Protein AF-A0A914E138-F1 (afdb_monomer_lite)

pLDDT: mean 71.34, std 23.49, range [27.56, 98.25]

InterPro domains:
  IPR001005 SANT/Myb domain [PS50090] (240-305)
  IPR001005 SANT/Myb domain [SM00717] (152-235)
  IPR001005 SANT/Myb domain [SM00717] (244-291)
  IPR009057 Homedomain-like superfamily [SSF46689] (217-294)
  IPR017930 Myb domain [PS51294] (247-293)
  IPR051651 DMTF1 DNA-binding transcriptional regulators [PTHR46380] (4-514)

Foldseek 3Di:
DDDDDDDPDDDPPPVVVVVVVVVVVVVVVVVVVVVVVVVVVVVVVVVVVVVVVVVVVVVVVVVVVVVVVVVDDDADWDADPPPRDTDHDDVVVVVVVVVLVVVLPPPPPPPPDQDQDPDAQDDVLFGSLQQDLDDDDPVSCVRCVVVVQAADDDDDDPVLLVLLLVLLVVVCVVVVNDLLCLQVLLPLVPPPDSVSSSVSVVVCNVVSVSRSSCVPVSNHGSNRSSVSSCCPRVFLCLLVPCNQVDDDDPVNLVLLVVCCVVVPLPLVVNCVVSSYTSVSSVVSPCVVPVPPCPVVPPPPDDLVRLVVLLVVLCVQFPDRVLVLLQDPDPVSVVRVVSDPLVVSCVVVVHDSVVSVVSVVVSSVVLNVVCVVVVDDDSVVSSCVVSVVVCVVVVCCVVVVVLVLLLVLVVVLLVLQVPDPPDWALVPRDLVVSVVVSVVVPSPPVPPPVVVVVSSVVSVVLSVLCVVVCLVVQFDPPQTNVNVSVLSSQLSVPQPDDDPVCSVVSSVSSVVSCVVVVHDTPPPPPCPDDDDDPDDDDDDDDDDDDDDDDDDDDYDDDDDDDDDDDDDDDDDDDDDDDDDDDDDDDDDDDDDDDDPPSDDDDDDDDDDDDDDDDDDDDDDDDDDDDDDDDDDDDDDDDDDDDDPDPPDD

Radius of gyration: 41.03 Å; chains: 1; bounding box: 138×106×126 Å

Sequence (648 aa):
NKMSSEQPKKRPSRSARRKNKFEKKKERVANKKHEVQEKKIQEKKALLDDHLGNLINVYEHLEKRIEVESTYSGQKRIRNGETGRYLPLNEDDEEWFNEDLKELDDTDPEYTGIALPPAGILVDGIPFHHRTNTQLDSIHINRLRKHGILLKKGFFAQEEDEKIRQNWREIADTYDLPDDSAQDYFILDKVNKREERIETLRFMKQIGFYPKMCKGLLNRSANQVMARARKLLVYNYACSGKKGEAPWTEEEEDQLLELYKELGASWSQISRIMNRERASVFKQHEKLTKPKKKAAVEEKWSCLHQYRLYATIKDILLKHPMKVILSQKKSYEKYEADIDWAEVAIRFSLQPEECQRRWTELKTALREFSEKNELTDPREMEEKFFGTNKVGQIDSENRSLYFLVNEKLAQCVELMKEQEGITRMKDVDVEELTRRIDESKISFKTSWAKGKRVKWRARNILYHFNRWKIIESMPTDSTFQDELDLLAYILRNTPGTTELEKLKSRQLADKYFEERGWEKRKHVRLLGSEEIENPPPLIVKNEIFYTGGLKVIKSIAPSQPPDAAGPSKKKRKRKRRASSVQDVGCEPKPKLENLDIEYESPPQSSYQPTENLEHEPNEYYDLDDNFYNEEEDYKEPLSGWNPEWDNQ

Organism: NCBI:txid290746

Secondary structure (DSSP, 8-state):
---------PPPPHHHHHHHHHHHHHHHHHHHHHHHHHHHHHHHHHHHHHHHHHHHHHHHHHHHHHHHHHTS-----EEPTTT-PEEPPPHHHHHHHHHHHHHT-TT-TTTTS-PPPSSSSEETTEEHHHH-SSPPPHHHHHHHHHTT--PPPSPPPHHHHHHHHHHHHHHHHHTT--GGGHHHHH-GGG--SHHHHHHHHHHHHHTTHHHHHTTT-TTS-HHHHHHHHIIIIIS-GGGGTTTSSSPPPHHHHHHHHHHHHHH-S-HHHHHHHTTS-HHHHHHHHHHHHS------SS-PPPHHHHHHHHHHHHHH-SS-HHHHHH---GGGHHHHHT--HHHHHHHHTS-HHHHHHHHHHHHHHHHHHHHHHT---HHHHHHHHTTHHHHHHHHHHHHHHHHHHHHHHHHHHHHHHTSTT--SGGG--HHHHHHHHHHTT----S-THHHHHHHHHHHHHHHHHHHTTTGGGS-TT--HHHHHHHHHHHHHH--SSSHHHHHHHHHHHHHHHHHTTPPP---------PPPP-PPPPPP-----------------------------------------------PPPPPP------PPPP----PPPP-------------------------------------

Structure (mmCIF, N/CA/C/O backbone):
data_AF-A0A914E138-F1
#
_entry.id   AF-A0A914E138-F1
#
loop_
_atom_site.group_PDB
_atom_site.id
_atom_site.type_symbol
_atom_site.label_atom_id
_atom_site.label_alt_id
_atom_site.label_comp_id
_atom_site.label_asym_id
_atom_site.label_entity_id
_atom_site.label_seq_id
_atom_site.pdbx_PDB_ins_code
_atom_site.Cartn_x
_atom_site.Cartn_y
_atom_site.Cartn_z
_atom_site.occupancy
_atom_site.B_iso_or_equiv
_atom_site.auth_seq_id
_atom_site.auth_comp_id
_atom_site.auth_asym_id
_atom_site.auth_atom_id
_atom_site.pdbx_PDB_model_num
ATOM 1 N N . ASN A 1 1 ? -76.558 -3.736 -75.956 1.00 49.50 1 ASN A N 1
ATOM 2 C CA . ASN A 1 1 ? -76.791 -5.193 -75.828 1.00 49.50 1 ASN A CA 1
ATOM 3 C C . ASN A 1 1 ? -75.696 -5.889 -75.029 1.00 49.50 1 ASN A C 1
ATOM 5 O O . ASN A 1 1 ? -74.767 -6.431 -75.606 1.00 49.50 1 ASN A O 1
ATOM 9 N N . LYS A 1 2 ? -75.821 -5.857 -73.698 1.00 43.31 2 LYS A N 1
ATOM 10 C CA . LYS A 1 2 ? -75.585 -6.969 -72.757 1.00 43.31 2 LYS A CA 1
ATOM 11 C C . LYS A 1 2 ? -75.983 -6.447 -71.377 1.00 43.31 2 LYS A C 1
ATOM 13 O O . LYS A 1 2 ? -75.195 -5.856 -70.651 1.00 43.31 2 LYS A O 1
ATOM 18 N N . MET A 1 3 ? -77.279 -6.576 -71.103 1.00 38.72 3 MET A N 1
ATOM 19 C CA . MET A 1 3 ? -77.830 -6.500 -69.757 1.00 38.72 3 MET A CA 1
ATOM 20 C C . MET A 1 3 ? -77.236 -7.655 -68.946 1.00 38.72 3 MET A C 1
ATOM 22 O O . MET A 1 3 ? -77.320 -8.799 -69.381 1.00 38.72 3 MET A O 1
ATOM 26 N N . SER A 1 4 ? -76.643 -7.365 -67.789 1.00 42.94 4 SER A N 1
ATOM 27 C CA . SER A 1 4 ? -76.322 -8.378 -66.780 1.00 42.94 4 SER A CA 1
ATOM 28 C C . SER A 1 4 ? -76.452 -7.766 -65.388 1.00 42.94 4 SER A C 1
ATOM 30 O O . SER A 1 4 ? -75.529 -7.158 -64.864 1.00 42.94 4 SER A O 1
ATOM 32 N N . SER A 1 5 ? -77.666 -7.889 -64.853 1.00 46.19 5 SER A N 1
ATOM 33 C CA . SER A 1 5 ? -78.013 -8.062 -63.438 1.00 46.19 5 SER A CA 1
ATOM 34 C C . SER A 1 5 ? -76.968 -7.662 -62.378 1.00 46.19 5 SER A C 1
ATOM 36 O O . SER A 1 5 ? -76.269 -8.521 -61.838 1.00 46.19 5 SER A O 1
ATOM 38 N N . GLU A 1 6 ? -76.958 -6.397 -61.954 1.00 42.69 6 GLU A N 1
ATOM 39 C CA . GLU A 1 6 ? -76.533 -6.060 -60.590 1.00 42.69 6 GLU A CA 1
ATOM 40 C C . GLU A 1 6 ? -77.764 -6.064 -59.677 1.00 42.69 6 GLU A C 1
ATOM 42 O O . GLU A 1 6 ? -78.661 -5.227 -59.780 1.00 42.69 6 GLU A O 1
ATOM 47 N N . GLN A 1 7 ? -77.828 -7.065 -58.799 1.00 47.28 7 GLN A N 1
ATOM 48 C CA . GLN A 1 7 ? -78.895 -7.216 -57.815 1.00 47.28 7 GLN A CA 1
ATOM 49 C C . GLN A 1 7 ? -78.961 -6.009 -56.855 1.00 47.28 7 GLN A C 1
ATOM 51 O O . GLN A 1 7 ? -77.923 -5.465 -56.463 1.00 47.28 7 GLN A O 1
ATOM 56 N N . PRO A 1 8 ? -80.165 -5.604 -56.407 1.00 49.44 8 PRO A N 1
ATOM 57 C CA . PRO A 1 8 ? -80.337 -4.444 -55.543 1.00 49.44 8 PRO A CA 1
ATOM 58 C C . PRO A 1 8 ? -79.656 -4.685 -54.191 1.00 49.44 8 PRO A C 1
ATOM 60 O O . PRO A 1 8 ? -80.082 -5.529 -53.397 1.00 49.44 8 PRO A O 1
ATOM 63 N N . LYS A 1 9 ? -78.592 -3.920 -53.912 1.00 57.00 9 LYS A N 1
ATOM 64 C CA . LYS A 1 9 ? -77.876 -3.920 -52.628 1.00 57.00 9 LYS A CA 1
ATOM 65 C C . LYS A 1 9 ? -78.875 -3.645 -51.499 1.00 57.00 9 LYS A C 1
ATOM 67 O O . LYS A 1 9 ? -79.294 -2.505 -51.286 1.00 57.00 9 LYS A O 1
ATOM 72 N N . LYS A 1 10 ? -79.269 -4.704 -50.778 1.00 64.00 10 LYS A N 1
ATOM 73 C CA . LYS A 1 10 ? -80.141 -4.636 -49.597 1.00 64.00 10 LYS A CA 1
ATOM 74 C C . LYS A 1 10 ? -79.599 -3.563 -48.653 1.00 64.00 10 LYS A C 1
ATOM 76 O O . LYS A 1 10 ? -78.461 -3.646 -48.191 1.00 64.00 10 LYS A O 1
ATOM 81 N N . ARG A 1 11 ? -80.409 -2.531 -48.388 1.00 65.00 11 ARG A N 1
ATOM 82 C CA . ARG A 1 11 ? -80.042 -1.438 -47.480 1.00 65.00 11 ARG A CA 1
ATOM 83 C C . ARG A 1 11 ? -79.642 -2.048 -46.128 1.00 65.00 11 ARG A C 1
ATOM 85 O O . ARG A 1 11 ? -80.443 -2.788 -45.557 1.00 65.00 11 ARG A O 1
ATOM 92 N N . PRO A 1 12 ? -78.437 -1.758 -45.602 1.00 63.41 12 PRO A N 1
ATOM 93 C CA . PRO A 1 12 ? -78.003 -2.319 -44.332 1.00 63.41 12 PRO A CA 1
ATOM 94 C C . PRO A 1 12 ? -78.999 -1.919 -43.248 1.00 63.41 12 PRO A C 1
ATOM 96 O O . PRO A 1 12 ? -79.379 -0.746 -43.145 1.00 63.41 12 PRO A O 1
ATOM 99 N N . SER A 1 13 ? -79.437 -2.905 -42.464 1.00 73.38 13 SER A N 1
ATOM 100 C CA . SER A 1 13 ? -80.421 -2.711 -41.402 1.00 73.38 13 SER A CA 1
ATOM 101 C C . SER A 1 13 ? -79.980 -1.590 -40.450 1.00 73.38 13 SER A C 1
ATOM 103 O O . SER A 1 13 ? -78.786 -1.317 -40.281 1.00 73.38 13 SER A O 1
ATOM 105 N N . ARG A 1 14 ? -80.936 -0.918 -39.790 1.00 72.62 14 ARG A N 1
ATOM 106 C CA . ARG A 1 14 ? -80.638 0.138 -38.796 1.00 72.62 14 ARG A CA 1
ATOM 107 C C . ARG A 1 14 ? -79.604 -0.318 -37.751 1.00 72.62 14 ARG A C 1
ATOM 109 O O . ARG A 1 14 ? -78.792 0.496 -37.314 1.00 72.62 14 ARG A O 1
ATOM 116 N N . SER A 1 15 ? -79.588 -1.611 -37.415 1.00 73.38 15 SER A N 1
ATOM 117 C CA . SER A 1 15 ? -78.591 -2.237 -36.535 1.00 73.38 15 SER A CA 1
ATOM 118 C C . SER A 1 15 ? -77.175 -2.222 -37.135 1.00 73.38 15 SER A C 1
ATOM 120 O O . SER A 1 15 ? -76.236 -1.763 -36.482 1.00 73.38 15 SER A O 1
ATOM 122 N N . ALA A 1 16 ? -77.015 -2.596 -38.409 1.00 74.56 16 ALA A N 1
ATOM 123 C CA . ALA A 1 16 ? -75.727 -2.553 -39.105 1.00 74.56 16 ALA A CA 1
ATOM 124 C C . ALA A 1 16 ? -75.179 -1.119 -39.242 1.00 74.56 16 ALA A C 1
ATOM 126 O O . ALA A 1 16 ? -73.986 -0.886 -39.046 1.00 74.56 16 ALA A O 1
ATOM 127 N N . ARG A 1 17 ? -76.049 -0.125 -39.485 1.00 75.12 17 ARG A N 1
ATOM 128 C CA . ARG A 1 17 ? -75.645 1.296 -39.498 1.00 75.12 17 ARG A CA 1
ATOM 129 C C . ARG A 1 17 ? -75.183 1.788 -38.123 1.00 75.12 17 ARG A C 1
ATOM 131 O O . ARG A 1 17 ? -74.215 2.544 -38.049 1.00 75.12 17 ARG A O 1
ATOM 138 N N . ARG A 1 18 ? -75.835 1.354 -37.037 1.00 79.12 18 ARG A N 1
ATOM 139 C CA . ARG A 1 18 ? -75.421 1.685 -35.661 1.00 79.12 18 ARG A CA 1
ATOM 140 C C . ARG A 1 18 ? -74.082 1.040 -35.295 1.00 79.12 18 ARG A C 1
ATOM 142 O O . ARG A 1 18 ? -73.226 1.747 -34.770 1.00 79.12 18 ARG A O 1
ATOM 149 N N . LYS A 1 19 ? -73.863 -0.237 -35.641 1.00 81.06 19 LYS A N 1
ATOM 150 C CA . LYS A 1 19 ? -72.562 -0.909 -35.455 1.00 81.06 19 LYS A CA 1
ATOM 151 C C . LYS A 1 19 ? -71.442 -0.203 -36.221 1.00 81.06 19 LYS A C 1
ATOM 153 O O . LYS A 1 19 ? -70.426 0.125 -35.626 1.00 81.06 19 LYS A O 1
ATOM 158 N N . ASN A 1 20 ? -71.662 0.138 -37.491 1.00 81.19 20 ASN A N 1
ATOM 159 C CA . ASN A 1 20 ? -70.655 0.833 -38.300 1.00 81.19 20 ASN A CA 1
ATOM 160 C C . ASN A 1 20 ? -70.339 2.242 -37.746 1.00 81.19 20 ASN A C 1
ATOM 162 O O . ASN A 1 20 ? -69.183 2.647 -37.668 1.00 81.19 20 ASN A O 1
ATOM 166 N N . LYS A 1 21 ? -71.348 2.975 -37.247 1.00 85.50 21 LYS A N 1
ATOM 167 C CA . LYS A 1 21 ? -71.127 4.270 -36.574 1.00 85.50 21 LYS A CA 1
ATOM 168 C C . LYS A 1 21 ? -70.327 4.125 -35.271 1.00 85.50 21 LYS A C 1
ATOM 170 O O . LYS A 1 21 ? -69.544 5.015 -34.945 1.00 85.50 21 LYS A O 1
ATOM 175 N N . PHE A 1 22 ? -70.521 3.032 -34.534 1.00 85.94 22 PHE A N 1
ATOM 176 C CA . PHE A 1 22 ? -69.790 2.758 -33.298 1.00 85.94 22 PHE A CA 1
ATOM 177 C C . PHE A 1 22 ? -68.337 2.353 -33.564 1.00 85.94 22 PHE A C 1
ATOM 179 O O . PHE A 1 22 ? -67.442 2.897 -32.921 1.00 85.94 22 PHE A O 1
ATOM 186 N N . GLU A 1 23 ? -68.091 1.497 -34.558 1.00 87.94 23 GLU A N 1
ATOM 187 C CA . GLU A 1 23 ? -66.732 1.118 -34.964 1.00 87.94 23 GLU A CA 1
ATOM 188 C C . GLU A 1 23 ? -65.945 2.321 -35.495 1.00 87.94 23 GLU A C 1
ATOM 190 O O . GLU A 1 23 ? -64.854 2.595 -35.005 1.00 87.94 23 GLU A O 1
ATOM 195 N N . LYS A 1 24 ? -66.552 3.168 -36.339 1.00 89.38 24 LYS A N 1
ATOM 196 C CA . LYS A 1 24 ? -65.919 4.434 -36.758 1.00 89.38 24 LYS A CA 1
ATOM 197 C C . LYS A 1 24 ? -65.616 5.374 -35.588 1.00 89.38 24 LYS A C 1
ATOM 199 O O . LYS A 1 24 ? -64.660 6.143 -35.640 1.00 89.38 24 LYS A O 1
ATOM 204 N N . LYS A 1 25 ? -66.429 5.357 -34.523 1.00 91.62 25 LYS A N 1
ATOM 205 C CA . LYS A 1 25 ? -66.161 6.153 -33.314 1.00 91.62 25 LYS A CA 1
ATOM 206 C C . LYS A 1 25 ? -64.999 5.562 -32.510 1.00 91.62 25 LYS A C 1
ATOM 208 O O . LYS A 1 25 ? -64.163 6.331 -32.046 1.00 91.62 25 LYS A O 1
ATOM 213 N N . LYS A 1 26 ? -64.924 4.235 -32.370 1.00 90.94 26 LYS A N 1
ATOM 214 C CA . LYS A 1 26 ? -63.786 3.544 -31.741 1.00 90.94 26 LYS A CA 1
ATOM 215 C C . LYS A 1 26 ? -62.483 3.811 -32.487 1.00 90.94 26 LYS A C 1
ATOM 217 O O . LYS A 1 26 ? -61.505 4.179 -31.849 1.00 90.94 26 LYS A O 1
ATOM 222 N N . GLU A 1 27 ? -62.501 3.708 -33.810 1.00 91.56 27 GLU A N 1
ATOM 223 C CA . GLU A 1 27 ? -61.347 3.967 -34.672 1.00 91.56 27 GLU A CA 1
ATOM 224 C C . GLU A 1 27 ? -60.850 5.413 -34.526 1.00 91.56 27 GLU A C 1
ATOM 226 O O . GLU A 1 27 ? -59.671 5.645 -34.277 1.00 91.56 27 GLU A O 1
ATOM 231 N N . ARG A 1 28 ? -61.758 6.400 -34.525 1.00 91.50 28 ARG A N 1
ATOM 232 C CA . ARG A 1 28 ? -61.396 7.806 -34.258 1.00 91.50 28 ARG A CA 1
ATOM 233 C C . ARG A 1 28 ? -60.766 8.013 -32.880 1.00 91.50 28 ARG A C 1
ATOM 235 O O . ARG A 1 28 ? -59.852 8.819 -32.745 1.00 91.50 28 ARG A O 1
ATOM 242 N N . VAL A 1 29 ? -61.251 7.313 -31.853 1.00 92.00 29 VAL A N 1
ATOM 243 C CA . VAL A 1 29 ? -60.680 7.395 -30.499 1.00 92.00 29 VAL A CA 1
ATOM 244 C C . VAL A 1 29 ? -59.311 6.714 -30.435 1.00 92.00 29 VAL A C 1
ATOM 246 O O . VAL A 1 29 ? -58.416 7.242 -29.779 1.00 92.00 29 VAL A O 1
ATOM 249 N N . ALA A 1 30 ? -59.127 5.583 -31.119 1.00 89.81 30 ALA A N 1
ATOM 250 C CA . ALA A 1 30 ? -57.842 4.894 -31.210 1.00 89.81 30 ALA A CA 1
ATOM 251 C C . ALA A 1 30 ? -56.795 5.758 -31.930 1.00 89.81 30 ALA A C 1
ATOM 253 O O . ALA A 1 30 ? -55.716 5.973 -31.384 1.00 89.81 30 ALA A O 1
ATOM 254 N N . ASN A 1 31 ? -57.156 6.359 -33.067 1.00 90.75 31 ASN A N 1
ATOM 255 C CA . ASN A 1 31 ? -56.269 7.253 -33.814 1.00 90.75 31 ASN A CA 1
ATOM 256 C C . ASN A 1 31 ? -55.903 8.496 -32.994 1.00 90.75 31 ASN A C 1
ATOM 258 O O . ASN A 1 31 ? -54.737 8.869 -32.933 1.00 90.75 31 ASN A O 1
ATOM 262 N N . LYS A 1 32 ? -56.863 9.085 -32.266 1.00 92.81 32 LYS A N 1
ATOM 263 C CA . LYS A 1 32 ? -56.584 10.228 -31.382 1.00 92.81 32 LYS A CA 1
ATOM 264 C C . LYS A 1 32 ? -55.667 9.856 -30.210 1.00 92.81 32 LYS A C 1
ATOM 266 O O . LYS A 1 32 ? -54.865 10.675 -29.778 1.00 92.81 32 LYS A O 1
ATOM 271 N N . LYS A 1 33 ? -55.760 8.626 -29.688 1.00 90.38 33 LYS A N 1
ATOM 272 C CA . LYS A 1 33 ? -54.824 8.120 -28.669 1.00 90.38 33 LYS A CA 1
ATOM 273 C C . LYS A 1 33 ? -53.421 7.907 -29.239 1.00 90.38 33 LYS A C 1
ATOM 275 O O . LYS A 1 33 ? -52.462 8.265 -28.564 1.00 90.38 33 LYS A O 1
ATOM 280 N N . HIS A 1 34 ? -53.316 7.369 -30.455 1.00 90.75 34 HIS A N 1
ATOM 281 C CA . HIS A 1 34 ? -52.039 7.200 -31.148 1.00 90.75 34 HIS A CA 1
ATOM 282 C C . HIS A 1 34 ? -51.357 8.549 -31.396 1.00 90.75 34 HIS A C 1
ATOM 284 O O . HIS A 1 34 ? -50.210 8.726 -31.009 1.00 90.75 34 HIS A O 1
ATOM 290 N N . GLU A 1 35 ? -52.096 9.538 -31.907 1.00 92.56 35 GLU A N 1
ATOM 291 C CA . GLU A 1 35 ? -51.576 10.886 -32.172 1.00 92.56 35 GLU A CA 1
ATOM 292 C C . GLU A 1 35 ? -51.052 11.567 -30.892 1.00 92.56 35 GLU A C 1
ATOM 294 O O . GLU A 1 35 ? -49.987 12.183 -30.883 1.00 92.56 35 GLU A O 1
ATOM 299 N N . VAL A 1 36 ? -51.767 11.419 -29.769 1.00 93.31 36 VAL A N 1
ATOM 300 C CA . VAL A 1 36 ? -51.310 11.934 -28.466 1.00 93.31 36 VAL A CA 1
ATOM 301 C C . VAL A 1 36 ? -50.055 11.200 -27.982 1.00 93.31 36 VAL A C 1
ATOM 303 O O . VAL A 1 36 ? -49.189 11.810 -27.356 1.00 93.31 36 VAL A O 1
ATOM 306 N N . GLN A 1 37 ? -49.938 9.897 -28.245 1.00 90.12 37 GLN A N 1
ATOM 307 C CA . GLN A 1 37 ? -48.763 9.115 -27.867 1.00 90.12 37 GLN A CA 1
ATOM 308 C C . GLN A 1 37 ? -47.541 9.475 -28.723 1.00 90.12 37 GLN A C 1
ATOM 310 O O . GLN A 1 37 ? -46.449 9.608 -28.175 1.00 90.12 37 GLN A O 1
ATOM 315 N N . GLU A 1 38 ? -47.722 9.708 -30.022 1.00 92.12 38 GLU A N 1
ATOM 316 C CA . GLU A 1 38 ? -46.664 10.185 -30.917 1.00 92.12 38 GLU A CA 1
ATOM 317 C C . GLU A 1 38 ? -46.178 11.582 -30.533 1.00 92.12 38 GLU A C 1
ATOM 319 O O . GLU A 1 38 ? -44.969 11.777 -30.424 1.00 92.12 38 GLU A O 1
ATOM 324 N N . LYS A 1 39 ? -47.087 12.515 -30.208 1.00 92.56 39 LYS A N 1
ATOM 325 C CA . LYS A 1 39 ? -46.713 13.843 -29.686 1.00 92.56 39 LYS A CA 1
ATOM 326 C C . LYS A 1 39 ? -45.866 13.740 -28.416 1.00 92.56 39 LYS A C 1
ATOM 328 O O . LYS A 1 39 ? -44.815 14.362 -28.333 1.00 92.56 39 LYS A O 1
ATOM 333 N N . LYS A 1 40 ? -46.236 12.861 -27.477 1.00 91.19 40 LYS A N 1
ATOM 334 C CA . LYS A 1 40 ? -45.435 12.610 -26.262 1.00 91.19 40 LYS A CA 1
ATOM 335 C C . LYS A 1 40 ? -44.069 11.982 -26.549 1.00 91.19 40 LYS A C 1
ATOM 337 O O . LYS A 1 40 ? -43.122 12.230 -25.808 1.00 91.19 40 LYS A O 1
ATOM 342 N N . ILE A 1 41 ? -43.956 11.133 -27.573 1.00 89.62 41 ILE A N 1
ATOM 343 C CA . ILE A 1 41 ? -42.666 10.562 -27.991 1.00 89.62 41 ILE A CA 1
ATOM 344 C C . ILE A 1 41 ? -41.793 11.648 -28.629 1.00 89.62 41 ILE A C 1
ATOM 346 O O . ILE A 1 41 ? -40.604 11.703 -28.331 1.00 89.62 41 ILE A O 1
ATOM 350 N N . GLN A 1 42 ? -42.370 12.521 -29.457 1.00 90.38 42 GLN A N 1
ATOM 351 C CA . GLN A 1 42 ? -41.658 13.643 -30.072 1.00 90.38 42 GLN A CA 1
ATOM 352 C C . GLN A 1 42 ? -41.176 14.660 -29.031 1.00 90.38 42 GLN A C 1
ATOM 354 O O . GLN A 1 42 ? -40.006 15.022 -29.056 1.00 90.38 42 GLN A O 1
ATOM 359 N N . GLU A 1 43 ? -42.015 15.035 -28.061 1.00 91.19 43 GLU A N 1
ATOM 360 C CA . GLU A 1 43 ? -41.620 15.907 -26.943 1.00 91.19 43 GLU A CA 1
ATOM 361 C C . GLU A 1 43 ? -40.471 15.301 -26.124 1.00 91.19 43 GLU A C 1
ATOM 363 O O . GLU A 1 43 ? -39.509 15.989 -25.793 1.00 91.19 43 GLU A O 1
ATOM 368 N N . LYS A 1 44 ? -40.521 13.991 -25.839 1.00 89.56 44 LYS A N 1
ATOM 369 C CA . LYS A 1 44 ? -39.437 13.301 -25.124 1.00 89.56 44 LYS A CA 1
ATOM 370 C C . LYS A 1 44 ? -38.145 13.212 -25.929 1.00 89.56 44 LYS A C 1
ATOM 372 O O . LYS A 1 44 ? -37.081 13.273 -25.326 1.00 89.56 44 LYS A O 1
ATOM 377 N N . LYS A 1 45 ? -38.225 13.047 -27.253 1.00 89.69 45 LYS A N 1
ATOM 378 C CA . LYS A 1 45 ? -37.047 13.081 -28.129 1.00 89.69 45 LYS A CA 1
ATOM 379 C C . LYS A 1 45 ? -36.422 14.473 -28.151 1.00 89.69 45 LYS A C 1
ATOM 381 O O . LYS A 1 45 ? -35.235 14.572 -27.901 1.00 89.69 45 LYS A O 1
ATOM 386 N N . ALA A 1 46 ? -37.227 15.524 -28.312 1.00 89.81 46 ALA A N 1
ATOM 387 C CA . ALA A 1 46 ? -36.740 16.903 -28.270 1.00 89.81 46 ALA A CA 1
ATOM 388 C C . ALA A 1 46 ? -36.057 17.239 -26.932 1.00 89.81 46 ALA A C 1
ATOM 390 O O . ALA A 1 46 ? -34.998 17.856 -26.917 1.00 89.81 46 ALA A O 1
ATOM 391 N N . LEU A 1 47 ? -36.620 16.770 -25.811 1.00 89.06 47 LEU A N 1
ATOM 392 C CA . LEU A 1 47 ? -35.998 16.926 -24.494 1.00 89.06 47 LEU A CA 1
ATOM 393 C C . LEU A 1 47 ? -34.679 16.140 -24.377 1.00 89.06 47 LEU A C 1
ATOM 395 O O . LEU A 1 47 ? -33.728 16.608 -23.759 1.00 89.06 47 LEU A O 1
ATOM 399 N N . LEU A 1 48 ? -34.617 14.933 -24.953 1.00 84.00 48 LEU A N 1
ATOM 400 C CA . LEU A 1 48 ? -33.402 14.118 -24.964 1.00 84.00 48 LEU A CA 1
ATOM 401 C C . LEU A 1 48 ? -32.301 14.778 -25.800 1.00 84.00 48 LEU A C 1
ATOM 403 O O . LEU A 1 48 ? -31.157 14.791 -25.363 1.00 84.00 48 LEU A O 1
ATOM 407 N N . ASP A 1 49 ? -32.650 15.347 -26.952 1.00 87.62 49 ASP A N 1
ATOM 408 C CA . ASP A 1 49 ? -31.715 16.037 -27.842 1.00 87.62 49 ASP A CA 1
ATOM 409 C C . ASP A 1 49 ? -31.185 17.334 -27.202 1.00 87.62 49 ASP A C 1
ATOM 411 O O . ASP A 1 49 ? -29.988 17.602 -27.278 1.00 87.62 49 ASP A O 1
ATOM 415 N N . ASP A 1 50 ? -32.025 18.085 -26.476 1.00 88.88 50 ASP A N 1
ATOM 416 C CA . ASP A 1 50 ? -31.599 19.251 -25.682 1.00 88.88 50 ASP A CA 1
ATOM 417 C C . ASP A 1 50 ? -30.648 18.851 -24.537 1.00 88.88 50 ASP A C 1
ATOM 419 O O . ASP A 1 50 ? -29.605 19.471 -24.311 1.00 88.88 50 ASP A O 1
ATOM 423 N N . HIS A 1 51 ? -30.939 17.746 -23.842 1.00 85.25 51 HIS A N 1
ATOM 424 C CA . HIS A 1 51 ? -30.022 17.192 -22.843 1.00 85.25 51 HIS A CA 1
ATOM 425 C C . HIS A 1 51 ? -28.708 16.698 -23.457 1.00 85.25 51 HIS A C 1
ATOM 427 O O . HIS A 1 51 ? -27.653 16.886 -22.848 1.00 85.25 51 HIS A O 1
ATOM 433 N N . LEU A 1 52 ? -28.750 16.093 -24.648 1.00 84.00 52 LEU A N 1
ATOM 434 C CA . LEU A 1 52 ? -27.561 15.630 -25.358 1.00 84.00 52 LEU A CA 1
ATOM 435 C C . LEU A 1 52 ? -26.695 16.814 -25.811 1.00 84.00 52 LEU A C 1
ATOM 437 O O . LEU A 1 52 ? -25.484 16.776 -25.621 1.00 84.00 52 LEU A O 1
ATOM 441 N N . GLY A 1 53 ? -27.306 17.886 -26.324 1.00 88.31 53 GLY A N 1
ATOM 442 C CA . GLY A 1 53 ? -26.613 19.124 -26.689 1.00 88.31 53 GLY A CA 1
ATOM 443 C C . GLY A 1 53 ? -25.944 19.795 -25.488 1.00 88.31 53 GLY A C 1
ATOM 444 O O . GLY A 1 53 ? -24.778 20.179 -25.556 1.00 88.31 53 GLY A O 1
ATOM 445 N N . ASN A 1 54 ? -26.630 19.846 -24.344 1.00 82.12 54 ASN A N 1
ATOM 446 C CA . ASN A 1 54 ? -26.044 20.341 -23.097 1.00 82.12 54 ASN A CA 1
ATOM 447 C C . ASN A 1 54 ? -24.878 19.463 -22.608 1.00 82.12 54 ASN A C 1
ATOM 449 O O . ASN A 1 54 ? -23.874 19.989 -22.132 1.00 82.12 54 ASN A O 1
ATOM 453 N N . LEU A 1 55 ? -24.974 18.138 -22.757 1.00 73.50 55 LEU A N 1
ATOM 454 C CA . LEU A 1 55 ? -23.885 17.208 -22.444 1.00 73.50 55 LEU A CA 1
ATOM 455 C C . LEU A 1 55 ? -22.677 17.410 -23.363 1.00 73.50 55 LEU A C 1
ATOM 457 O O . LEU A 1 55 ? -21.558 17.460 -22.863 1.00 73.50 55 LEU A O 1
ATOM 461 N N . ILE A 1 56 ? -22.893 17.574 -24.669 1.00 84.44 56 ILE A N 1
ATOM 462 C CA . ILE A 1 56 ? -21.825 17.847 -25.640 1.00 84.44 56 ILE A CA 1
ATOM 463 C C . ILE A 1 56 ? -21.123 19.168 -25.299 1.00 84.44 56 ILE A C 1
ATOM 465 O O . ILE A 1 56 ? -19.902 19.181 -25.188 1.00 84.44 56 ILE A O 1
ATOM 469 N N . ASN A 1 57 ? -21.867 20.235 -24.989 1.00 73.69 57 ASN A N 1
ATOM 470 C CA . ASN A 1 57 ? -21.286 21.517 -24.568 1.00 73.69 57 ASN A CA 1
ATOM 471 C C . ASN A 1 57 ? -20.457 21.397 -23.275 1.00 73.69 57 ASN A C 1
ATOM 473 O O . ASN A 1 57 ? -19.413 22.033 -23.143 1.00 73.69 57 ASN A O 1
ATOM 477 N N . VAL A 1 58 ? -20.889 20.566 -22.319 1.00 78.44 58 VAL A N 1
ATOM 478 C CA . VAL A 1 58 ? -20.106 20.270 -21.106 1.00 78.44 58 VAL A CA 1
ATOM 479 C C . VAL A 1 58 ? -18.836 19.485 -21.446 1.00 78.44 58 VAL A C 1
ATOM 481 O O . VAL A 1 58 ? -17.784 19.788 -20.886 1.00 78.44 58 VAL A O 1
ATOM 484 N N . TYR A 1 59 ? -18.905 18.521 -22.366 1.00 68.88 59 TYR A N 1
ATOM 485 C CA . TYR A 1 59 ? -17.739 17.760 -22.822 1.00 68.88 59 TYR A CA 1
ATOM 486 C C . TYR A 1 59 ? -16.725 18.640 -23.562 1.00 68.88 59 TYR A C 1
ATOM 488 O O . TYR A 1 59 ? -15.544 18.586 -23.233 1.00 68.88 59 TYR A O 1
ATOM 496 N N . GLU A 1 60 ? -17.166 19.518 -24.462 1.00 75.44 60 GLU A N 1
ATOM 497 C CA . GLU A 1 60 ? -16.288 20.466 -25.163 1.00 75.44 60 GLU A CA 1
ATOM 498 C C . GLU A 1 60 ? -15.653 21.487 -24.205 1.00 75.44 60 GLU A C 1
ATOM 500 O O . GLU A 1 60 ? -14.492 21.874 -24.361 1.00 75.44 60 GLU A O 1
ATOM 505 N N . HIS A 1 61 ? -16.387 21.919 -23.174 1.00 68.31 61 HIS A N 1
ATOM 506 C CA . HIS A 1 61 ? -15.843 22.808 -22.147 1.00 68.31 61 HIS A CA 1
ATOM 507 C C . HIS A 1 61 ? -14.842 22.085 -21.229 1.00 68.31 61 HIS A C 1
ATOM 509 O O . HIS A 1 61 ? -13.871 22.696 -20.782 1.00 68.31 61 HIS A O 1
ATOM 515 N N . LEU A 1 62 ? -15.037 20.785 -20.976 1.00 64.94 62 LEU A N 1
ATOM 516 C CA . LEU A 1 62 ? -14.084 19.940 -20.252 1.00 64.94 62 LEU A CA 1
ATOM 517 C C . LEU A 1 62 ? -12.827 19.649 -21.080 1.00 64.94 62 LEU A C 1
ATOM 519 O O . LEU A 1 62 ? -11.738 19.735 -20.523 1.00 64.94 62 LEU A O 1
ATOM 523 N N . GLU A 1 63 ? -12.939 19.377 -22.382 1.00 67.94 63 GLU A N 1
ATOM 524 C CA . GLU A 1 63 ? -11.775 19.195 -23.264 1.00 67.94 63 GLU A CA 1
ATOM 525 C C . GLU A 1 63 ? -10.919 20.464 -23.343 1.00 67.94 63 GLU A C 1
ATOM 527 O O . GLU A 1 63 ? -9.713 20.392 -23.118 1.00 67.94 63 GLU A O 1
ATOM 532 N N . LYS A 1 64 ? -11.531 21.644 -23.516 1.00 66.19 64 LYS A N 1
ATOM 533 C CA . LYS A 1 64 ? -10.802 22.929 -23.499 1.00 66.19 64 LYS A CA 1
ATOM 534 C C . LYS A 1 64 ? -10.132 23.214 -22.156 1.00 66.19 64 LYS A C 1
ATOM 536 O O . LYS A 1 64 ? -9.064 23.817 -22.102 1.00 66.19 64 LYS A O 1
ATOM 541 N N . ARG A 1 65 ? -10.741 22.778 -21.052 1.00 54.59 65 ARG A N 1
ATOM 542 C CA . ARG A 1 65 ? -10.169 22.940 -19.711 1.00 54.59 65 ARG A CA 1
ATOM 543 C C . ARG A 1 65 ? -9.026 21.955 -19.449 1.00 54.59 65 ARG A C 1
ATOM 545 O O . ARG A 1 65 ? -8.052 22.337 -18.811 1.00 54.59 65 ARG A O 1
ATOM 552 N N . ILE A 1 66 ? -9.109 20.742 -19.999 1.00 55.06 66 ILE A N 1
ATOM 553 C CA . ILE A 1 66 ? -8.021 19.756 -19.998 1.00 55.06 66 ILE A CA 1
ATOM 554 C C . ILE A 1 66 ? -6.845 20.249 -20.853 1.00 55.06 66 ILE A C 1
ATOM 556 O O . ILE A 1 66 ? -5.703 20.099 -20.430 1.00 55.06 66 ILE A O 1
ATOM 560 N N . GLU A 1 67 ? -7.087 20.890 -22.000 1.00 48.44 67 GLU A N 1
ATOM 561 C CA . GLU A 1 67 ? -6.016 21.485 -22.813 1.00 48.44 67 GLU A CA 1
ATOM 562 C C . GLU A 1 67 ? -5.315 22.649 -22.095 1.00 48.44 67 GLU A C 1
ATOM 564 O O . GLU A 1 67 ? -4.085 22.690 -22.076 1.00 48.44 67 GLU A O 1
ATOM 569 N N . VAL A 1 68 ? -6.054 23.533 -21.415 1.00 47.47 68 VAL A N 1
ATOM 570 C CA . VAL A 1 68 ? -5.466 24.657 -20.656 1.00 47.47 68 VAL A CA 1
ATOM 571 C C . VAL A 1 68 ? -4.726 24.186 -19.391 1.00 47.47 68 VAL A C 1
ATOM 573 O O . VAL A 1 68 ? -3.641 24.689 -19.094 1.00 47.47 68 VAL A O 1
ATOM 576 N N . GLU A 1 69 ? -5.235 23.172 -18.681 1.00 42.72 69 GLU A N 1
ATOM 577 C CA . GLU A 1 69 ? -4.523 22.544 -17.553 1.00 42.72 69 GLU A CA 1
ATOM 578 C C . GLU A 1 69 ? -3.310 21.705 -18.020 1.00 42.72 69 GLU A C 1
ATOM 580 O O . GLU A 1 69 ? -2.347 21.551 -17.270 1.00 42.72 69 GLU A O 1
ATOM 585 N N . SER A 1 70 ? -3.279 21.239 -19.279 1.00 41.72 70 SER A N 1
ATOM 586 C CA . SER A 1 70 ? -2.129 20.513 -19.852 1.00 41.72 70 SER A CA 1
ATOM 587 C C . SER A 1 70 ? -0.919 21.398 -20.178 1.00 41.72 70 SER A C 1
ATOM 589 O O . SER A 1 70 ? 0.194 20.889 -20.302 1.00 41.72 70 SER A O 1
ATOM 591 N N . THR A 1 71 ? -1.108 22.719 -20.254 1.00 44.44 71 THR A N 1
ATOM 592 C CA . THR A 1 71 ? -0.022 23.696 -20.447 1.00 44.44 71 THR A CA 1
ATOM 593 C C . THR A 1 71 ? 0.495 24.323 -19.147 1.00 44.44 71 THR A C 1
ATOM 595 O O . THR A 1 71 ? 1.494 25.035 -19.185 1.00 44.44 71 THR A O 1
ATOM 598 N N . TYR A 1 72 ? -0.132 24.056 -17.992 1.00 43.16 72 TYR A N 1
ATOM 599 C CA . TYR A 1 72 ? 0.188 24.739 -16.730 1.00 43.16 72 TYR A CA 1
ATOM 600 C C . TYR A 1 72 ? 0.012 23.837 -15.487 1.00 43.16 72 TYR A C 1
ATOM 602 O O . TYR A 1 72 ? -0.812 24.118 -14.628 1.00 43.16 72 TYR A O 1
ATOM 610 N N . SER A 1 73 ? 0.793 22.754 -15.366 1.00 36.81 73 SER A N 1
ATOM 611 C CA . SER A 1 73 ? 1.368 22.298 -14.077 1.00 36.81 73 SER A CA 1
ATOM 612 C C . SER A 1 73 ? 2.172 21.005 -14.253 1.00 36.81 73 SER A C 1
ATOM 614 O O . SER A 1 73 ? 1.631 19.898 -14.198 1.00 36.81 73 SER A O 1
ATOM 616 N N . GLY A 1 74 ? 3.488 21.124 -14.398 1.00 46.75 74 GLY A N 1
ATOM 617 C CA . GLY A 1 74 ? 4.388 20.049 -13.999 1.00 46.75 74 GLY A CA 1
ATOM 618 C C . GLY A 1 74 ? 4.440 19.998 -12.473 1.00 46.75 74 GLY A C 1
ATOM 619 O O . GLY A 1 74 ? 5.174 20.771 -11.879 1.00 46.75 74 GLY A O 1
ATOM 620 N N . GLN A 1 75 ? 3.640 19.137 -11.835 1.00 42.09 75 GLN A N 1
ATOM 621 C CA . GLN A 1 75 ? 3.872 18.681 -10.457 1.00 42.09 75 GLN A CA 1
ATOM 622 C C . GLN A 1 75 ? 3.126 17.361 -10.169 1.00 42.09 75 GLN A C 1
ATOM 624 O O . GLN A 1 75 ? 1.931 17.209 -10.430 1.00 42.09 75 GLN A O 1
ATOM 629 N N . LYS A 1 76 ? 3.887 16.389 -9.650 1.00 49.38 76 LYS A N 1
ATOM 630 C CA . LYS A 1 76 ? 3.570 14.963 -9.442 1.00 49.38 76 LYS A CA 1
ATOM 631 C C . LYS A 1 76 ? 2.409 14.724 -8.470 1.00 49.38 76 LYS A C 1
ATOM 633 O O . LYS A 1 76 ? 2.404 15.295 -7.383 1.00 49.38 76 LYS A O 1
ATOM 638 N N . ARG A 1 77 ? 1.495 13.789 -8.786 1.00 36.91 77 ARG A N 1
ATOM 639 C CA . ARG A 1 77 ? 0.472 13.264 -7.853 1.00 36.91 77 ARG A CA 1
ATOM 640 C C . ARG A 1 77 ? 0.029 11.829 -8.202 1.00 36.91 77 ARG A C 1
ATOM 642 O O . ARG A 1 77 ? -0.561 11.611 -9.256 1.00 36.91 77 ARG A O 1
ATOM 649 N N . ILE A 1 78 ? 0.227 10.861 -7.293 1.00 42.34 78 ILE A N 1
ATOM 650 C CA . ILE A 1 78 ? -0.328 9.489 -7.398 1.00 42.34 78 ILE A CA 1
ATOM 651 C C . ILE A 1 78 ? -1.592 9.373 -6.534 1.00 42.34 78 ILE A C 1
ATOM 653 O O . ILE A 1 78 ? -1.638 9.850 -5.400 1.00 42.34 78 ILE A O 1
ATOM 657 N N . ARG A 1 79 ? -2.634 8.740 -7.086 1.00 35.25 79 ARG A N 1
ATOM 658 C CA . ARG A 1 79 ? -3.937 8.519 -6.442 1.00 35.25 79 ARG A CA 1
ATOM 659 C C . ARG A 1 79 ? -3.888 7.284 -5.536 1.00 35.25 79 ARG A C 1
ATOM 661 O O . ARG A 1 79 ? -3.642 6.183 -6.016 1.00 35.25 79 ARG A O 1
ATOM 668 N N . ASN A 1 80 ? -4.167 7.460 -4.246 1.00 39.22 80 ASN A N 1
ATOM 669 C CA . ASN A 1 80 ? -4.281 6.363 -3.284 1.00 39.22 80 ASN A CA 1
ATOM 670 C C . ASN A 1 80 ? -5.653 5.659 -3.418 1.00 39.22 80 ASN A C 1
ATOM 672 O O . ASN A 1 80 ? -6.694 6.323 -3.462 1.00 39.22 80 ASN A O 1
ATOM 676 N N . GLY A 1 81 ? -5.647 4.323 -3.500 1.00 35.34 81 GLY A N 1
ATOM 677 C CA . GLY A 1 81 ? -6.814 3.479 -3.791 1.00 35.34 81 GLY A CA 1
ATOM 678 C C . GLY A 1 81 ? -7.867 3.390 -2.682 1.00 35.34 81 GLY A C 1
ATOM 679 O O . GLY A 1 81 ? -9.026 3.141 -2.993 1.00 35.34 81 GLY A O 1
ATOM 680 N N . GLU A 1 82 ? -7.519 3.657 -1.421 1.00 34.78 82 GLU A N 1
ATOM 681 C CA . GLU A 1 82 ? -8.471 3.542 -0.298 1.00 34.78 82 GLU A CA 1
ATOM 682 C C . GLU A 1 82 ? -9.160 4.866 0.065 1.00 34.78 82 GLU A C 1
ATOM 684 O O . GLU A 1 82 ? -10.241 4.874 0.646 1.00 34.78 82 GLU A O 1
ATOM 689 N N . THR A 1 83 ? -8.567 6.008 -0.298 1.00 42.84 83 THR A N 1
ATOM 690 C CA . THR A 1 83 ? -9.054 7.340 0.121 1.00 42.84 83 THR A CA 1
ATOM 691 C C . THR A 1 83 ? -9.400 8.268 -1.040 1.00 42.84 83 THR A C 1
ATOM 693 O O . THR A 1 83 ? -9.923 9.363 -0.828 1.00 42.84 83 THR A O 1
ATOM 696 N N . GLY A 1 84 ? -9.090 7.870 -2.278 1.00 35.88 84 GLY A N 1
ATOM 697 C CA . GLY A 1 84 ? -9.353 8.658 -3.480 1.00 35.88 84 GLY A CA 1
ATOM 698 C C . GLY A 1 84 ? -8.569 9.974 -3.576 1.00 35.88 84 GLY A C 1
ATOM 699 O O . GLY A 1 84 ? -8.845 10.757 -4.484 1.00 35.88 84 GLY A O 1
ATOM 700 N N . ARG A 1 85 ? -7.604 10.232 -2.681 1.00 40.94 85 ARG A N 1
ATOM 701 C CA . ARG A 1 85 ? -6.789 11.457 -2.668 1.00 40.94 85 ARG A CA 1
ATOM 702 C C . ARG A 1 85 ? -5.420 11.252 -3.302 1.00 40.94 85 ARG A C 1
ATOM 704 O O . ARG A 1 85 ? -4.866 10.155 -3.307 1.00 40.94 85 ARG A O 1
ATOM 711 N N . TYR A 1 86 ? -4.889 12.357 -3.808 1.00 36.72 86 TYR A N 1
ATOM 712 C CA . TYR A 1 86 ? -3.532 12.474 -4.311 1.00 36.72 86 TYR A CA 1
ATOM 713 C C . TYR A 1 86 ? -2.589 12.918 -3.185 1.00 36.72 86 TYR A C 1
ATOM 715 O O . TYR A 1 86 ? -2.870 13.928 -2.536 1.00 36.72 86 TYR A O 1
ATOM 723 N N . LEU A 1 87 ? -1.493 12.191 -2.965 1.00 42.97 87 LEU A N 1
ATOM 724 C CA . LEU A 1 87 ? -0.403 12.607 -2.073 1.00 42.97 87 LEU A CA 1
ATOM 725 C C . LEU A 1 87 ? 0.766 13.159 -2.916 1.00 42.97 87 LEU A C 1
ATOM 727 O O . LEU A 1 87 ? 1.014 12.616 -3.998 1.00 42.97 87 LEU A O 1
ATOM 731 N N . PRO A 1 88 ? 1.462 14.223 -2.470 1.00 38.78 88 PRO A N 1
ATOM 732 C CA . PRO A 1 88 ? 2.782 14.561 -3.000 1.00 38.78 88 PRO A CA 1
ATOM 733 C C . PRO A 1 88 ? 3.789 13.463 -2.611 1.00 38.78 88 PRO A C 1
ATOM 735 O O . PRO A 1 88 ? 3.684 12.894 -1.524 1.00 38.78 88 PRO A O 1
ATOM 738 N N . LEU A 1 89 ? 4.715 13.137 -3.517 1.00 41.03 89 LEU A N 1
ATOM 739 C CA . LEU A 1 89 ? 5.900 12.327 -3.202 1.00 41.03 89 LEU A CA 1
ATOM 740 C C . LEU A 1 89 ? 6.809 13.153 -2.275 1.00 41.03 89 LEU A C 1
ATOM 742 O O . LEU A 1 89 ? 6.900 14.364 -2.465 1.00 41.03 89 LEU A O 1
ATOM 746 N N . ASN A 1 90 ? 7.412 12.529 -1.258 1.00 47.31 90 ASN A N 1
ATOM 747 C CA . ASN A 1 90 ? 8.409 13.198 -0.419 1.00 47.31 90 ASN A CA 1
ATOM 748 C C . ASN A 1 90 ? 9.645 13.496 -1.278 1.00 47.31 90 ASN A C 1
ATOM 750 O O . ASN A 1 90 ? 10.144 12.590 -1.943 1.00 47.31 90 ASN A O 1
ATOM 754 N N . GLU A 1 91 ? 10.132 14.733 -1.251 1.00 49.47 91 GLU A N 1
ATOM 755 C CA . GLU A 1 91 ? 11.364 15.135 -1.944 1.00 49.47 91 GLU A CA 1
ATOM 756 C C . GLU A 1 91 ? 12.608 14.493 -1.292 1.00 49.47 91 GLU A C 1
ATOM 758 O O . GLU A 1 91 ? 13.503 14.060 -2.012 1.00 49.47 91 GLU A O 1
ATOM 763 N N . ASP A 1 92 ? 12.590 14.267 0.029 1.00 46.81 92 ASP A N 1
ATOM 764 C CA . ASP A 1 92 ? 13.688 13.633 0.786 1.00 46.81 92 ASP A CA 1
ATOM 765 C C . ASP A 1 92 ? 14.010 12.187 0.339 1.00 46.81 92 ASP A C 1
ATOM 767 O O . ASP A 1 92 ? 15.159 11.755 0.397 1.00 46.81 92 ASP A O 1
ATOM 771 N N . ASP A 1 93 ? 13.005 11.424 -0.118 1.00 48.50 93 ASP A N 1
ATOM 772 C CA . ASP A 1 93 ? 13.206 10.044 -0.593 1.00 48.50 93 ASP A CA 1
ATOM 773 C C . ASP A 1 93 ? 13.779 10.023 -2.034 1.00 48.50 93 ASP A C 1
ATOM 775 O O . ASP A 1 93 ? 14.427 9.055 -2.433 1.00 48.50 93 ASP A O 1
ATOM 779 N N . GLU A 1 94 ? 13.561 11.087 -2.824 1.00 52.75 94 GLU A N 1
ATOM 780 C CA . GLU A 1 94 ? 14.145 11.245 -4.167 1.00 52.75 94 GLU A CA 1
ATOM 781 C C . GLU A 1 94 ? 15.568 11.825 -4.114 1.00 52.75 94 GLU A C 1
ATOM 783 O O . GLU A 1 94 ? 16.401 11.454 -4.940 1.00 52.75 94 GLU A O 1
ATOM 788 N N . GLU A 1 95 ? 15.876 12.702 -3.152 1.00 57.28 95 GLU A N 1
ATOM 789 C CA . GLU A 1 95 ? 17.189 13.350 -3.031 1.00 57.28 95 GLU A CA 1
ATOM 790 C C . GLU A 1 95 ? 18.313 12.348 -2.725 1.00 57.28 95 GLU A C 1
ATOM 792 O O . GLU A 1 95 ? 19.341 12.359 -3.400 1.00 57.28 95 GLU A O 1
ATOM 797 N N . TRP A 1 96 ? 18.086 11.399 -1.812 1.00 59.94 96 TRP A N 1
ATOM 798 C CA . TRP A 1 96 ? 19.084 10.381 -1.462 1.00 59.94 96 TRP A CA 1
ATOM 799 C C . TRP A 1 96 ? 19.364 9.373 -2.587 1.00 59.94 96 TRP A C 1
ATOM 801 O O . TRP A 1 96 ? 20.515 9.027 -2.841 1.00 59.94 96 TRP A O 1
ATOM 811 N N . PHE A 1 97 ? 18.334 8.941 -3.324 1.00 55.53 97 PHE A N 1
ATOM 812 C CA . PHE A 1 97 ? 18.535 8.082 -4.498 1.00 55.53 97 PHE A CA 1
ATOM 813 C C . PHE A 1 97 ? 19.335 8.809 -5.592 1.00 55.53 97 PHE A C 1
ATOM 815 O O . PHE A 1 97 ? 20.147 8.201 -6.288 1.00 55.53 97 PHE A O 1
ATOM 822 N N . ASN A 1 98 ? 19.136 10.124 -5.724 1.00 67.88 98 ASN A N 1
ATOM 823 C CA . ASN A 1 98 ? 19.903 10.949 -6.648 1.00 67.88 98 ASN A CA 1
ATOM 824 C C . ASN A 1 98 ? 21.358 11.155 -6.189 1.00 67.88 98 ASN A C 1
ATOM 826 O O . ASN A 1 98 ? 22.217 11.315 -7.049 1.00 67.88 98 ASN A O 1
ATOM 830 N N . GLU A 1 99 ? 21.667 11.145 -4.888 1.00 72.56 99 GLU A N 1
ATOM 831 C CA . GLU A 1 99 ? 23.055 11.193 -4.392 1.00 72.56 99 GLU A CA 1
ATOM 832 C C . GLU A 1 99 ? 23.844 9.922 -4.724 1.00 72.56 99 GLU A C 1
ATOM 834 O O . GLU A 1 99 ? 24.956 10.023 -5.239 1.00 72.56 99 GLU A O 1
ATOM 839 N N . ASP A 1 100 ? 23.257 8.739 -4.514 1.00 76.12 100 ASP A N 1
ATOM 840 C CA . ASP A 1 100 ? 23.893 7.463 -4.881 1.00 76.12 100 ASP A CA 1
ATOM 841 C C . ASP A 1 100 ? 24.146 7.376 -6.395 1.00 76.12 100 ASP A C 1
ATOM 843 O O . ASP A 1 100 ? 25.168 6.854 -6.842 1.00 76.12 100 ASP A O 1
ATOM 847 N N . LEU A 1 101 ? 23.222 7.918 -7.198 1.00 69.31 101 LEU A N 1
ATOM 848 C CA . LEU A 1 101 ? 23.395 8.030 -8.645 1.00 69.31 101 LEU A CA 1
ATOM 849 C C . LEU A 1 101 ? 24.462 9.053 -9.038 1.00 69.31 101 LEU A C 1
ATOM 851 O O . LEU A 1 101 ? 25.216 8.772 -9.959 1.00 69.31 101 LEU A O 1
ATOM 855 N N . LYS A 1 102 ? 24.560 10.196 -8.347 1.00 74.75 102 LYS A N 1
ATOM 856 C CA . LYS A 1 102 ? 25.611 11.200 -8.587 1.00 74.75 102 LYS A CA 1
ATOM 857 C C . LYS A 1 102 ? 27.008 10.642 -8.314 1.00 74.75 102 LYS A C 1
ATOM 859 O O . LYS A 1 102 ? 27.927 10.938 -9.063 1.00 74.75 102 LYS A O 1
ATOM 864 N N . GLU A 1 103 ? 27.171 9.813 -7.283 1.00 77.56 103 GLU A N 1
ATOM 865 C CA . GLU A 1 103 ? 28.462 9.184 -6.959 1.00 77.56 103 GLU A CA 1
ATOM 866 C C . GLU A 1 103 ? 28.883 8.122 -7.990 1.00 77.56 103 GLU A C 1
ATOM 868 O O . GLU A 1 103 ? 30.068 7.883 -8.216 1.00 77.56 103 GLU A O 1
ATOM 873 N N . LEU A 1 104 ? 27.920 7.514 -8.687 1.00 70.06 104 LEU A N 1
ATOM 874 C CA . LEU A 1 104 ? 28.197 6.681 -9.861 1.00 70.06 104 LEU A CA 1
ATOM 875 C C . LEU A 1 104 ? 28.631 7.501 -11.094 1.00 70.06 104 LEU A C 1
ATOM 877 O O . LEU A 1 104 ? 29.084 6.900 -12.072 1.00 70.06 104 LEU A O 1
ATOM 881 N N . ASP A 1 105 ? 28.500 8.831 -11.047 1.00 62.22 105 ASP A N 1
ATOM 882 C CA . ASP A 1 105 ? 28.463 9.738 -12.202 1.00 62.22 105 ASP A CA 1
ATOM 883 C C . ASP A 1 105 ? 29.612 10.754 -12.276 1.00 62.22 105 ASP A C 1
ATOM 885 O O . ASP A 1 105 ? 29.621 11.572 -13.196 1.00 62.22 105 ASP A O 1
ATOM 889 N N . ASP A 1 106 ? 30.653 10.657 -11.437 1.00 54.66 106 ASP A N 1
ATOM 890 C CA . ASP A 1 106 ? 31.879 11.478 -11.576 1.00 54.66 106 ASP A CA 1
ATOM 891 C C . ASP A 1 106 ? 32.595 11.295 -12.943 1.00 54.66 106 ASP A C 1
ATOM 893 O O . ASP A 1 106 ? 33.603 11.943 -13.225 1.00 54.66 106 ASP A O 1
ATOM 897 N N . THR A 1 107 ? 32.071 10.440 -13.832 1.00 50.97 107 THR A N 1
ATOM 898 C CA . THR A 1 107 ? 32.573 10.220 -15.197 1.00 50.97 107 THR A CA 1
ATOM 899 C C . THR A 1 107 ? 31.556 10.426 -16.330 1.00 50.97 107 THR A C 1
ATOM 901 O O . THR A 1 107 ? 31.992 10.398 -17.479 1.00 50.97 107 THR A O 1
ATOM 904 N N . ASP A 1 108 ? 30.257 10.674 -16.084 1.00 51.50 108 ASP A N 1
ATOM 905 C CA . ASP A 1 108 ? 29.283 10.832 -17.187 1.00 51.50 108 ASP A CA 1
ATOM 906 C C . ASP A 1 108 ? 28.032 11.673 -16.809 1.00 51.50 108 ASP A C 1
ATOM 908 O O . ASP A 1 108 ? 27.074 11.142 -16.256 1.00 51.50 108 ASP A O 1
ATOM 912 N N . PRO A 1 109 ? 27.982 12.990 -17.100 1.00 50.91 109 PRO A N 1
ATOM 913 C CA . PRO A 1 109 ? 26.915 13.904 -16.655 1.00 50.91 109 PRO A CA 1
ATOM 914 C C . PRO A 1 109 ? 25.516 13.686 -17.289 1.00 50.91 109 PRO A C 1
ATOM 916 O O . PRO A 1 109 ? 24.627 14.527 -17.130 1.00 50.91 109 PRO A O 1
ATOM 919 N N . GLU A 1 110 ? 25.281 12.587 -18.012 1.00 53.91 110 GLU A N 1
ATOM 920 C CA . GLU A 1 110 ? 24.041 12.327 -18.764 1.00 53.91 110 GLU A CA 1
ATOM 921 C C . GLU A 1 110 ? 22.869 11.754 -17.935 1.00 53.91 110 GLU A C 1
ATOM 923 O O . GLU A 1 110 ? 21.762 11.622 -18.463 1.00 53.91 110 GLU A O 1
ATOM 928 N N . TYR A 1 111 ? 23.034 11.420 -16.650 1.00 54.41 111 TYR A N 1
ATOM 929 C CA . TYR A 1 111 ? 22.070 10.537 -15.971 1.00 54.41 111 TYR A CA 1
ATOM 930 C C . TYR A 1 111 ? 20.838 11.212 -15.330 1.00 54.41 111 TYR A C 1
ATOM 932 O O . TYR A 1 111 ? 19.905 10.525 -14.906 1.00 54.41 111 TYR A O 1
ATOM 940 N N . THR A 1 112 ? 20.747 12.547 -15.299 1.00 57.47 112 THR A N 1
ATOM 941 C CA . THR A 1 112 ? 19.591 13.248 -14.680 1.00 57.47 112 THR A CA 1
ATOM 942 C C . THR A 1 112 ? 18.336 13.329 -15.563 1.00 57.47 112 THR A C 1
ATOM 944 O O . THR A 1 112 ? 17.321 13.907 -15.174 1.00 57.47 112 THR A O 1
ATOM 947 N N . GLY A 1 113 ? 18.334 12.672 -16.722 1.00 76.19 113 GLY A N 1
ATOM 948 C CA . GLY A 1 113 ? 17.168 12.551 -17.590 1.00 76.19 113 GLY A CA 1
ATOM 949 C C . GLY A 1 113 ? 17.380 11.499 -18.672 1.00 76.19 113 GLY A C 1
ATOM 950 O O . GLY A 1 113 ? 18.491 11.053 -18.925 1.00 76.19 113 GLY A O 1
ATOM 951 N N . ILE A 1 114 ? 16.303 11.073 -19.332 1.00 87.44 114 ILE A N 1
ATOM 952 C CA . ILE A 1 114 ? 16.432 10.217 -20.517 1.00 87.44 114 ILE A CA 1
ATOM 953 C C . ILE A 1 114 ? 16.874 11.111 -21.675 1.00 87.44 114 ILE A C 1
ATOM 955 O O . ILE A 1 114 ? 16.042 11.774 -22.292 1.00 87.44 114 ILE A O 1
ATOM 959 N N . ALA A 1 115 ? 18.172 11.144 -21.969 1.00 90.75 115 ALA A N 1
ATOM 960 C CA . ALA A 1 115 ? 18.670 11.835 -23.149 1.00 90.75 115 ALA A CA 1
ATOM 961 C C . ALA A 1 115 ? 18.091 11.180 -24.415 1.00 90.75 115 ALA A C 1
ATOM 963 O O . ALA A 1 115 ? 18.199 9.970 -24.635 1.00 90.75 115 ALA A O 1
ATOM 964 N N . LEU A 1 116 ? 17.431 11.982 -25.251 1.00 93.06 116 LEU A N 1
ATOM 965 C CA . LEU A 1 116 ? 16.963 11.514 -26.549 1.00 93.06 116 LEU A CA 1
ATOM 966 C C . LEU A 1 116 ? 18.144 11.437 -27.518 1.00 93.06 116 LEU A C 1
ATOM 968 O O . LEU A 1 116 ? 18.866 12.428 -27.644 1.00 93.06 116 LEU A O 1
ATOM 972 N N . PRO A 1 117 ? 18.300 10.338 -28.279 1.00 94.88 117 PRO A N 1
ATOM 973 C CA . PRO A 1 117 ? 19.272 10.322 -29.360 1.00 94.88 117 PRO A CA 1
ATOM 974 C C . PRO A 1 117 ? 18.968 11.440 -30.374 1.00 94.88 117 PRO A C 1
ATOM 976 O O . PRO A 1 117 ? 17.788 11.750 -30.609 1.00 94.88 117 PRO A O 1
ATOM 979 N N . PRO A 1 118 ? 19.998 12.009 -31.036 1.00 94.38 118 PRO A N 1
ATOM 980 C CA . PRO A 1 118 ? 19.813 13.039 -32.061 1.00 94.38 118 PRO A CA 1
ATOM 981 C C . PRO A 1 118 ? 18.809 12.616 -33.147 1.00 94.38 118 PRO A C 1
ATOM 983 O O . PRO A 1 118 ? 17.962 13.403 -33.580 1.00 94.38 118 PRO A O 1
ATOM 986 N N . ALA A 1 119 ? 18.847 11.337 -33.533 1.00 94.12 119 ALA A N 1
ATOM 987 C CA . ALA A 1 119 ? 17.919 10.722 -34.471 1.00 94.12 119 ALA A CA 1
ATOM 988 C C . ALA A 1 119 ? 17.527 9.305 -34.025 1.00 94.12 119 ALA A C 1
ATOM 990 O O . ALA A 1 119 ? 18.288 8.613 -33.360 1.00 94.12 119 ALA A O 1
ATOM 991 N N . GLY A 1 120 ? 16.335 8.857 -34.428 1.00 95.62 120 GLY A N 1
ATOM 992 C CA . GLY A 1 120 ? 15.872 7.500 -34.140 1.00 95.62 120 GLY A CA 1
ATOM 993 C C . GLY A 1 120 ? 15.380 7.283 -32.707 1.00 95.62 120 GLY A C 1
ATOM 994 O O . GLY A 1 120 ? 14.911 8.203 -32.032 1.00 95.62 120 GLY A O 1
ATOM 995 N N . ILE A 1 121 ? 15.449 6.020 -32.282 1.00 97.06 121 ILE A N 1
ATOM 996 C CA . ILE A 1 121 ? 15.087 5.555 -30.933 1.00 97.06 121 ILE A CA 1
ATOM 997 C C . ILE A 1 121 ? 16.191 4.722 -30.272 1.00 97.06 121 ILE A C 1
ATOM 999 O O . ILE A 1 121 ? 16.034 4.341 -29.116 1.00 97.06 121 ILE A O 1
ATOM 1003 N N . LEU A 1 122 ? 17.261 4.404 -31.003 1.00 97.12 122 LEU A N 1
ATOM 1004 C CA . LEU A 1 122 ? 18.330 3.523 -30.550 1.00 97.12 122 LEU A CA 1
ATOM 1005 C C . LEU A 1 122 ? 19.525 4.358 -30.094 1.00 97.12 122 LEU A C 1
ATOM 1007 O O . LEU A 1 122 ? 19.910 5.307 -30.773 1.00 97.12 122 LEU A O 1
ATOM 1011 N N . VAL A 1 123 ? 20.107 3.971 -28.967 1.00 94.94 123 VAL A N 1
ATOM 1012 C CA . VAL A 1 123 ? 21.427 4.403 -28.506 1.00 94.94 123 VAL A CA 1
ATOM 1013 C C . VAL A 1 123 ? 22.215 3.123 -28.278 1.00 94.94 123 VAL A C 1
ATOM 1015 O O . VAL A 1 123 ? 21.755 2.264 -27.529 1.00 94.94 123 VAL A O 1
ATOM 1018 N N . ASP A 1 124 ? 23.324 2.945 -28.994 1.00 94.75 124 ASP A N 1
ATOM 1019 C CA . ASP A 1 124 ? 24.141 1.720 -28.955 1.00 94.75 124 ASP A CA 1
ATOM 1020 C C . ASP A 1 124 ? 23.337 0.439 -29.257 1.00 94.75 124 ASP A C 1
ATOM 1022 O O . ASP A 1 124 ? 23.470 -0.586 -28.595 1.00 94.75 124 ASP A O 1
ATOM 1026 N N . GLY A 1 125 ? 22.412 0.518 -30.222 1.00 95.69 125 GLY A N 1
ATOM 1027 C CA . GLY A 1 125 ? 21.517 -0.593 -30.581 1.00 95.69 125 GLY A CA 1
ATOM 1028 C C . GLY A 1 125 ? 20.391 -0.864 -29.573 1.00 95.69 125 GLY A C 1
ATOM 1029 O O . GLY A 1 125 ? 19.538 -1.715 -29.813 1.00 95.69 125 GLY A O 1
ATOM 1030 N N . ILE A 1 126 ? 20.325 -0.116 -28.469 1.00 96.69 126 ILE A N 1
ATOM 1031 C CA . ILE A 1 126 ? 19.336 -0.303 -27.406 1.00 96.69 126 ILE A CA 1
ATOM 1032 C C . ILE A 1 126 ? 18.281 0.807 -27.479 1.00 96.69 126 ILE A C 1
ATOM 1034 O O . ILE A 1 126 ? 18.632 1.990 -27.515 1.00 96.69 126 ILE A O 1
ATOM 1038 N N . PRO A 1 127 ? 16.975 0.484 -27.449 1.00 97.31 127 PRO A N 1
ATOM 1039 C CA . PRO A 1 127 ? 15.940 1.504 -27.366 1.00 97.31 127 PRO A CA 1
ATOM 1040 C C . PRO A 1 127 ? 16.108 2.377 -26.118 1.00 97.31 127 PRO A C 1
ATOM 1042 O O . PRO A 1 127 ? 16.218 1.861 -25.005 1.00 97.31 127 PRO A O 1
ATOM 1045 N N . PHE A 1 128 ? 16.085 3.704 -26.273 1.00 96.69 128 PHE A N 1
ATOM 1046 C CA . PHE A 1 128 ? 16.363 4.617 -25.156 1.00 96.69 128 PHE A CA 1
ATOM 1047 C C . PHE A 1 128 ? 15.413 4.398 -23.960 1.00 96.69 128 PHE A C 1
ATOM 1049 O O . PHE A 1 128 ? 15.815 4.550 -22.810 1.00 96.69 128 PHE A O 1
ATOM 1056 N N . HIS A 1 129 ? 14.164 3.972 -24.201 1.00 96.69 129 HIS A N 1
ATOM 1057 C CA . HIS A 1 129 ? 13.171 3.699 -23.150 1.00 96.69 129 HIS A CA 1
ATOM 1058 C C . HIS A 1 129 ? 13.392 2.382 -22.395 1.00 96.69 129 HIS A C 1
ATOM 1060 O O . HIS A 1 129 ? 12.623 2.065 -21.481 1.00 96.69 129 HIS A O 1
ATOM 1066 N N . HIS A 1 130 ? 14.407 1.610 -22.788 1.00 97.44 130 HIS A N 1
ATOM 1067 C CA . HIS A 1 130 ? 14.878 0.398 -22.119 1.00 97.44 130 HIS A CA 1
ATOM 1068 C C . HIS A 1 130 ? 16.195 0.609 -21.357 1.00 97.44 130 HIS A C 1
ATOM 1070 O O . HIS A 1 130 ? 16.588 -0.282 -20.610 1.00 97.44 130 HIS A O 1
ATOM 1076 N N . ARG A 1 131 ? 16.868 1.763 -21.504 1.00 95.12 131 ARG A N 1
ATOM 1077 C CA . ARG A 1 131 ? 18.153 2.046 -20.831 1.00 95.12 131 ARG A CA 1
ATOM 1078 C C . ARG A 1 131 ? 17.996 2.431 -19.361 1.00 95.12 131 ARG A C 1
ATOM 1080 O O . ARG A 1 131 ? 18.871 2.109 -18.568 1.00 95.12 131 ARG A O 1
ATOM 1087 N N . THR A 1 132 ? 16.897 3.086 -18.989 1.00 91.75 132 THR A N 1
ATOM 1088 C CA . THR A 1 132 ? 16.697 3.614 -17.631 1.00 91.75 132 THR A CA 1
ATOM 1089 C C . THR A 1 132 ? 15.334 3.228 -17.054 1.00 91.75 132 THR A C 1
ATOM 1091 O O . THR A 1 132 ? 14.332 3.101 -17.759 1.00 91.75 132 THR A O 1
ATOM 1094 N N . ASN A 1 133 ? 15.264 3.092 -15.729 1.00 93.69 133 ASN A N 1
ATOM 1095 C CA . ASN A 1 133 ? 14.026 2.837 -14.980 1.00 93.69 133 ASN A CA 1
ATOM 1096 C C . ASN A 1 133 ? 13.228 4.130 -14.687 1.00 93.69 133 ASN A C 1
ATOM 1098 O O . ASN A 1 133 ? 12.428 4.193 -13.753 1.00 93.69 133 ASN A O 1
ATOM 1102 N N . THR A 1 134 ? 13.435 5.194 -15.459 1.00 92.88 134 THR A N 1
ATOM 1103 C CA . THR A 1 134 ? 12.766 6.483 -15.249 1.00 92.88 134 THR A CA 1
ATOM 1104 C C . THR A 1 134 ? 11.449 6.567 -16.022 1.00 92.88 134 THR A C 1
ATOM 1106 O O . THR A 1 134 ? 11.207 5.855 -17.003 1.00 92.88 134 THR A O 1
ATOM 1109 N N . GLN A 1 135 ? 10.527 7.396 -15.529 1.00 93.88 135 GLN A N 1
ATOM 1110 C CA . GLN A 1 135 ? 9.260 7.634 -16.211 1.00 93.88 135 GLN A CA 1
ATOM 1111 C C . GLN A 1 135 ? 9.508 8.414 -17.510 1.00 93.88 135 GLN A C 1
ATOM 1113 O O . GLN A 1 135 ? 10.311 9.338 -17.550 1.00 93.88 135 GLN A O 1
ATOM 1118 N N . LEU A 1 136 ? 8.810 8.038 -18.583 1.00 95.62 136 LEU A N 1
ATOM 1119 C CA . LEU A 1 136 ? 8.928 8.711 -19.875 1.00 95.62 136 LEU A CA 1
ATOM 1120 C C . LEU A 1 136 ? 8.050 9.965 -19.927 1.00 95.62 136 LEU A C 1
ATOM 1122 O O . LEU A 1 136 ? 6.838 9.878 -19.711 1.00 95.62 136 LEU A O 1
ATOM 1126 N N . ASP A 1 137 ? 8.646 11.085 -20.325 1.00 95.69 137 ASP A N 1
ATOM 1127 C CA . ASP A 1 137 ? 7.934 12.318 -20.649 1.00 95.69 137 ASP A CA 1
ATOM 1128 C C . ASP A 1 137 ? 7.151 12.239 -21.965 1.00 95.69 137 ASP A C 1
ATOM 1130 O O . ASP A 1 137 ? 7.320 11.341 -22.799 1.00 95.69 137 ASP A O 1
ATOM 1134 N N . SER A 1 138 ? 6.290 13.232 -22.185 1.00 96.00 138 SER A N 1
ATOM 1135 C CA . SER A 1 138 ? 5.481 13.355 -23.402 1.00 96.00 138 SER A CA 1
ATOM 1136 C C . SER A 1 138 ? 6.337 13.394 -24.674 1.00 96.00 138 SER A C 1
ATOM 1138 O O . SER A 1 138 ? 5.967 12.781 -25.679 1.00 96.00 138 SER A O 1
ATOM 1140 N N . ILE A 1 139 ? 7.504 14.045 -24.625 1.00 96.12 139 ILE A N 1
ATOM 1141 C CA . ILE A 1 139 ? 8.450 14.136 -25.746 1.00 96.12 139 ILE A CA 1
ATOM 1142 C C . ILE A 1 139 ? 8.991 12.743 -26.103 1.00 96.12 139 ILE A C 1
ATOM 1144 O O . ILE A 1 139 ? 8.968 12.357 -27.275 1.00 96.12 139 ILE A O 1
ATOM 1148 N N . HIS A 1 140 ? 9.384 11.951 -25.100 1.00 96.69 140 HIS A N 1
ATOM 1149 C CA . HIS A 1 140 ? 9.848 10.570 -25.267 1.00 96.69 140 HIS A CA 1
ATOM 1150 C C . HIS A 1 140 ? 8.767 9.682 -25.892 1.00 96.69 140 HIS A C 1
ATOM 1152 O O . HIS A 1 140 ? 9.004 8.997 -26.887 1.00 96.69 140 HIS A O 1
ATOM 1158 N N . ILE A 1 141 ? 7.544 9.745 -25.360 1.00 97.31 141 ILE A N 1
ATOM 1159 C CA . ILE A 1 141 ? 6.406 8.959 -25.859 1.00 97.31 141 ILE A CA 1
ATOM 1160 C C . ILE A 1 141 ? 6.077 9.332 -27.312 1.00 97.31 141 ILE A C 1
ATOM 1162 O O . ILE A 1 141 ? 5.802 8.456 -28.134 1.00 97.31 141 ILE A O 1
ATOM 1166 N N . ASN A 1 142 ? 6.121 10.622 -27.652 1.00 96.94 142 ASN A N 1
ATOM 1167 C CA . ASN A 1 142 ? 5.891 11.087 -29.018 1.00 96.94 142 ASN A CA 1
ATOM 1168 C C . ASN A 1 142 ? 7.000 10.627 -29.973 1.00 96.94 142 ASN A C 1
ATOM 1170 O O . ASN A 1 142 ? 6.691 10.259 -31.107 1.00 96.94 142 ASN A O 1
ATOM 1174 N N . ARG A 1 143 ? 8.267 10.592 -29.529 1.00 97.19 143 ARG A N 1
ATOM 1175 C CA . ARG A 1 143 ? 9.377 10.031 -30.314 1.00 97.19 143 ARG A CA 1
ATOM 1176 C C . ARG A 1 143 ? 9.142 8.548 -30.611 1.00 97.19 143 ARG A C 1
ATOM 1178 O O . ARG A 1 143 ? 9.193 8.168 -31.774 1.00 97.19 143 ARG A O 1
ATOM 1185 N N . LEU A 1 144 ? 8.792 7.740 -29.611 1.00 97.56 144 LEU A N 1
ATOM 1186 C CA . LEU A 1 144 ? 8.483 6.315 -29.809 1.00 97.56 144 LEU A CA 1
ATOM 1187 C C . LEU A 1 144 ? 7.325 6.109 -30.791 1.00 97.56 144 LEU A C 1
ATOM 1189 O O . LEU A 1 144 ? 7.441 5.314 -31.722 1.00 97.56 144 LEU A O 1
ATOM 1193 N N . ARG A 1 145 ? 6.250 6.895 -30.649 1.00 97.88 145 ARG A N 1
ATOM 1194 C CA . ARG A 1 145 ? 5.095 6.841 -31.556 1.00 97.88 145 ARG A CA 1
ATOM 1195 C C . ARG A 1 145 ? 5.479 7.166 -33.001 1.00 97.88 145 ARG A C 1
ATOM 1197 O O . ARG A 1 145 ? 5.007 6.485 -33.906 1.00 97.88 145 ARG A O 1
ATOM 1204 N N . LYS A 1 146 ? 6.334 8.174 -33.225 1.00 97.81 146 LYS A N 1
ATOM 1205 C CA . LYS A 1 146 ? 6.842 8.527 -34.566 1.00 97.81 146 LYS A CA 1
ATOM 1206 C C . LYS A 1 146 ? 7.613 7.379 -35.223 1.00 97.81 146 LYS A C 1
ATOM 1208 O O . LYS A 1 146 ? 7.597 7.274 -36.441 1.00 97.81 146 LYS A O 1
ATOM 1213 N N . HIS A 1 147 ? 8.236 6.517 -34.423 1.00 97.81 147 HIS A N 1
ATOM 1214 C CA . HIS A 1 147 ? 8.954 5.326 -34.877 1.00 97.81 147 HIS A CA 1
ATOM 1215 C C . HIS A 1 147 ? 8.112 4.038 -34.781 1.00 97.81 147 HIS A C 1
ATOM 1217 O O . HIS A 1 147 ? 8.660 2.943 -34.738 1.00 97.81 147 HIS A O 1
ATOM 1223 N N . GLY A 1 148 ? 6.779 4.150 -34.729 1.00 97.81 148 GLY A N 1
ATOM 1224 C CA . GLY A 1 148 ? 5.868 2.999 -34.770 1.00 97.81 148 GLY A CA 1
ATOM 1225 C C . GLY A 1 148 ? 5.740 2.217 -33.458 1.00 97.81 148 GLY A C 1
ATOM 1226 O O . GLY A 1 148 ? 4.990 1.244 -33.399 1.00 97.81 148 GLY A O 1
ATOM 1227 N N . ILE A 1 149 ? 6.403 2.645 -32.380 1.00 97.81 149 ILE A N 1
ATOM 1228 C CA . ILE A 1 149 ? 6.304 1.991 -31.074 1.00 97.81 149 ILE A CA 1
ATOM 1229 C C . ILE A 1 149 ? 5.166 2.620 -30.272 1.00 97.81 149 ILE A C 1
ATOM 1231 O O . ILE A 1 149 ? 5.248 3.746 -29.776 1.00 97.81 149 ILE A O 1
ATOM 1235 N N . LEU A 1 150 ? 4.087 1.855 -30.108 1.00 97.94 150 LEU A N 1
ATOM 1236 C CA . LEU A 1 150 ? 2.957 2.214 -29.258 1.00 97.94 150 LEU A CA 1
ATOM 1237 C C . LEU A 1 150 ? 3.111 1.559 -27.885 1.00 97.94 150 LEU A C 1
ATOM 1239 O O . LEU A 1 150 ? 2.904 0.355 -27.734 1.00 97.94 150 LEU A O 1
ATOM 1243 N N . LEU A 1 151 ? 3.447 2.361 -26.872 1.00 97.94 151 LEU A N 1
ATOM 1244 C CA . LEU A 1 151 ? 3.549 1.867 -25.501 1.00 97.94 151 LEU A CA 1
ATOM 1245 C C . LEU A 1 151 ? 2.185 1.415 -24.971 1.00 97.94 151 LEU A C 1
ATOM 1247 O O . LEU A 1 151 ? 1.240 2.207 -24.872 1.00 97.94 151 LEU A O 1
ATOM 1251 N N . LYS A 1 152 ? 2.096 0.143 -24.578 1.00 97.88 152 LYS A N 1
ATOM 1252 C CA . LYS A 1 152 ? 0.903 -0.430 -23.956 1.00 97.88 152 LYS A CA 1
ATOM 1253 C C . LYS A 1 152 ? 0.755 0.101 -22.532 1.00 97.88 152 LYS A C 1
ATOM 1255 O O . LYS A 1 152 ? 1.662 0.013 -21.699 1.00 97.88 152 LYS A O 1
ATOM 1260 N N . LYS A 1 153 ? -0.430 0.624 -22.229 1.00 95.69 153 LYS A N 1
ATOM 1261 C CA . LYS A 1 153 ? -0.846 0.986 -20.869 1.00 95.69 153 LYS A CA 1
ATOM 1262 C C . LYS A 1 153 ? -1.723 -0.125 -20.291 1.00 95.69 153 LYS A C 1
ATOM 1264 O O . LYS A 1 153 ? -2.448 -0.785 -21.027 1.00 95.69 153 LYS A O 1
ATOM 1269 N N . GLY A 1 154 ? -1.682 -0.299 -18.972 1.00 94.44 154 GLY A N 1
ATOM 1270 C CA . GLY A 1 154 ? -2.525 -1.263 -18.258 1.00 94.44 154 GLY A CA 1
ATOM 1271 C C . GLY A 1 154 ? -1.836 -2.595 -17.960 1.00 94.44 154 GLY A C 1
ATOM 1272 O O . GLY A 1 154 ? -0.608 -2.658 -17.870 1.00 94.44 154 GLY A O 1
ATOM 1273 N N . PHE A 1 155 ? -2.652 -3.633 -17.760 1.00 95.12 155 PHE A N 1
ATOM 1274 C CA . PHE A 1 155 ? -2.223 -4.953 -17.294 1.00 95.12 155 PHE A CA 1
ATOM 1275 C C . PHE A 1 155 ? -1.226 -5.624 -18.240 1.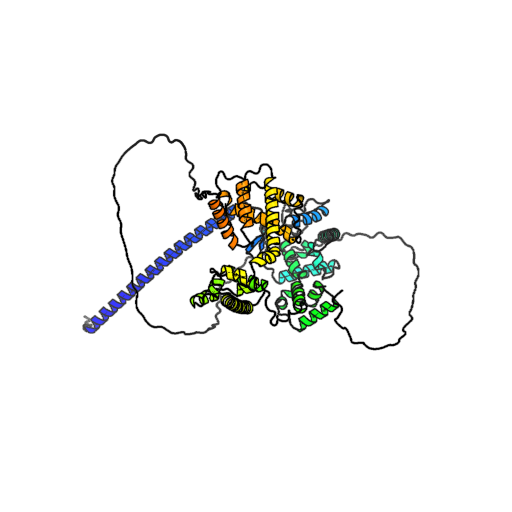00 95.12 155 PHE A C 1
ATOM 1277 O O . PHE A 1 155 ? -1.270 -5.413 -19.453 1.00 95.12 155 PHE A O 1
ATOM 1284 N N . PHE A 1 156 ? -0.330 -6.420 -17.659 1.00 96.50 156 PHE A N 1
ATOM 1285 C CA . PHE A 1 156 ? 0.561 -7.309 -18.394 1.00 96.50 156 PHE A CA 1
ATOM 1286 C C . PHE A 1 156 ? -0.190 -8.591 -18.749 1.00 96.50 156 PHE A C 1
ATOM 1288 O O . PHE A 1 156 ? -0.939 -9.122 -17.925 1.00 96.50 156 PHE A O 1
ATOM 1295 N N . ALA A 1 157 ? -0.023 -9.054 -19.983 1.00 95.94 157 ALA A N 1
ATOM 1296 C CA . ALA A 1 157 ? -0.487 -10.365 -20.404 1.00 95.94 157 ALA A CA 1
ATOM 1297 C C . ALA A 1 157 ? 0.378 -11.464 -19.770 1.00 95.94 157 ALA A C 1
ATOM 1299 O O . ALA A 1 157 ? 1.531 -11.233 -19.407 1.00 95.94 157 ALA A O 1
ATOM 1300 N N . GLN A 1 158 ? -0.158 -12.682 -19.687 1.00 92.69 158 GLN A N 1
ATOM 1301 C CA . GLN A 1 158 ? 0.574 -13.825 -19.135 1.00 92.69 158 GLN A CA 1
ATOM 1302 C C . GLN A 1 158 ? 1.854 -14.142 -19.929 1.00 92.69 158 GLN A C 1
ATOM 1304 O O . GLN A 1 158 ? 2.860 -14.518 -19.338 1.00 92.69 158 GLN A O 1
ATOM 1309 N N . GLU A 1 159 ? 1.831 -13.941 -21.247 1.00 96.62 159 GLU A N 1
ATOM 1310 C CA . GLU A 1 159 ? 3.002 -14.077 -22.125 1.00 96.62 159 GLU A CA 1
ATOM 1311 C C . GLU A 1 159 ? 4.093 -13.054 -21.782 1.00 96.62 159 GLU A C 1
ATOM 1313 O O . GLU A 1 159 ? 5.269 -13.400 -21.718 1.00 96.62 159 GLU A O 1
ATOM 1318 N N . GLU A 1 160 ? 3.707 -11.801 -21.506 1.00 97.56 160 GLU A N 1
ATOM 1319 C CA . GLU A 1 160 ? 4.651 -10.758 -21.086 1.00 97.56 160 GLU A CA 1
ATOM 1320 C C . GLU A 1 160 ? 5.251 -11.099 -19.715 1.00 97.56 160 GLU A C 1
ATOM 1322 O O . GLU A 1 160 ? 6.452 -10.949 -19.515 1.00 97.56 160 GLU A O 1
ATOM 1327 N N . ASP A 1 161 ? 4.434 -11.597 -18.782 1.00 95.81 161 ASP A N 1
ATOM 1328 C CA . ASP A 1 161 ? 4.908 -12.035 -17.468 1.00 95.81 161 ASP A CA 1
ATOM 1329 C C . ASP A 1 161 ? 5.904 -13.194 -17.570 1.00 95.81 161 ASP A C 1
ATOM 1331 O O . ASP A 1 161 ? 6.927 -13.178 -16.887 1.00 95.81 161 ASP A O 1
ATOM 1335 N N . GLU A 1 162 ? 5.627 -14.196 -18.411 1.00 93.69 162 GLU A N 1
ATOM 1336 C CA . GLU A 1 162 ? 6.562 -15.304 -18.613 1.00 93.69 162 GLU A CA 1
ATOM 1337 C C . GLU A 1 162 ? 7.842 -14.832 -19.292 1.00 93.69 162 GLU A C 1
ATOM 1339 O O . GLU A 1 162 ? 8.925 -15.261 -18.901 1.00 93.69 162 GLU A O 1
ATOM 1344 N N . LYS A 1 163 ? 7.748 -13.868 -20.217 1.00 97.88 163 LYS A N 1
ATOM 1345 C CA . LYS A 1 163 ? 8.936 -13.264 -20.817 1.00 97.88 163 LYS A CA 1
ATOM 1346 C C . LYS A 1 163 ? 9.800 -12.542 -19.783 1.00 97.88 163 LYS A C 1
ATOM 1348 O O . LYS A 1 163 ? 11.014 -12.691 -19.814 1.00 97.88 163 LYS A O 1
ATOM 1353 N N . ILE A 1 164 ? 9.198 -11.825 -18.829 1.00 97.19 164 ILE A N 1
ATOM 1354 C CA . ILE A 1 164 ? 9.932 -11.195 -17.717 1.00 97.19 164 ILE A CA 1
ATOM 1355 C C . ILE A 1 164 ? 10.646 -12.249 -16.858 1.00 97.19 164 ILE A C 1
ATOM 1357 O O . ILE A 1 164 ? 11.807 -12.050 -16.509 1.00 97.19 164 ILE A O 1
ATOM 1361 N N . ARG A 1 165 ? 9.981 -13.369 -16.530 1.00 94.88 165 ARG A N 1
ATOM 1362 C CA . ARG A 1 165 ? 10.609 -14.467 -15.769 1.00 94.88 165 ARG A CA 1
ATOM 1363 C C . ARG A 1 165 ? 11.754 -15.106 -16.541 1.00 94.88 165 ARG A C 1
ATOM 1365 O O . ARG A 1 165 ? 12.809 -15.329 -15.967 1.00 94.88 165 ARG A O 1
ATOM 1372 N N . GLN A 1 166 ? 11.548 -15.376 -17.827 1.00 96.44 166 GLN A N 1
ATOM 1373 C CA . GLN A 1 166 ? 12.580 -15.914 -18.702 1.00 96.44 166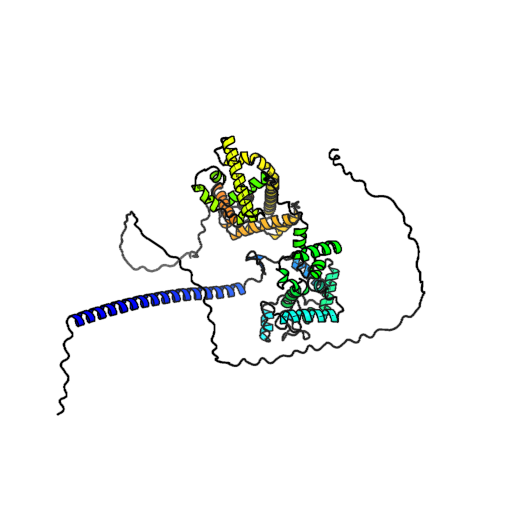 GLN A CA 1
ATOM 1374 C C . GLN A 1 166 ? 13.789 -14.974 -18.765 1.00 96.44 166 GLN A C 1
ATOM 1376 O O . GLN A 1 166 ? 14.908 -15.434 -18.594 1.00 96.44 166 GLN A O 1
ATOM 1381 N N . ASN A 1 167 ? 13.571 -13.670 -18.958 1.00 98.00 167 ASN A N 1
ATOM 1382 C CA . ASN A 1 167 ? 14.658 -12.695 -19.017 1.00 98.00 167 ASN A CA 1
ATOM 1383 C C . ASN A 1 167 ? 15.441 -12.632 -17.693 1.00 98.00 167 ASN A C 1
ATOM 1385 O O . ASN A 1 167 ? 16.658 -12.494 -17.728 1.00 98.00 167 ASN A O 1
ATOM 1389 N N . TRP A 1 168 ? 14.770 -12.762 -16.540 1.00 97.12 168 TRP A N 1
ATOM 1390 C CA . TRP A 1 168 ? 15.457 -12.874 -15.249 1.00 97.12 168 TRP A CA 1
ATOM 1391 C C . TRP A 1 168 ? 16.291 -14.155 -15.148 1.00 97.12 168 TRP A C 1
ATOM 1393 O O . TRP A 1 168 ? 17.467 -14.048 -14.831 1.00 97.12 168 TRP A O 1
ATOM 1403 N N . ARG A 1 169 ? 15.727 -15.328 -15.477 1.00 95.50 169 ARG A N 1
ATOM 1404 C CA . ARG A 1 169 ? 16.470 -16.605 -15.479 1.00 95.50 169 ARG A CA 1
ATOM 1405 C C . ARG A 1 169 ? 17.695 -16.541 -16.391 1.00 95.50 169 ARG A C 1
ATOM 1407 O O . ARG A 1 169 ? 18.781 -16.883 -15.965 1.00 95.50 169 ARG A O 1
ATOM 1414 N N . GLU A 1 170 ? 17.544 -16.000 -17.605 1.00 97.38 170 GLU A N 1
ATOM 1415 C CA . GLU A 1 170 ? 18.666 -15.800 -18.534 1.00 97.38 170 GLU A CA 1
ATOM 1416 C C . GLU A 1 170 ? 19.776 -14.936 -17.906 1.00 97.38 170 GLU A C 1
ATOM 1418 O O . GLU A 1 170 ? 20.954 -15.244 -18.069 1.00 97.38 170 GLU A O 1
ATOM 1423 N N . ILE A 1 171 ? 19.428 -13.861 -17.188 1.00 97.56 171 ILE A N 1
ATOM 1424 C CA . ILE A 1 171 ? 20.407 -13.024 -16.475 1.00 97.56 171 ILE A CA 1
ATOM 1425 C C . ILE A 1 171 ? 21.037 -13.803 -15.317 1.00 97.56 171 ILE A C 1
ATOM 1427 O O . ILE A 1 171 ? 22.258 -13.778 -15.188 1.00 97.56 171 ILE A O 1
ATOM 1431 N N . ALA A 1 172 ? 20.229 -14.480 -14.503 1.00 96.00 172 ALA A N 1
ATOM 1432 C CA . ALA A 1 172 ? 20.694 -15.235 -13.350 1.00 96.00 172 ALA A CA 1
ATOM 1433 C C . ALA A 1 172 ? 21.675 -16.338 -13.767 1.00 96.00 172 ALA A C 1
ATOM 1435 O O . ALA A 1 172 ? 22.800 -16.358 -13.282 1.00 96.00 172 ALA A O 1
ATOM 1436 N N . ASP A 1 173 ? 21.316 -17.138 -14.770 1.00 96.44 173 ASP A N 1
ATOM 1437 C CA . ASP A 1 173 ? 22.163 -18.194 -15.330 1.00 96.44 173 ASP A CA 1
ATOM 1438 C C . ASP A 1 173 ? 23.460 -17.631 -15.937 1.00 96.44 173 ASP A C 1
ATOM 1440 O O . ASP A 1 173 ? 24.535 -18.198 -15.764 1.00 96.44 173 ASP A O 1
ATOM 1444 N N . THR A 1 174 ? 23.387 -16.498 -16.651 1.00 97.69 174 THR A N 1
ATOM 1445 C CA . THR A 1 174 ? 24.563 -15.898 -17.315 1.00 97.69 174 THR A CA 1
ATOM 1446 C C . THR A 1 174 ? 25.605 -15.391 -16.317 1.00 97.69 174 THR A C 1
ATOM 1448 O O . THR A 1 174 ? 26.795 -15.383 -16.628 1.00 97.69 174 THR A O 1
ATOM 1451 N N . TYR A 1 175 ? 25.163 -14.916 -15.154 1.00 97.06 175 TYR A N 1
ATOM 1452 C CA . TYR A 1 175 ? 26.018 -14.269 -14.157 1.00 97.06 175 TYR A CA 1
ATOM 1453 C C . TYR A 1 175 ? 26.148 -15.073 -12.860 1.00 97.06 175 TYR A C 1
ATOM 1455 O O . TYR A 1 175 ? 26.616 -14.519 -11.869 1.00 97.06 175 TYR A O 1
ATOM 1463 N N . ASP A 1 176 ? 25.743 -16.347 -12.879 1.00 96.44 176 ASP A N 1
ATOM 1464 C CA . ASP A 1 176 ? 25.754 -17.261 -11.728 1.00 96.44 176 ASP A CA 1
ATOM 1465 C C . ASP A 1 176 ? 25.088 -16.655 -10.478 1.00 96.44 176 ASP A C 1
ATOM 1467 O O . ASP A 1 176 ? 25.582 -16.732 -9.353 1.00 96.44 176 ASP A O 1
ATOM 1471 N N . LEU A 1 177 ? 23.959 -15.973 -10.688 1.00 94.25 177 LEU A N 1
ATOM 1472 C CA . LEU A 1 177 ? 23.186 -15.379 -9.604 1.00 94.25 177 LEU A CA 1
ATOM 1473 C C . LEU A 1 177 ? 22.182 -16.409 -9.082 1.00 94.25 177 LEU A C 1
ATOM 1475 O O . LEU A 1 177 ? 21.468 -17.022 -9.880 1.00 94.25 177 LEU A O 1
ATOM 1479 N N . PRO A 1 178 ? 22.027 -16.553 -7.756 1.00 90.06 178 PRO A N 1
ATOM 1480 C CA . PRO A 1 178 ? 20.959 -17.364 -7.196 1.00 90.06 178 PRO A CA 1
ATOM 1481 C C . PRO A 1 178 ? 19.595 -16.882 -7.693 1.00 90.06 178 PRO A C 1
ATOM 1483 O O . PRO A 1 178 ? 19.306 -15.683 -7.685 1.00 90.06 178 PRO A O 1
ATOM 1486 N N . ASP A 1 179 ? 18.723 -17.806 -8.084 1.00 81.00 179 ASP A N 1
ATOM 1487 C CA . ASP A 1 179 ? 17.407 -17.486 -8.655 1.00 81.00 179 ASP A CA 1
ATOM 1488 C C . ASP A 1 179 ? 16.546 -16.623 -7.702 1.00 81.00 179 ASP A C 1
ATOM 1490 O O . ASP A 1 179 ? 15.695 -15.832 -8.120 1.00 81.00 179 ASP A O 1
ATOM 1494 N N . ASP A 1 180 ? 16.802 -16.738 -6.396 1.00 82.56 180 ASP A N 1
ATOM 1495 C CA . ASP A 1 180 ? 16.120 -16.036 -5.315 1.00 82.56 180 ASP A CA 1
ATOM 1496 C C . ASP A 1 180 ? 16.740 -14.674 -4.933 1.00 82.56 180 ASP A C 1
ATOM 1498 O O . ASP A 1 180 ? 16.129 -13.934 -4.147 1.00 82.56 180 ASP A O 1
ATOM 1502 N N . SER A 1 181 ? 17.884 -14.317 -5.529 1.00 89.31 181 SER A N 1
ATOM 1503 C CA . SER A 1 181 ? 18.579 -13.025 -5.370 1.00 89.31 181 SER A CA 1
ATOM 1504 C C . SER A 1 181 ? 17.901 -11.870 -6.116 1.00 89.31 181 SER A C 1
ATOM 1506 O O . SER A 1 181 ? 18.269 -10.709 -5.954 1.00 89.31 181 SER A O 1
ATOM 1508 N N . ALA A 1 182 ? 16.839 -12.142 -6.886 1.00 91.56 182 ALA A N 1
ATOM 1509 C CA . ALA A 1 182 ? 16.076 -11.124 -7.615 1.00 91.56 182 ALA A CA 1
ATOM 1510 C C . ALA A 1 182 ? 15.700 -9.916 -6.736 1.00 91.56 182 ALA A C 1
ATOM 1512 O O . ALA A 1 182 ? 15.651 -8.775 -7.197 1.00 91.56 182 ALA A O 1
ATOM 1513 N N . GLN A 1 183 ? 15.431 -10.154 -5.450 1.00 88.44 183 GLN A N 1
ATOM 1514 C CA . GLN A 1 183 ? 15.036 -9.106 -4.509 1.00 88.44 183 GLN A CA 1
ATOM 1515 C C . GLN A 1 183 ? 16.072 -7.989 -4.390 1.00 88.44 183 GLN A C 1
ATOM 1517 O O . GLN A 1 183 ? 15.669 -6.828 -4.293 1.00 88.44 183 GLN A O 1
ATOM 1522 N N . ASP A 1 184 ? 17.352 -8.337 -4.464 1.00 89.12 184 ASP A N 1
ATOM 1523 C CA . ASP A 1 184 ? 18.468 -7.421 -4.247 1.00 89.12 184 ASP A CA 1
ATOM 1524 C C . ASP A 1 184 ? 18.620 -6.455 -5.430 1.00 89.12 184 ASP A C 1
ATOM 1526 O O . ASP A 1 184 ? 18.876 -5.268 -5.248 1.00 89.12 184 ASP A O 1
ATOM 1530 N N . TYR A 1 185 ? 18.303 -6.917 -6.643 1.00 93.19 185 TYR A N 1
ATOM 1531 C CA . TYR A 1 185 ? 18.369 -6.108 -7.866 1.00 93.19 185 TYR A CA 1
ATOM 1532 C C . TYR A 1 185 ? 17.108 -5.275 -8.127 1.00 93.19 185 TYR A C 1
ATOM 1534 O O . TYR A 1 185 ? 17.151 -4.236 -8.787 1.00 93.19 185 TYR A O 1
ATOM 1542 N N . PHE A 1 186 ? 15.950 -5.720 -7.634 1.00 91.81 186 PHE A N 1
ATOM 1543 C CA . PHE A 1 186 ? 14.671 -5.049 -7.881 1.00 91.81 186 PHE A CA 1
ATOM 1544 C C . PHE A 1 186 ? 14.207 -4.156 -6.714 1.00 91.81 186 PHE A C 1
ATOM 1546 O O . PHE A 1 186 ? 13.340 -3.303 -6.931 1.00 91.81 186 PHE A O 1
ATOM 1553 N N . ILE A 1 187 ? 14.733 -4.326 -5.493 1.00 87.94 187 ILE A N 1
ATOM 1554 C CA . ILE A 1 187 ? 14.421 -3.491 -4.315 1.00 87.94 187 ILE A CA 1
ATOM 1555 C C . ILE A 1 187 ? 15.713 -2.981 -3.664 1.00 87.94 187 ILE A C 1
ATOM 1557 O O . ILE A 1 187 ? 16.062 -3.359 -2.546 1.00 87.94 187 ILE A O 1
ATOM 1561 N N . LEU A 1 188 ? 16.375 -2.056 -4.356 1.00 83.75 188 LEU A N 1
ATOM 1562 C CA . LEU A 1 188 ? 17.604 -1.407 -3.888 1.00 83.75 188 LEU A CA 1
ATOM 1563 C C . LEU A 1 188 ? 17.436 -0.689 -2.534 1.00 83.75 188 LEU A C 1
ATOM 1565 O O . LEU A 1 188 ? 18.365 -0.675 -1.731 1.00 83.75 188 LEU A O 1
ATOM 1569 N N . ASP A 1 189 ? 16.235 -0.181 -2.231 1.00 78.31 189 ASP A N 1
ATOM 1570 C CA . ASP A 1 189 ? 15.933 0.523 -0.972 1.00 78.31 189 ASP A CA 1
ATOM 1571 C C . ASP A 1 189 ? 16.074 -0.361 0.280 1.00 78.31 189 ASP A C 1
ATOM 1573 O O . ASP A 1 189 ? 16.110 0.146 1.399 1.00 78.31 189 ASP A O 1
ATOM 1577 N N . LYS A 1 190 ? 16.109 -1.694 0.126 1.00 75.31 190 LYS A N 1
ATOM 1578 C CA . LYS A 1 190 ? 16.310 -2.626 1.248 1.00 75.31 190 LYS A CA 1
ATOM 1579 C C . LYS A 1 190 ? 17.778 -2.872 1.578 1.00 75.31 190 LYS A C 1
ATOM 1581 O O . LYS A 1 190 ? 18.059 -3.433 2.637 1.00 75.31 190 LYS A O 1
ATOM 1586 N N . VAL A 1 191 ? 18.691 -2.486 0.692 1.00 79.75 191 VAL A N 1
ATOM 1587 C CA . VAL A 1 191 ? 20.124 -2.600 0.938 1.00 79.75 191 VAL A CA 1
ATOM 1588 C C . VAL A 1 191 ? 20.497 -1.488 1.914 1.00 79.75 191 VAL A C 1
ATOM 1590 O O . VAL A 1 191 ? 20.535 -0.309 1.554 1.00 79.75 191 VAL A O 1
ATOM 1593 N N . ASN A 1 192 ? 20.675 -1.863 3.183 1.00 79.75 192 ASN A N 1
ATOM 1594 C CA . ASN A 1 192 ? 20.878 -0.915 4.282 1.00 79.75 192 ASN A CA 1
ATOM 1595 C C . ASN A 1 192 ? 22.202 -0.151 4.157 1.00 79.75 192 ASN A C 1
ATOM 1597 O O . ASN A 1 192 ? 22.294 0.975 4.642 1.00 79.75 192 ASN A O 1
ATOM 1601 N N . LYS A 1 193 ? 23.222 -0.760 3.538 1.00 90.19 193 LYS A N 1
ATOM 1602 C CA . LYS A 1 193 ? 24.516 -0.117 3.315 1.00 90.19 193 LYS A CA 1
ATOM 1603 C C . LYS A 1 193 ? 24.528 0.580 1.964 1.00 90.19 193 LYS A C 1
ATOM 1605 O O . LYS A 1 193 ? 24.154 -0.001 0.946 1.00 90.19 193 LYS A O 1
ATOM 1610 N N . ARG A 1 194 ? 24.967 1.834 1.968 1.00 90.00 194 ARG A N 1
ATOM 1611 C CA . ARG A 1 194 ? 25.054 2.663 0.766 1.00 90.00 194 ARG A CA 1
ATOM 1612 C C . ARG A 1 194 ? 26.020 2.054 -0.253 1.00 90.00 194 ARG A C 1
ATOM 1614 O O . ARG A 1 194 ? 25.698 1.976 -1.433 1.00 90.00 194 ARG A O 1
ATOM 1621 N N . GLU A 1 195 ? 27.152 1.542 0.219 1.00 92.00 195 GLU A N 1
ATOM 1622 C CA . GLU A 1 195 ? 28.221 0.974 -0.604 1.00 92.00 195 GLU A CA 1
ATOM 1623 C C . GLU A 1 195 ? 27.743 -0.258 -1.386 1.00 92.00 195 GLU A C 1
ATOM 1625 O O . GLU A 1 195 ? 27.928 -0.327 -2.599 1.00 92.00 195 GLU A O 1
ATOM 1630 N N . GLU A 1 196 ? 27.041 -1.182 -0.720 1.00 91.00 196 GLU A N 1
ATOM 1631 C CA . GLU A 1 196 ? 26.463 -2.385 -1.344 1.00 91.00 196 GLU A CA 1
ATOM 1632 C C . GLU A 1 196 ? 25.435 -2.014 -2.430 1.00 91.00 196 GLU A C 1
ATOM 1634 O O . GLU A 1 196 ? 25.334 -2.669 -3.472 1.00 91.00 196 GLU A O 1
ATOM 1639 N N . ARG A 1 197 ? 24.682 -0.925 -2.229 1.00 90.31 197 ARG A N 1
ATOM 1640 C CA . ARG A 1 197 ? 23.729 -0.433 -3.229 1.00 90.31 197 ARG A CA 1
ATOM 1641 C C . ARG A 1 197 ? 24.423 0.167 -4.442 1.00 90.31 197 ARG A C 1
ATOM 1643 O O . ARG A 1 197 ? 24.019 -0.129 -5.566 1.00 90.31 197 ARG A O 1
ATOM 1650 N N . ILE A 1 198 ? 25.440 0.999 -4.226 1.00 91.88 198 ILE A N 1
ATOM 1651 C CA . ILE A 1 198 ? 26.249 1.588 -5.301 1.00 91.88 198 ILE A CA 1
ATOM 1652 C C . ILE A 1 198 ? 26.916 0.474 -6.113 1.00 91.88 198 ILE A C 1
ATOM 1654 O O . ILE A 1 198 ? 26.890 0.511 -7.343 1.00 91.88 198 ILE A O 1
ATOM 1658 N N . GLU A 1 199 ? 27.451 -0.550 -5.449 1.00 93.88 199 GLU A N 1
ATOM 1659 C CA . GLU A 1 199 ? 28.031 -1.723 -6.102 1.00 93.88 199 GLU A CA 1
ATOM 1660 C C . GLU A 1 199 ? 26.991 -2.489 -6.931 1.00 93.88 199 GLU A C 1
ATOM 1662 O O . GLU A 1 199 ? 27.230 -2.778 -8.105 1.00 93.88 199 GLU A O 1
ATOM 1667 N N . THR A 1 200 ? 25.795 -2.713 -6.379 1.00 93.25 200 THR A N 1
ATOM 1668 C CA . THR A 1 200 ? 24.682 -3.349 -7.101 1.00 93.25 200 THR A CA 1
ATOM 1669 C C . THR A 1 200 ? 24.279 -2.539 -8.335 1.00 93.25 200 THR A C 1
ATOM 1671 O O . THR A 1 200 ? 24.120 -3.093 -9.422 1.00 93.25 200 THR A O 1
ATOM 1674 N N . LEU A 1 201 ? 24.160 -1.215 -8.211 1.00 92.62 201 LEU A N 1
ATOM 1675 C CA . LEU A 1 201 ? 23.846 -0.317 -9.324 1.00 92.62 201 LEU A CA 1
ATOM 1676 C C . LEU A 1 201 ? 24.942 -0.323 -10.399 1.00 92.62 201 LEU A C 1
ATOM 1678 O O . LEU A 1 201 ? 24.630 -0.369 -11.593 1.00 92.62 201 LEU A O 1
ATOM 1682 N N . ARG A 1 202 ? 26.217 -0.318 -9.992 1.00 94.38 202 ARG A N 1
ATOM 1683 C CA . ARG A 1 202 ? 27.367 -0.412 -10.899 1.00 94.38 202 ARG A CA 1
ATOM 1684 C C . ARG A 1 202 ? 27.346 -1.730 -11.664 1.00 94.38 202 ARG A C 1
ATOM 1686 O O . ARG A 1 202 ? 27.464 -1.717 -12.888 1.00 94.38 202 ARG A O 1
ATOM 1693 N N . PHE A 1 203 ? 27.113 -2.838 -10.967 1.00 96.06 203 PHE A N 1
ATOM 1694 C CA . PHE A 1 203 ? 26.955 -4.153 -11.575 1.00 96.06 203 PHE A CA 1
ATOM 1695 C C . PHE A 1 203 ? 25.779 -4.175 -12.562 1.00 96.06 203 PHE A C 1
ATOM 1697 O O . PHE A 1 203 ? 25.956 -4.554 -13.718 1.00 96.06 203 PHE A O 1
ATOM 1704 N N . MET A 1 204 ? 24.600 -3.675 -12.170 1.00 95.81 204 MET A N 1
ATOM 1705 C CA . MET A 1 204 ? 23.423 -3.580 -13.046 1.00 95.81 204 MET A CA 1
ATOM 1706 C C . MET A 1 204 ? 23.701 -2.764 -14.318 1.00 95.81 204 MET A C 1
ATOM 1708 O O . MET A 1 204 ? 23.257 -3.148 -15.406 1.00 95.81 204 MET A O 1
ATOM 1712 N N . LYS A 1 205 ? 24.437 -1.650 -14.199 1.00 93.81 205 LYS A N 1
ATOM 1713 C CA . LYS A 1 205 ? 24.872 -0.824 -15.337 1.00 93.81 205 LYS A CA 1
ATOM 1714 C C . LYS A 1 205 ? 25.821 -1.617 -16.238 1.00 93.81 205 LYS A C 1
ATOM 1716 O O . LYS A 1 205 ? 25.573 -1.700 -17.439 1.00 93.81 205 LYS A O 1
ATOM 1721 N N . GLN A 1 206 ? 26.838 -2.259 -15.660 1.00 95.62 206 GLN A N 1
ATOM 1722 C CA . GLN A 1 206 ? 27.844 -3.049 -16.377 1.00 95.62 206 GLN A CA 1
ATOM 1723 C C . GLN A 1 206 ? 27.229 -4.190 -17.197 1.00 95.62 206 GLN A C 1
ATOM 1725 O O . GLN A 1 206 ? 27.622 -4.409 -18.340 1.00 95.62 206 GLN A O 1
ATOM 1730 N N . ILE A 1 207 ? 26.244 -4.904 -16.648 1.00 96.50 207 ILE A N 1
ATOM 1731 C CA . ILE A 1 207 ? 25.626 -6.044 -17.341 1.00 96.50 207 ILE A CA 1
ATOM 1732 C C . ILE A 1 207 ? 24.531 -5.645 -18.339 1.00 96.50 207 ILE A C 1
ATOM 1734 O O . ILE A 1 207 ? 23.969 -6.519 -19.008 1.00 96.50 207 ILE A O 1
ATOM 1738 N N . GLY A 1 208 ? 24.183 -4.356 -18.428 1.00 96.25 208 GLY A N 1
ATOM 1739 C CA . GLY A 1 208 ? 23.041 -3.892 -19.213 1.00 96.25 208 GLY A CA 1
ATOM 1740 C C . GLY A 1 208 ? 21.721 -4.467 -18.690 1.00 96.25 208 GLY A C 1
ATOM 1741 O O . GLY A 1 208 ? 20.915 -4.990 -19.464 1.00 96.25 208 GLY A O 1
ATOM 1742 N N . PHE A 1 209 ? 21.503 -4.393 -17.373 1.00 97.25 209 PHE A N 1
ATOM 1743 C CA . PHE A 1 209 ? 20.395 -5.065 -16.688 1.00 97.25 209 PHE A CA 1
ATOM 1744 C C . PHE A 1 209 ? 19.017 -4.696 -17.255 1.00 97.25 209 PHE A C 1
ATOM 1746 O O . PHE A 1 209 ? 18.231 -5.578 -17.608 1.00 97.25 209 PHE A O 1
ATOM 1753 N N . TYR A 1 210 ? 18.716 -3.397 -17.387 1.00 96.94 210 TYR A N 1
ATOM 1754 C CA . TYR A 1 210 ? 17.405 -2.947 -17.869 1.00 96.94 210 TYR A CA 1
ATOM 1755 C C . TYR A 1 210 ? 17.114 -3.394 -19.315 1.00 96.94 210 TYR A C 1
ATOM 1757 O O . TYR A 1 210 ? 16.047 -3.980 -19.530 1.00 96.94 210 TYR A O 1
ATOM 1765 N N . PRO A 1 211 ? 18.035 -3.223 -20.287 1.00 97.94 211 PRO A N 1
ATOM 1766 C CA . PRO A 1 211 ? 17.864 -3.757 -21.639 1.00 97.94 211 PRO A CA 1
ATOM 1767 C C . PRO A 1 211 ? 17.610 -5.266 -21.676 1.00 97.94 211 PRO A C 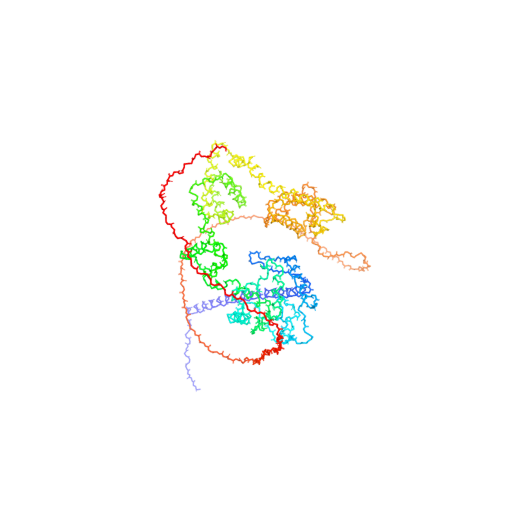1
ATOM 1769 O O . PRO A 1 211 ? 16.668 -5.706 -22.338 1.00 97.94 211 PRO A O 1
ATOM 1772 N N . LYS A 1 212 ? 18.386 -6.060 -20.923 1.00 98.12 212 LYS A N 1
ATOM 1773 C CA . LYS A 1 212 ? 18.219 -7.523 -20.868 1.00 98.12 212 LYS A CA 1
ATOM 1774 C C . LYS A 1 212 ? 16.861 -7.924 -20.301 1.00 98.12 212 LYS A C 1
ATOM 1776 O O . LYS A 1 212 ? 16.171 -8.755 -20.885 1.00 98.12 212 LYS A O 1
ATOM 1781 N N . MET A 1 213 ? 16.415 -7.265 -19.234 1.00 98.12 213 MET A N 1
ATOM 1782 C CA . MET A 1 213 ? 15.081 -7.487 -18.672 1.00 98.12 213 MET A CA 1
ATOM 1783 C C . MET A 1 213 ? 13.945 -7.090 -19.625 1.00 98.12 213 MET A C 1
ATOM 1785 O O . MET A 1 213 ? 12.866 -7.682 -19.569 1.00 98.12 213 MET A O 1
ATOM 1789 N N . CYS A 1 214 ? 14.163 -6.112 -20.507 1.00 98.25 214 CYS A N 1
ATOM 1790 C CA . CYS A 1 214 ? 13.167 -5.640 -21.476 1.00 98.25 214 CYS A CA 1
ATOM 1791 C C . CYS A 1 214 ? 13.204 -6.380 -22.824 1.00 98.25 214 CYS A C 1
ATOM 1793 O O . CYS A 1 214 ? 12.403 -6.072 -23.713 1.00 98.25 214 CYS A O 1
ATOM 1795 N N . LYS A 1 215 ? 14.096 -7.363 -22.991 1.00 97.88 215 LYS A N 1
ATOM 1796 C CA . LYS A 1 215 ? 14.252 -8.150 -24.221 1.00 97.88 215 LYS A CA 1
ATOM 1797 C C . LYS A 1 215 ? 12.921 -8.788 -24.637 1.00 97.88 215 LYS A C 1
ATOM 1799 O O . LYS A 1 215 ? 12.299 -9.528 -23.874 1.00 97.88 215 LYS A O 1
ATOM 1804 N N . GLY A 1 216 ? 12.467 -8.485 -25.855 1.00 97.38 216 GLY A N 1
ATOM 1805 C CA . GLY A 1 216 ? 11.174 -8.939 -26.393 1.00 97.38 216 GLY A CA 1
ATOM 1806 C C . GLY A 1 216 ? 9.944 -8.145 -25.923 1.00 97.38 216 GLY A C 1
ATOM 1807 O O . GLY A 1 216 ? 8.824 -8.498 -26.279 1.00 97.38 216 GLY A O 1
ATOM 1808 N N . LEU A 1 217 ? 10.122 -7.060 -25.158 1.00 97.94 217 LEU A N 1
ATOM 1809 C CA . LEU A 1 217 ? 9.046 -6.221 -24.608 1.00 97.94 217 LEU A CA 1
ATOM 1810 C C . LEU A 1 217 ? 9.140 -4.769 -25.113 1.00 97.94 217 LEU A C 1
ATOM 1812 O O . LEU A 1 217 ? 9.020 -3.811 -24.352 1.00 97.94 217 LEU A O 1
ATOM 1816 N N . LEU A 1 218 ? 9.340 -4.583 -26.424 1.00 97.44 218 LEU A N 1
ATOM 1817 C CA . LEU A 1 218 ? 9.543 -3.264 -27.055 1.00 97.44 218 LEU A CA 1
ATOM 1818 C C . LEU A 1 218 ? 8.395 -2.267 -26.815 1.00 97.44 218 LEU A C 1
ATOM 1820 O O . LEU A 1 218 ? 8.614 -1.058 -26.771 1.00 97.44 218 LEU A O 1
ATOM 1824 N N . ASN A 1 219 ? 7.172 -2.765 -26.625 1.00 98.06 219 ASN A N 1
ATOM 1825 C CA . ASN A 1 219 ? 5.967 -1.969 -26.373 1.00 98.06 219 ASN A CA 1
ATOM 1826 C C . ASN A 1 219 ? 5.719 -1.662 -24.881 1.00 98.06 219 ASN A C 1
ATOM 1828 O O . ASN A 1 219 ? 4.653 -1.142 -24.536 1.00 98.06 219 ASN A O 1
ATOM 1832 N N . ARG A 1 220 ? 6.678 -1.962 -24.001 1.00 98.00 220 ARG A N 1
ATOM 1833 C CA . ARG A 1 220 ? 6.691 -1.577 -22.584 1.00 98.00 220 ARG A CA 1
ATOM 1834 C C . ARG A 1 220 ? 7.959 -0.779 -22.294 1.00 98.00 220 ARG A C 1
ATOM 1836 O O . ARG A 1 220 ? 9.008 -1.053 -22.869 1.00 98.00 220 ARG A O 1
ATOM 1843 N N . SER A 1 221 ? 7.874 0.218 -21.417 1.00 97.88 221 SER A N 1
ATOM 1844 C CA . SER A 1 221 ? 9.073 0.905 -20.921 1.00 97.88 221 SER A CA 1
ATOM 1845 C C . SER A 1 221 ? 9.782 0.080 -19.853 1.00 97.88 221 SER A C 1
ATOM 1847 O O . SER A 1 221 ? 9.135 -0.710 -19.159 1.00 97.88 221 SER A O 1
ATOM 1849 N N . ALA A 1 222 ? 11.084 0.311 -19.663 1.00 97.31 222 ALA A N 1
ATOM 1850 C CA . ALA A 1 222 ? 11.830 -0.316 -18.575 1.00 97.31 222 ALA A CA 1
ATOM 1851 C C . ALA A 1 222 ? 11.162 -0.063 -17.221 1.00 97.31 222 ALA A C 1
ATOM 1853 O O . ALA A 1 222 ? 10.971 -1.007 -16.465 1.00 97.31 222 ALA A O 1
ATOM 1854 N N . ASN A 1 223 ? 10.663 1.149 -16.957 1.00 96.12 223 ASN A N 1
ATOM 1855 C CA . ASN A 1 223 ? 9.914 1.424 -15.727 1.00 96.12 223 ASN A CA 1
ATOM 1856 C C . ASN A 1 223 ? 8.691 0.509 -15.526 1.00 96.12 223 ASN A C 1
ATOM 1858 O O . ASN A 1 223 ? 8.496 -0.051 -14.444 1.00 96.12 223 ASN A O 1
ATOM 1862 N N . GLN A 1 224 ? 7.897 0.284 -16.579 1.00 97.00 224 GLN A N 1
ATOM 1863 C CA . GLN A 1 224 ? 6.755 -0.632 -16.510 1.00 97.00 224 GLN A CA 1
ATOM 1864 C C . GLN A 1 224 ? 7.205 -2.076 -16.262 1.00 97.00 224 GLN A C 1
ATOM 1866 O O . GLN A 1 224 ? 6.605 -2.765 -15.434 1.00 97.00 224 GLN A O 1
ATOM 1871 N N . VAL A 1 225 ? 8.249 -2.521 -16.969 1.00 97.56 225 VAL A N 1
ATOM 1872 C CA . VAL A 1 225 ? 8.814 -3.870 -16.839 1.00 97.56 225 VAL A CA 1
ATOM 1873 C C . VAL A 1 225 ? 9.363 -4.082 -15.431 1.00 97.56 225 VAL A C 1
ATOM 1875 O O . VAL A 1 225 ? 8.982 -5.053 -14.793 1.00 97.56 225 VAL A O 1
ATOM 1878 N N . MET A 1 226 ? 10.151 -3.153 -14.888 1.00 96.50 226 MET A N 1
ATOM 1879 C CA . MET A 1 226 ? 10.713 -3.227 -13.533 1.00 96.50 226 MET A CA 1
ATOM 1880 C C . MET A 1 226 ? 9.628 -3.202 -12.456 1.00 96.50 226 MET A C 1
ATOM 1882 O O . MET A 1 226 ? 9.660 -3.984 -11.506 1.00 96.50 226 MET A O 1
ATOM 1886 N N . ALA A 1 227 ? 8.611 -2.346 -12.604 1.00 94.38 227 ALA A N 1
ATOM 1887 C CA . ALA A 1 227 ? 7.469 -2.332 -11.696 1.00 94.38 227 ALA A CA 1
ATOM 1888 C C . ALA A 1 227 ? 6.705 -3.666 -11.706 1.00 94.38 227 ALA A C 1
ATOM 1890 O O . ALA A 1 227 ? 6.223 -4.108 -10.657 1.00 94.38 227 ALA A O 1
ATOM 1891 N N . ARG A 1 228 ? 6.600 -4.321 -12.870 1.00 94.88 228 ARG A N 1
ATOM 1892 C CA . ARG A 1 228 ? 5.994 -5.650 -12.983 1.00 94.88 228 ARG A CA 1
ATOM 1893 C C . ARG A 1 228 ? 6.915 -6.751 -12.459 1.00 94.88 228 ARG A C 1
ATOM 1895 O O . ARG A 1 228 ? 6.433 -7.587 -11.704 1.00 94.88 228 ARG A O 1
ATOM 1902 N N . ALA A 1 229 ? 8.203 -6.721 -12.778 1.00 94.69 229 ALA A N 1
ATOM 1903 C CA . ALA A 1 229 ? 9.211 -7.672 -12.319 1.00 94.69 229 ALA A CA 1
ATOM 1904 C C . ALA A 1 229 ? 9.318 -7.680 -10.791 1.00 94.69 229 ALA A C 1
ATOM 1906 O O . ALA A 1 229 ? 9.236 -8.747 -10.195 1.00 94.69 229 ALA A O 1
ATOM 1907 N N . ARG A 1 230 ? 9.322 -6.504 -10.140 1.00 92.00 230 ARG A N 1
ATOM 1908 C CA . ARG A 1 230 ? 9.190 -6.383 -8.675 1.00 92.00 230 ARG A CA 1
ATOM 1909 C C . ARG A 1 230 ? 8.023 -7.203 -8.146 1.00 92.00 230 ARG A C 1
ATOM 1911 O O . ARG A 1 230 ? 8.175 -7.969 -7.202 1.00 92.00 230 ARG A O 1
ATOM 1918 N N . LYS A 1 231 ? 6.851 -7.057 -8.768 1.00 89.12 231 LYS A N 1
ATOM 1919 C CA . LYS A 1 231 ? 5.664 -7.825 -8.389 1.00 89.12 231 LYS A CA 1
ATOM 1920 C C . LYS A 1 231 ? 5.868 -9.314 -8.633 1.00 89.12 231 LYS A C 1
ATOM 1922 O O . LYS A 1 231 ? 5.573 -10.067 -7.732 1.00 89.12 231 LYS A O 1
ATOM 1927 N N . LEU A 1 232 ? 6.352 -9.724 -9.802 1.00 88.75 232 LEU A N 1
ATOM 1928 C CA . LEU A 1 232 ? 6.450 -11.135 -10.192 1.00 88.75 232 LEU A CA 1
ATOM 1929 C C . LEU A 1 232 ? 7.522 -11.926 -9.434 1.00 88.75 232 LEU A C 1
ATOM 1931 O O . LEU A 1 232 ? 7.276 -13.086 -9.114 1.00 88.75 232 LEU A O 1
ATOM 1935 N N . LEU A 1 233 ? 8.688 -11.316 -9.218 1.00 88.62 233 LEU A N 1
ATOM 1936 C CA . LEU A 1 233 ? 9.917 -11.985 -8.788 1.00 88.62 233 LEU A CA 1
ATOM 1937 C C . LEU A 1 233 ? 10.270 -11.693 -7.326 1.00 88.62 233 LEU A C 1
ATOM 1939 O O . LEU A 1 233 ? 10.850 -12.538 -6.657 1.00 88.62 233 LEU A O 1
ATOM 1943 N N . VAL A 1 234 ? 9.923 -10.508 -6.809 1.00 82.69 234 VAL A N 1
ATOM 1944 C CA . VAL A 1 234 ? 10.320 -10.116 -5.446 1.00 82.69 234 VAL A CA 1
ATOM 1945 C C . VAL A 1 234 ? 9.214 -10.331 -4.440 1.00 82.69 234 VAL A C 1
ATOM 1947 O O . VAL A 1 234 ? 9.400 -10.954 -3.395 1.00 82.69 234 VAL A O 1
ATOM 1950 N N . TYR A 1 235 ? 8.042 -9.788 -4.740 1.00 71.88 235 TYR A N 1
ATOM 1951 C CA . TYR A 1 235 ? 6.850 -10.215 -4.041 1.00 71.88 235 TYR A CA 1
ATOM 1952 C C . TYR A 1 235 ? 6.564 -11.617 -4.567 1.00 71.88 235 TYR A C 1
ATOM 1954 O O . TYR A 1 235 ? 6.577 -11.810 -5.776 1.00 71.88 235 TYR A O 1
ATOM 1962 N N . ASN A 1 236 ? 6.346 -12.603 -3.697 1.00 63.75 236 ASN A N 1
ATOM 1963 C CA . ASN A 1 236 ? 5.894 -13.932 -4.112 1.00 63.75 236 ASN A CA 1
ATOM 1964 C C . ASN A 1 236 ? 4.515 -13.805 -4.799 1.00 63.75 236 ASN A C 1
ATOM 1966 O O . ASN A 1 236 ? 3.492 -14.171 -4.234 1.00 63.75 236 ASN A O 1
ATOM 1970 N N . TYR A 1 237 ? 4.435 -13.272 -6.022 1.00 51.25 237 TYR A N 1
ATOM 1971 C CA . TYR A 1 237 ? 3.216 -13.213 -6.828 1.00 51.25 237 TYR A CA 1
ATOM 1972 C C . TYR A 1 237 ? 2.822 -14.599 -7.326 1.00 51.25 237 TYR A C 1
ATOM 1974 O O . TYR A 1 237 ? 1.710 -14.749 -7.830 1.00 51.25 237 TYR A O 1
ATOM 1982 N N . ALA A 1 238 ? 3.645 -15.630 -7.111 1.00 49.53 238 ALA A N 1
ATOM 1983 C CA . ALA A 1 238 ? 3.167 -17.010 -7.100 1.00 49.53 238 ALA A CA 1
ATOM 1984 C C . ALA A 1 238 ? 1.960 -17.187 -6.144 1.00 49.53 238 ALA A C 1
ATOM 1986 O O . ALA A 1 238 ? 1.062 -17.977 -6.425 1.00 49.53 238 ALA A O 1
ATOM 1987 N N . CYS A 1 239 ? 1.847 -16.346 -5.106 1.00 47.88 239 CYS A N 1
ATOM 1988 C CA . CYS A 1 239 ? 0.703 -16.279 -4.193 1.00 47.88 239 CYS A CA 1
ATOM 1989 C C . CYS A 1 239 ? -0.474 -15.442 -4.719 1.00 47.88 239 CYS A C 1
ATOM 1991 O O . CYS A 1 239 ? -1.525 -15.444 -4.097 1.00 47.88 239 CYS A O 1
ATOM 1993 N N . SER A 1 240 ? -0.339 -14.708 -5.829 1.00 45.88 240 SER A N 1
ATOM 1994 C CA . SER A 1 240 ? -1.465 -13.977 -6.448 1.00 45.88 240 SER A CA 1
ATOM 1995 C C . SER A 1 240 ? -2.363 -14.878 -7.307 1.00 45.88 240 SER A C 1
ATOM 1997 O O . SER A 1 240 ? -3.456 -14.478 -7.708 1.00 45.88 240 SER A O 1
ATOM 1999 N N . GLY A 1 241 ? -1.939 -16.123 -7.559 1.00 53.81 241 GLY A N 1
ATOM 2000 C CA . GLY A 1 241 ? -2.892 -17.187 -7.857 1.00 53.81 241 GLY A CA 1
ATOM 2001 C C . GLY A 1 241 ? -3.826 -17.368 -6.658 1.00 53.81 241 GLY A C 1
ATOM 2002 O O . GLY A 1 241 ? -3.438 -17.069 -5.536 1.00 53.81 241 GLY A O 1
ATOM 2003 N N . LYS A 1 242 ? -5.046 -17.874 -6.871 1.00 55.78 242 LYS A N 1
ATOM 2004 C CA . LYS A 1 242 ? -6.130 -18.029 -5.867 1.00 55.78 242 LYS A CA 1
ATOM 2005 C C . LYS A 1 242 ? -5.727 -18.512 -4.455 1.00 55.78 242 LYS A C 1
ATOM 2007 O O . LYS A 1 242 ? -6.529 -18.382 -3.541 1.00 55.78 242 LYS A O 1
ATOM 2012 N N . LYS A 1 243 ? -4.533 -19.083 -4.263 1.00 52.59 243 LYS A N 1
ATOM 2013 C CA . LYS A 1 243 ? -3.986 -19.484 -2.964 1.00 52.59 243 LYS A CA 1
ATOM 2014 C C . LYS A 1 243 ? -3.664 -18.322 -2.016 1.00 52.59 243 LYS A C 1
ATOM 2016 O O . LYS A 1 243 ? -3.859 -18.507 -0.829 1.00 52.59 243 LYS A O 1
ATOM 2021 N N . GLY A 1 244 ? -3.244 -17.132 -2.456 1.00 57.47 244 GLY A N 1
ATOM 2022 C CA . GLY A 1 244 ? -3.008 -16.016 -1.515 1.00 57.47 244 GLY A CA 1
ATOM 2023 C C . GLY A 1 244 ? -4.281 -15.530 -0.820 1.00 57.47 244 GLY A C 1
ATOM 2024 O O . GLY A 1 244 ? -4.238 -15.147 0.346 1.00 57.47 244 GLY A O 1
ATOM 2025 N N . GLU A 1 245 ? -5.414 -15.628 -1.518 1.00 64.25 245 GLU A N 1
ATOM 2026 C CA . GLU A 1 245 ? -6.756 -15.347 -0.993 1.00 64.25 245 GLU A CA 1
ATOM 2027 C C . GLU A 1 245 ? -7.442 -16.582 -0.395 1.00 64.25 245 GLU A C 1
ATOM 2029 O O . GLU A 1 245 ? -8.513 -16.457 0.203 1.00 64.25 245 GLU A O 1
ATOM 2034 N N . ALA A 1 246 ? -6.870 -17.780 -0.560 1.00 79.62 246 ALA A N 1
ATOM 2035 C CA . ALA A 1 246 ? -7.463 -18.976 0.012 1.00 79.62 246 ALA A CA 1
ATOM 2036 C C . ALA A 1 246 ? -7.448 -18.857 1.544 1.00 79.62 246 ALA A C 1
ATOM 2038 O O . ALA A 1 246 ? -6.446 -18.406 2.108 1.00 79.62 246 ALA A O 1
ATOM 2039 N N . PRO A 1 247 ? -8.529 -19.250 2.234 1.00 89.69 247 PRO A N 1
ATOM 2040 C CA . PRO A 1 247 ? -8.504 -19.346 3.686 1.00 89.69 247 PRO A CA 1
ATOM 2041 C C . PRO A 1 247 ? -7.344 -20.248 4.132 1.00 89.69 247 PRO A C 1
ATOM 2043 O O . PRO A 1 247 ? -6.931 -21.148 3.399 1.00 89.69 247 PRO A O 1
ATOM 2046 N N . TRP A 1 248 ? -6.785 -19.953 5.303 1.00 93.25 248 TRP A N 1
ATOM 2047 C CA . TRP A 1 248 ? -5.774 -20.800 5.927 1.00 93.25 248 TRP A CA 1
ATOM 2048 C C . TRP A 1 248 ? -6.422 -22.116 6.346 1.00 93.25 248 TRP A C 1
ATOM 2050 O O . TRP A 1 248 ? -7.482 -22.111 6.974 1.00 93.25 248 TRP A O 1
ATOM 2060 N N . THR A 1 249 ? -5.818 -23.217 5.919 1.00 94.69 249 THR A N 1
ATOM 2061 C CA . THR A 1 249 ? -6.193 -24.568 6.352 1.00 94.69 249 THR A CA 1
ATOM 2062 C C . THR A 1 249 ? -5.507 -24.901 7.675 1.00 94.69 249 THR A C 1
ATOM 2064 O O . THR A 1 249 ? -4.487 -24.291 7.995 1.00 94.69 249 THR A O 1
ATOM 2067 N N . GLU A 1 250 ? -6.061 -25.832 8.454 1.00 95.12 250 GLU A N 1
ATOM 2068 C CA . GLU A 1 250 ? -5.459 -26.237 9.736 1.00 95.12 250 GLU A CA 1
ATOM 2069 C C . GLU A 1 250 ? -4.047 -26.803 9.510 1.00 95.12 250 GLU A C 1
ATOM 2071 O O . GLU A 1 250 ? -3.122 -26.454 10.235 1.00 95.12 250 GLU A O 1
ATOM 2076 N N . GLU A 1 251 ? -3.841 -27.542 8.416 1.00 96.06 251 GLU A N 1
ATOM 2077 C CA . GLU A 1 251 ? -2.538 -28.096 8.039 1.00 96.06 251 GLU A CA 1
ATOM 2078 C C . GLU A 1 251 ? -1.506 -27.005 7.710 1.00 96.06 251 GLU A C 1
ATOM 2080 O O . GLU A 1 251 ? -0.339 -27.110 8.084 1.00 96.06 251 GLU A O 1
ATOM 2085 N N . GLU A 1 252 ? -1.919 -25.930 7.029 1.00 95.56 252 GLU A N 1
ATOM 2086 C CA . GLU A 1 252 ? -1.042 -24.777 6.789 1.00 95.56 252 GLU A CA 1
ATOM 2087 C C . GLU A 1 252 ? -0.759 -24.005 8.084 1.00 95.56 252 GLU A C 1
ATOM 2089 O O . GLU A 1 252 ? 0.338 -23.483 8.258 1.00 95.56 252 GLU A O 1
ATOM 2094 N N . GLU A 1 253 ? -1.729 -23.891 8.993 1.00 97.06 253 GLU A N 1
ATOM 2095 C CA . GLU A 1 253 ? -1.519 -23.244 10.292 1.00 97.06 253 GLU A CA 1
ATOM 2096 C C . GLU A 1 253 ? -0.500 -24.020 11.145 1.00 97.06 253 GLU A C 1
ATOM 2098 O O . GLU A 1 253 ? 0.398 -23.401 11.722 1.00 97.06 253 GLU A O 1
ATOM 2103 N N . ASP A 1 254 ? -0.575 -25.351 11.155 1.00 97.06 254 ASP A N 1
ATOM 2104 C CA . ASP A 1 254 ? 0.390 -26.217 11.840 1.00 97.06 254 ASP A CA 1
ATOM 2105 C C . ASP A 1 254 ? 1.781 -26.125 11.203 1.00 97.06 254 ASP A C 1
ATOM 2107 O O . ASP A 1 254 ? 2.770 -25.887 11.904 1.00 97.06 254 ASP A O 1
ATOM 2111 N N . GLN A 1 255 ? 1.856 -26.195 9.869 1.00 97.44 255 GLN A N 1
ATOM 2112 C CA . GLN A 1 255 ? 3.110 -26.029 9.130 1.00 97.44 255 GLN A CA 1
ATOM 2113 C C . GLN A 1 255 ? 3.749 -24.656 9.394 1.00 97.44 255 GLN A C 1
ATOM 2115 O O . GLN A 1 255 ? 4.967 -24.546 9.524 1.00 97.44 255 GLN A O 1
ATOM 2120 N N . LEU A 1 256 ? 2.948 -23.591 9.500 1.00 97.38 256 LEU A N 1
ATOM 2121 C CA . LEU A 1 256 ? 3.437 -22.255 9.842 1.00 97.38 256 LEU A CA 1
ATOM 2122 C C . LEU A 1 256 ? 4.080 -22.222 11.233 1.00 97.38 256 LEU A C 1
ATOM 2124 O O . LEU A 1 256 ? 5.124 -21.595 11.415 1.00 97.38 256 LEU A O 1
ATOM 2128 N N . LEU A 1 257 ? 3.459 -22.869 12.220 1.00 97.62 257 LEU A N 1
ATOM 2129 C CA . LEU A 1 257 ? 3.990 -22.926 13.580 1.00 97.62 257 LEU A CA 1
ATOM 2130 C C . LEU A 1 257 ? 5.267 -23.770 13.658 1.00 97.62 257 LEU A C 1
ATOM 2132 O O . LEU A 1 257 ? 6.178 -23.405 14.398 1.00 97.62 257 LEU A O 1
ATOM 2136 N N . GLU A 1 258 ? 5.355 -24.859 12.895 1.00 97.88 258 GLU A N 1
ATOM 2137 C CA . GLU A 1 258 ? 6.562 -25.687 12.784 1.00 97.88 258 GLU A CA 1
ATOM 2138 C C . GLU A 1 258 ? 7.714 -24.916 12.128 1.00 97.88 258 GLU A C 1
ATOM 2140 O O . GLU A 1 258 ? 8.765 -24.745 12.744 1.00 97.88 258 GLU A O 1
ATOM 2145 N N . LEU A 1 259 ? 7.479 -24.310 10.960 1.00 97.62 259 LEU A N 1
ATOM 2146 C CA . LEU A 1 259 ? 8.477 -23.484 10.273 1.00 97.62 259 LEU A CA 1
ATOM 2147 C C . LEU A 1 259 ? 8.936 -22.291 11.119 1.00 97.62 259 LEU A C 1
ATOM 2149 O O . LEU A 1 259 ? 10.094 -21.891 11.042 1.00 97.62 259 LEU A O 1
ATOM 2153 N N . TYR A 1 260 ? 8.053 -21.712 11.938 1.00 97.69 260 TYR A N 1
ATOM 2154 C CA . TYR A 1 260 ? 8.435 -20.652 12.871 1.00 97.69 260 TYR A CA 1
ATOM 2155 C C . TYR A 1 260 ? 9.307 -21.166 14.026 1.00 97.69 260 TYR A C 1
ATOM 2157 O O . TYR A 1 260 ? 10.217 -20.457 14.454 1.00 97.69 260 TYR A O 1
ATOM 2165 N N . LYS A 1 261 ? 9.067 -22.386 14.531 1.00 97.50 261 LYS A N 1
ATOM 2166 C CA . LYS A 1 261 ? 9.939 -23.009 15.542 1.00 97.50 261 LYS A CA 1
ATOM 2167 C C . LYS A 1 261 ? 11.340 -23.269 14.989 1.00 97.50 261 LYS A C 1
ATOM 2169 O O . LYS A 1 261 ? 12.305 -23.054 15.711 1.00 97.50 261 LYS A O 1
ATOM 2174 N N . GLU A 1 262 ? 11.438 -23.697 13.733 1.00 97.56 262 GLU A N 1
ATOM 2175 C CA . GLU A 1 262 ? 12.714 -24.011 13.078 1.00 97.56 262 GLU A CA 1
ATOM 2176 C C . GLU A 1 262 ? 13.484 -22.760 12.629 1.00 97.56 262 GLU A C 1
ATOM 2178 O O . GLU A 1 262 ? 14.677 -22.634 12.894 1.00 97.56 262 GLU A O 1
ATOM 2183 N N . LEU A 1 263 ? 12.813 -21.822 11.953 1.00 94.94 263 LEU A N 1
ATOM 2184 C CA . LEU A 1 263 ? 13.451 -20.685 11.269 1.00 94.94 263 LEU A CA 1
ATOM 2185 C C . LEU A 1 263 ? 13.328 -19.353 12.027 1.00 94.94 263 LEU A C 1
ATOM 2187 O O . LEU A 1 263 ? 13.881 -18.333 11.596 1.00 94.94 263 LEU A O 1
ATOM 2191 N N . GLY A 1 264 ? 12.562 -19.314 13.119 1.00 95.50 264 GLY A N 1
ATOM 2192 C CA . GLY A 1 264 ? 12.233 -18.090 13.846 1.00 95.50 264 GLY A CA 1
ATOM 2193 C C . GLY A 1 264 ? 11.382 -17.111 13.024 1.00 95.50 264 GLY A C 1
ATOM 2194 O O . GLY A 1 264 ? 10.582 -17.488 12.171 1.00 95.50 264 GLY A O 1
ATOM 2195 N N . ALA A 1 265 ? 11.567 -15.805 13.248 1.00 93.69 265 ALA A N 1
ATOM 2196 C CA . ALA A 1 265 ? 10.812 -14.734 12.578 1.00 93.69 265 ALA A CA 1
ATOM 2197 C C . ALA A 1 265 ? 11.268 -14.439 11.129 1.00 93.69 265 ALA A C 1
ATOM 2199 O O . ALA A 1 265 ? 11.124 -13.318 10.628 1.00 93.69 265 ALA A O 1
ATOM 2200 N N . SER A 1 266 ? 11.798 -15.443 10.432 1.00 89.19 266 SER A N 1
ATOM 2201 C CA . SER A 1 266 ? 12.321 -15.351 9.065 1.00 89.19 266 SER A CA 1
ATOM 2202 C C . SER A 1 266 ? 11.196 -15.414 8.023 1.00 89.19 266 SER A C 1
ATOM 2204 O O . SER A 1 266 ? 11.160 -16.275 7.144 1.00 89.19 266 SER A O 1
ATOM 2206 N N . TRP A 1 267 ? 10.246 -14.473 8.093 1.00 88.75 267 TRP A N 1
ATOM 2207 C CA . TRP A 1 267 ? 8.987 -14.496 7.327 1.00 88.75 267 TRP A CA 1
ATOM 2208 C C . TRP A 1 267 ? 9.158 -14.620 5.815 1.00 88.75 267 TRP A C 1
ATOM 2210 O O . TRP A 1 267 ? 8.277 -15.153 5.148 1.00 88.75 267 TRP A O 1
ATOM 2220 N N . SER A 1 268 ? 10.253 -14.099 5.256 1.00 80.38 268 SER A N 1
ATOM 2221 C CA . SER A 1 268 ? 10.546 -14.220 3.824 1.00 80.38 268 SER A CA 1
ATOM 2222 C C . SER A 1 268 ? 10.840 -15.671 3.431 1.00 80.38 268 SER A C 1
ATOM 2224 O O . SER A 1 268 ? 10.329 -16.126 2.413 1.00 80.38 268 SER A O 1
ATOM 2226 N N . GLN A 1 269 ? 11.599 -16.406 4.251 1.00 83.94 269 GLN A N 1
ATOM 2227 C CA . GLN A 1 269 ? 11.891 -17.824 4.025 1.00 83.94 269 GLN A CA 1
ATOM 2228 C C . GLN A 1 269 ? 10.626 -18.665 4.211 1.00 83.94 269 GLN A C 1
ATOM 2230 O O . GLN A 1 269 ? 10.248 -19.403 3.306 1.00 83.94 269 GLN A O 1
ATOM 2235 N N . ILE A 1 270 ? 9.897 -18.452 5.314 1.00 91.62 270 ILE A N 1
ATOM 2236 C CA . ILE A 1 270 ? 8.624 -19.141 5.582 1.00 91.62 270 ILE A CA 1
ATOM 2237 C C . ILE A 1 270 ? 7.626 -18.893 4.438 1.00 91.62 270 ILE A C 1
ATOM 2239 O O . ILE A 1 270 ? 7.017 -19.820 3.918 1.00 91.62 270 ILE A O 1
ATOM 2243 N N . SER A 1 271 ? 7.502 -17.647 3.972 1.00 86.69 271 SER A N 1
ATOM 2244 C CA . SER A 1 271 ? 6.661 -17.270 2.827 1.00 86.69 271 SER A CA 1
ATOM 2245 C C . SER A 1 271 ? 7.023 -17.996 1.533 1.00 86.69 271 SER A C 1
ATOM 2247 O O . SER A 1 271 ? 6.117 -18.360 0.781 1.00 86.69 271 SER A O 1
ATOM 2249 N N . ARG A 1 272 ? 8.320 -18.197 1.264 1.00 82.62 272 ARG A N 1
ATOM 2250 C CA . ARG A 1 272 ? 8.804 -18.965 0.108 1.00 82.62 272 ARG A CA 1
ATOM 2251 C C . ARG A 1 272 ? 8.441 -20.445 0.240 1.00 82.62 272 ARG A C 1
ATOM 2253 O O . ARG A 1 272 ? 7.841 -20.977 -0.686 1.00 82.62 272 ARG A O 1
ATOM 2260 N N . ILE A 1 273 ? 8.713 -21.067 1.390 1.00 89.12 273 ILE A N 1
ATOM 2261 C CA . ILE A 1 273 ? 8.409 -22.488 1.648 1.00 89.12 273 ILE A CA 1
ATOM 2262 C C . ILE A 1 273 ? 6.902 -22.754 1.552 1.00 89.12 273 ILE A C 1
ATOM 2264 O O . ILE A 1 273 ? 6.467 -23.670 0.860 1.00 89.12 273 ILE A O 1
ATOM 2268 N N . MET A 1 274 ? 6.090 -21.913 2.193 1.00 90.38 274 MET A N 1
ATOM 2269 C CA . MET A 1 274 ? 4.633 -22.064 2.209 1.00 90.38 274 MET A CA 1
ATOM 2270 C C . MET A 1 274 ? 3.956 -21.608 0.914 1.00 90.38 274 MET A C 1
ATOM 2272 O O . MET A 1 274 ? 2.755 -21.814 0.742 1.00 90.38 274 MET A O 1
ATOM 2276 N N . ASN A 1 275 ? 4.690 -20.936 0.020 1.00 85.75 275 ASN A N 1
ATOM 2277 C CA . ASN A 1 275 ? 4.141 -20.262 -1.155 1.00 85.75 275 ASN A CA 1
ATOM 2278 C C . ASN A 1 275 ? 2.898 -19.408 -0.802 1.00 85.75 275 ASN A C 1
ATOM 2280 O O . ASN A 1 275 ? 1.851 -19.471 -1.455 1.00 85.75 275 ASN A O 1
ATOM 2284 N N . ARG A 1 276 ? 3.016 -18.629 0.285 1.00 87.06 276 ARG A N 1
ATOM 2285 C CA . ARG A 1 276 ? 2.012 -17.678 0.804 1.00 87.06 276 ARG A CA 1
ATOM 2286 C C . ARG A 1 276 ? 2.643 -16.294 0.925 1.00 87.06 276 ARG A C 1
ATOM 2288 O O . ARG A 1 276 ? 3.846 -16.185 1.125 1.00 87.06 276 ARG A O 1
ATOM 2295 N N . GLU A 1 277 ? 1.869 -15.212 0.823 1.00 83.69 277 GLU A N 1
ATOM 2296 C CA . GLU A 1 277 ? 2.422 -13.852 0.916 1.00 83.69 277 GLU A CA 1
ATOM 2297 C C . GLU A 1 277 ? 3.027 -13.595 2.309 1.00 83.69 277 GLU A C 1
ATOM 2299 O O . GLU A 1 277 ? 2.373 -13.846 3.319 1.00 83.69 277 GLU A O 1
ATOM 2304 N N . ARG A 1 278 ? 4.233 -13.009 2.376 1.00 86.88 278 ARG A N 1
ATOM 2305 C CA . ARG A 1 278 ? 4.937 -12.676 3.633 1.00 86.88 278 ARG A CA 1
ATOM 2306 C C . ARG A 1 278 ? 4.049 -11.993 4.674 1.00 86.88 278 ARG A C 1
ATOM 2308 O O . ARG A 1 278 ? 4.085 -12.344 5.848 1.00 86.88 278 ARG A O 1
ATOM 2315 N N . ALA A 1 279 ? 3.257 -11.007 4.251 1.00 85.19 279 ALA A N 1
ATOM 2316 C CA . ALA A 1 279 ? 2.360 -10.286 5.149 1.00 85.19 279 ALA A CA 1
ATOM 2317 C C . ALA A 1 279 ? 1.209 -11.168 5.665 1.00 85.19 279 ALA A C 1
ATOM 2319 O O . ALA A 1 279 ? 0.799 -11.009 6.812 1.00 85.19 279 ALA A O 1
ATOM 2320 N N . SER A 1 280 ? 0.706 -12.091 4.839 1.00 90.06 280 SER A N 1
ATOM 2321 C CA . SER A 1 280 ? -0.327 -13.059 5.224 1.00 90.06 280 SER A CA 1
ATOM 2322 C C . SER A 1 280 ? 0.211 -14.045 6.260 1.00 90.06 280 SER A C 1
ATOM 2324 O O . SER A 1 280 ? -0.396 -14.205 7.314 1.00 90.06 280 SER A O 1
ATOM 2326 N N . VAL A 1 281 ? 1.400 -14.605 6.011 1.00 93.44 281 VAL A N 1
ATOM 2327 C CA . VAL A 1 281 ? 2.125 -15.503 6.928 1.00 93.44 281 VAL A CA 1
ATOM 2328 C C . VAL A 1 281 ? 2.328 -14.842 8.294 1.00 93.44 281 VAL A C 1
ATOM 2330 O O . VAL A 1 281 ? 1.924 -15.392 9.315 1.00 93.44 281 VAL A O 1
ATOM 2333 N N . PHE A 1 282 ? 2.869 -13.619 8.314 1.00 94.25 282 PHE A N 1
ATOM 2334 C CA . PHE A 1 282 ? 3.071 -12.856 9.549 1.00 94.25 282 PHE A CA 1
ATOM 2335 C C . PHE A 1 282 ? 1.759 -12.623 10.314 1.00 94.25 282 PHE A C 1
ATOM 2337 O O . PHE A 1 282 ? 1.680 -12.899 11.509 1.00 94.25 282 PHE A O 1
ATOM 2344 N N . LYS A 1 283 ? 0.713 -12.132 9.633 1.00 92.88 283 LYS A N 1
ATOM 2345 C CA . LYS A 1 283 ? -0.592 -11.859 10.258 1.00 92.88 283 LYS A CA 1
ATOM 2346 C C . LYS A 1 283 ? -1.243 -13.126 10.802 1.00 92.88 283 LYS A C 1
ATOM 2348 O O . LYS A 1 283 ? -1.857 -13.082 11.865 1.00 92.88 283 LYS A O 1
ATOM 2353 N N . GLN A 1 284 ? -1.130 -14.238 10.081 1.00 95.50 284 GLN A N 1
ATOM 2354 C CA . GLN A 1 284 ? -1.686 -15.506 10.524 1.00 95.50 284 GLN A CA 1
ATOM 2355 C C . GLN A 1 284 ? -0.933 -16.035 11.743 1.00 95.50 284 GLN A C 1
ATOM 2357 O O . GLN A 1 284 ? -1.568 -16.392 12.730 1.00 95.50 284 GLN A O 1
ATOM 2362 N N . HIS A 1 285 ? 0.399 -16.003 11.730 1.00 96.94 285 HIS A N 1
ATOM 2363 C CA . HIS A 1 285 ? 1.192 -16.365 12.901 1.00 96.94 285 HIS A CA 1
ATOM 2364 C C . HIS A 1 285 ? 0.819 -15.491 14.106 1.00 96.94 285 HIS A C 1
ATOM 2366 O O . HIS A 1 285 ? 0.587 -15.996 15.201 1.00 96.94 285 HIS A O 1
ATOM 2372 N N . GLU A 1 286 ? 0.693 -14.177 13.905 1.00 94.88 286 GLU A N 1
ATOM 2373 C CA . GLU A 1 286 ? 0.268 -13.240 14.945 1.00 94.88 286 GLU A CA 1
ATOM 2374 C C . GLU A 1 286 ? -1.129 -13.589 15.490 1.00 94.88 286 GLU A C 1
ATOM 2376 O O . GLU A 1 286 ? -1.361 -13.522 16.693 1.00 94.88 286 GLU A O 1
ATOM 2381 N N . LYS A 1 287 ? -2.061 -14.009 14.631 1.00 92.88 287 LYS A N 1
ATOM 2382 C CA . LYS A 1 287 ? -3.400 -14.468 15.027 1.00 92.88 287 LYS A CA 1
ATOM 2383 C C . LYS A 1 287 ? -3.364 -15.776 15.831 1.00 92.88 287 LYS A C 1
ATOM 2385 O O . LYS A 1 287 ? -4.170 -15.919 16.748 1.00 92.88 287 LYS A O 1
ATOM 2390 N N . LEU A 1 288 ? -2.473 -16.707 15.488 1.00 94.38 288 LEU A N 1
ATOM 2391 C CA . LEU A 1 288 ? -2.322 -18.002 16.165 1.00 94.38 288 LEU A CA 1
ATOM 2392 C C . LEU A 1 288 ? -1.618 -17.878 17.521 1.00 94.38 288 LEU A C 1
ATOM 2394 O O . LEU A 1 288 ? -2.001 -18.543 18.479 1.00 94.38 288 LEU A O 1
ATOM 2398 N N . THR A 1 289 ? -0.605 -17.015 17.602 1.00 94.06 289 THR A N 1
ATOM 2399 C CA . THR A 1 289 ? 0.246 -16.861 18.793 1.00 94.06 289 THR A CA 1
ATOM 2400 C C . THR A 1 289 ? -0.243 -15.811 19.767 1.00 94.06 289 THR A C 1
ATOM 2402 O O . THR A 1 289 ? 0.017 -15.936 20.966 1.00 94.06 289 THR A O 1
ATOM 2405 N N . LYS A 1 290 ? -0.977 -14.788 19.305 1.00 87.12 290 LYS A N 1
ATOM 2406 C CA . LYS A 1 290 ? -1.690 -13.916 20.235 1.00 87.12 290 LYS A CA 1
ATOM 2407 C C . LYS A 1 290 ? -2.592 -14.823 21.059 1.00 87.12 290 LYS A C 1
ATOM 2409 O O . LYS A 1 290 ? -3.429 -15.505 20.460 1.00 87.12 290 LYS A O 1
ATOM 2414 N N . PRO A 1 291 ? -2.454 -14.839 22.400 1.00 76.50 291 PRO A N 1
ATOM 2415 C CA . PRO A 1 291 ? -3.364 -15.601 23.228 1.00 76.50 291 PRO A CA 1
ATOM 2416 C C . PRO A 1 291 ? -4.748 -15.153 22.799 1.00 76.50 291 PRO A C 1
ATOM 2418 O O . PRO A 1 291 ? -5.039 -13.951 22.849 1.00 76.50 291 PRO A O 1
ATOM 2421 N N . LYS A 1 292 ? -5.556 -16.089 22.274 1.00 69.50 292 LYS A N 1
ATOM 2422 C CA . LYS A 1 292 ? -6.968 -15.827 22.004 1.00 69.50 292 LYS A CA 1
ATOM 2423 C C . LYS A 1 292 ? -7.441 -15.219 23.304 1.00 69.50 292 LYS A C 1
ATOM 2425 O O . LYS A 1 292 ? -7.427 -15.936 24.305 1.00 69.50 292 LYS A O 1
ATOM 2430 N N . LYS A 1 293 ? -7.696 -13.900 23.333 1.00 60.72 293 LYS A N 1
ATOM 2431 C CA . LYS A 1 293 ? -8.189 -13.224 24.535 1.00 60.72 293 LYS A CA 1
ATOM 2432 C C . LYS A 1 293 ? -9.377 -14.076 24.910 1.00 60.72 293 LYS A C 1
ATOM 2434 O O . LYS A 1 293 ? -10.322 -14.072 24.120 1.00 60.72 293 LYS A O 1
ATOM 2439 N N . LYS A 1 294 ? -9.243 -14.921 25.949 1.00 53.59 294 LYS A N 1
ATOM 2440 C CA . LYS A 1 294 ? -10.239 -15.942 26.305 1.00 53.59 294 LYS A CA 1
ATOM 2441 C C . LYS A 1 294 ? -11.537 -15.186 26.250 1.00 53.59 294 LYS A C 1
ATOM 2443 O O . LYS A 1 294 ? -11.604 -14.221 27.001 1.00 53.59 294 LYS A O 1
ATOM 2448 N N . ALA A 1 295 ? -12.392 -15.482 25.263 1.00 52.12 295 ALA A N 1
ATOM 2449 C CA . ALA A 1 295 ? -13.437 -14.570 24.799 1.00 52.12 295 ALA A CA 1
ATOM 2450 C C . ALA A 1 295 ? -14.083 -13.966 26.029 1.00 52.12 295 ALA A C 1
ATOM 2452 O O . ALA A 1 295 ? -14.739 -14.740 26.706 1.00 52.12 295 ALA A O 1
ATOM 2453 N N . ALA A 1 296 ? -13.732 -12.710 26.369 1.00 50.94 296 ALA A N 1
ATOM 2454 C CA . ALA A 1 296 ? -13.719 -12.215 27.749 1.00 50.94 296 ALA A CA 1
ATOM 2455 C C . ALA A 1 296 ? -14.986 -12.678 28.452 1.00 50.94 296 ALA A C 1
ATOM 2457 O O . ALA A 1 296 ? -16.050 -12.088 28.255 1.00 50.94 296 ALA A O 1
ATOM 2458 N N . VAL A 1 297 ? -14.874 -13.808 29.155 1.00 53.19 297 VAL A N 1
ATOM 2459 C CA . VAL A 1 297 ? -16.014 -14.457 29.779 1.00 53.19 297 VAL A CA 1
ATOM 2460 C C . VAL A 1 297 ? -16.290 -13.535 30.940 1.00 53.19 297 VAL A C 1
ATOM 2462 O O . VAL A 1 297 ? -15.533 -13.495 31.902 1.00 53.19 297 VAL A O 1
ATOM 2465 N N . GLU A 1 298 ? -17.280 -12.674 30.733 1.00 58.09 298 GLU A N 1
ATOM 2466 C CA . GLU A 1 298 ? -17.843 -11.782 31.737 1.00 58.09 298 GLU A CA 1
ATOM 2467 C C . GLU A 1 298 ? -16.864 -10.797 32.386 1.00 58.09 298 GLU A C 1
ATOM 2469 O O . GLU A 1 298 ? -17.144 -10.286 33.469 1.00 58.09 298 GLU A O 1
ATOM 2474 N N . GLU A 1 299 ? -15.753 -10.436 31.729 1.00 73.56 299 GLU A N 1
ATOM 2475 C CA . GLU A 1 299 ? -14.953 -9.322 32.235 1.00 73.56 299 GLU A CA 1
ATOM 2476 C C . GLU A 1 299 ? -15.803 -8.048 32.126 1.00 73.56 299 GLU A C 1
ATOM 2478 O O . GLU A 1 299 ? -16.115 -7.533 31.040 1.00 73.56 299 GLU A O 1
ATOM 2483 N N . LYS A 1 300 ? -16.289 -7.611 33.290 1.00 84.31 300 LYS A N 1
ATOM 2484 C CA . LYS A 1 300 ? -17.104 -6.418 33.473 1.00 84.31 300 LYS A CA 1
ATOM 2485 C C . LYS A 1 300 ? -16.353 -5.255 32.841 1.00 84.31 300 LYS A C 1
ATOM 2487 O O . LYS A 1 300 ? -15.252 -4.919 33.272 1.00 84.31 300 LYS A O 1
ATOM 2492 N N . TRP A 1 301 ? -16.936 -4.646 31.809 1.00 88.19 301 TRP A N 1
ATOM 2493 C CA . TRP A 1 301 ? -16.313 -3.507 31.142 1.00 88.19 301 TRP A CA 1
ATOM 2494 C C . TRP A 1 301 ? -15.959 -2.438 32.166 1.00 88.19 301 TRP A C 1
ATOM 2496 O O . TRP A 1 301 ? -16.830 -2.000 32.922 1.00 88.19 301 TRP A O 1
ATOM 2506 N N . SER A 1 302 ? -14.699 -2.002 32.165 1.00 88.12 302 SER A N 1
ATOM 2507 C CA . SER A 1 302 ? -14.279 -0.895 33.018 1.00 88.12 302 SER A CA 1
ATOM 2508 C C . SER A 1 302 ? -15.095 0.361 32.696 1.00 88.12 302 SER A C 1
ATOM 2510 O O . SER A 1 302 ? -15.558 0.542 31.563 1.00 88.12 302 SER A O 1
ATOM 2512 N N . CYS A 1 303 ? -15.251 1.259 33.673 1.00 86.12 303 CYS A N 1
ATOM 2513 C CA . CYS A 1 303 ? -16.015 2.499 33.496 1.00 86.12 303 CYS A CA 1
ATOM 2514 C C . CYS A 1 303 ? -15.547 3.305 32.271 1.00 86.12 303 CYS A C 1
ATOM 2516 O O . CYS A 1 303 ? -16.361 3.916 31.583 1.00 86.12 303 CYS A O 1
ATOM 2518 N N . LEU A 1 304 ? -14.251 3.243 31.941 1.00 86.56 304 LEU A N 1
ATOM 2519 C CA . LEU A 1 304 ? -13.686 3.889 30.757 1.00 86.56 304 LEU A CA 1
ATOM 2520 C C . LEU A 1 304 ? -14.222 3.299 29.443 1.00 86.56 304 LEU A C 1
ATOM 2522 O O . LEU A 1 304 ? -14.542 4.053 28.526 1.00 86.56 304 LEU A O 1
ATOM 2526 N N . HIS A 1 305 ? -14.341 1.974 29.333 1.00 91.00 305 HIS A N 1
ATOM 2527 C CA . HIS A 1 305 ? -14.896 1.334 28.134 1.00 91.00 305 HIS A CA 1
ATOM 2528 C C . HIS A 1 305 ? -16.382 1.658 27.970 1.00 91.00 305 HIS A C 1
ATOM 2530 O O . HIS A 1 305 ? -16.821 1.995 26.870 1.00 91.00 305 HIS A O 1
ATOM 2536 N N . GLN A 1 306 ? -17.133 1.636 29.073 1.00 94.38 306 GLN A N 1
ATOM 2537 C CA . GLN A 1 306 ? -18.543 2.026 29.085 1.00 94.38 306 GLN A CA 1
ATOM 2538 C C . GLN A 1 306 ? -18.724 3.486 28.649 1.00 94.38 306 GLN A C 1
ATOM 2540 O O . GLN A 1 306 ? -19.546 3.772 27.779 1.00 94.38 306 GLN A O 1
ATOM 2545 N N . TYR A 1 307 ? -17.907 4.401 29.184 1.00 94.06 307 TYR A N 1
ATOM 2546 C CA . TYR A 1 307 ? -17.939 5.813 28.804 1.00 94.06 307 TYR A CA 1
ATOM 2547 C C . TYR A 1 307 ? -17.568 6.028 27.336 1.00 94.06 307 TYR A C 1
ATOM 2549 O O . TYR A 1 307 ? -18.235 6.788 26.642 1.00 94.06 307 TYR A O 1
ATOM 2557 N N . ARG A 1 308 ? -16.541 5.339 26.823 1.00 92.62 308 ARG A N 1
ATOM 2558 C CA . ARG A 1 308 ? -16.175 5.432 25.403 1.00 92.62 308 ARG A CA 1
ATOM 2559 C C . ARG A 1 308 ? -17.330 4.998 24.502 1.00 92.62 308 ARG A C 1
ATOM 2561 O O . ARG A 1 308 ? -17.578 5.656 23.490 1.00 92.62 308 ARG A O 1
ATOM 2568 N N . LEU A 1 309 ? -18.015 3.898 24.833 1.00 95.38 309 LEU A N 1
ATOM 2569 C CA . LEU A 1 309 ? -19.159 3.415 24.049 1.00 95.38 309 LEU A CA 1
ATOM 2570 C C . LEU A 1 309 ? -20.296 4.433 24.083 1.00 95.38 309 LEU A C 1
ATOM 2572 O O . LEU A 1 309 ? -20.823 4.801 23.036 1.00 95.38 309 LEU A O 1
ATOM 2576 N N . TYR A 1 310 ? -20.597 4.955 25.271 1.00 95.56 310 TYR A N 1
ATOM 2577 C CA . TYR A 1 310 ? -21.554 6.037 25.449 1.00 95.56 310 TYR A CA 1
ATOM 2578 C C . TYR A 1 310 ? -21.201 7.282 24.618 1.00 95.56 310 TYR A C 1
ATOM 2580 O O . TYR A 1 310 ? -22.058 7.791 23.900 1.00 95.56 310 TYR A O 1
ATOM 2588 N N . ALA A 1 311 ? -19.949 7.746 24.656 1.00 92.88 311 ALA A N 1
ATOM 2589 C CA . ALA A 1 311 ? -19.480 8.911 23.906 1.00 92.88 311 ALA A CA 1
ATOM 2590 C C . ALA A 1 311 ? -19.555 8.687 22.388 1.00 92.88 311 ALA A C 1
ATOM 2592 O O . ALA A 1 311 ? -19.986 9.561 21.646 1.00 92.88 311 ALA A O 1
ATOM 2593 N N . THR A 1 312 ? -19.224 7.481 21.927 1.00 93.88 312 THR A N 1
ATOM 2594 C CA . THR A 1 312 ? -19.334 7.125 20.507 1.00 93.88 312 THR A CA 1
ATOM 2595 C C . THR A 1 312 ? -20.784 7.154 20.036 1.00 93.88 312 THR A C 1
ATOM 2597 O O . THR A 1 312 ? -21.088 7.704 18.981 1.00 93.88 312 THR A O 1
ATOM 2600 N N . ILE A 1 313 ? -21.701 6.615 20.839 1.00 95.06 313 ILE A N 1
ATOM 2601 C CA . ILE A 1 313 ? -23.135 6.662 20.545 1.00 95.06 313 ILE A CA 1
ATOM 2602 C C . ILE A 1 313 ? -23.660 8.103 20.628 1.00 95.06 313 ILE A C 1
ATOM 2604 O O . ILE A 1 313 ? -24.504 8.486 19.825 1.00 95.06 313 ILE A O 1
ATOM 2608 N N . LYS A 1 314 ? -23.131 8.928 21.541 1.00 93.25 314 LYS A N 1
ATOM 2609 C CA . LYS A 1 314 ? -23.426 10.369 21.643 1.00 93.25 314 LYS A CA 1
ATOM 2610 C C . LYS A 1 314 ? -23.023 11.141 20.390 1.00 93.25 314 LYS A C 1
ATOM 2612 O O . LYS A 1 314 ? -23.741 12.061 20.020 1.00 93.25 314 LYS A O 1
ATOM 2617 N N . ASP A 1 315 ? -21.928 10.756 19.740 1.00 89.81 315 ASP A N 1
ATOM 2618 C CA . ASP A 1 315 ? -21.482 11.373 18.488 1.00 89.81 315 ASP A CA 1
ATOM 2619 C C . ASP A 1 315 ? -22.335 10.959 17.281 1.00 89.81 315 ASP A C 1
ATOM 2621 O O . ASP A 1 315 ? -22.523 11.753 16.360 1.00 89.81 315 ASP A O 1
ATOM 2625 N N . ILE A 1 316 ? -22.841 9.721 17.274 1.00 90.50 316 ILE A N 1
ATOM 2626 C CA . ILE A 1 316 ? -23.677 9.184 16.187 1.00 90.50 316 ILE A CA 1
ATOM 2627 C C . ILE A 1 316 ? -25.123 9.680 16.318 1.00 90.50 316 ILE A C 1
ATOM 2629 O O . ILE A 1 316 ? -25.776 10.010 15.326 1.00 90.50 316 ILE A O 1
ATOM 2633 N N . LEU A 1 317 ? -25.643 9.761 17.544 1.00 89.19 317 LEU A N 1
ATOM 2634 C CA . LEU A 1 317 ? -27.009 10.195 17.795 1.00 89.19 317 LEU A CA 1
ATOM 2635 C C . LEU A 1 317 ? -27.137 11.722 17.749 1.00 89.19 317 LEU A C 1
ATOM 2637 O O . LEU A 1 317 ? -26.530 12.455 18.520 1.00 89.19 317 LEU A O 1
ATOM 2641 N N . LEU A 1 318 ? -28.088 12.204 16.945 1.00 82.88 318 LEU A N 1
ATOM 2642 C CA . LEU A 1 318 ? -28.521 13.612 16.938 1.00 82.88 318 LEU A CA 1
ATOM 2643 C C . LEU A 1 318 ? -29.085 14.087 18.291 1.00 82.88 318 LEU A C 1
ATOM 2645 O O . LEU A 1 318 ? -29.204 15.287 18.538 1.00 82.88 318 LEU A O 1
ATOM 2649 N N . LYS A 1 319 ? -29.491 13.155 19.160 1.00 86.62 319 LYS A N 1
ATOM 2650 C CA . LYS A 1 319 ? -30.035 13.433 20.491 1.00 86.62 319 LYS A CA 1
ATOM 2651 C C . LYS A 1 319 ? -29.115 12.886 21.569 1.00 86.62 319 LYS A C 1
ATOM 2653 O O . LYS A 1 319 ? -28.536 11.820 21.425 1.00 86.62 319 LYS A O 1
ATOM 2658 N N . HIS A 1 320 ? -29.081 13.585 22.699 1.00 89.12 320 HIS A N 1
ATOM 2659 C CA . HIS A 1 320 ? -28.305 13.173 23.863 1.00 89.12 320 HIS A CA 1
ATOM 2660 C C . HIS A 1 320 ? -28.703 11.753 24.321 1.00 89.12 320 HIS A C 1
ATOM 2662 O O . HIS A 1 320 ? -29.869 11.571 24.693 1.00 89.12 320 HIS A O 1
ATOM 2668 N N . PRO A 1 321 ? -27.785 10.766 24.356 1.00 92.00 321 PRO A N 1
ATOM 2669 C CA . PRO A 1 321 ? -28.146 9.376 24.630 1.00 92.00 321 PRO A CA 1
ATOM 2670 C C . PRO A 1 321 ? -28.808 9.192 25.995 1.00 92.00 321 PRO A C 1
ATOM 2672 O O . PRO A 1 321 ? -29.792 8.473 26.089 1.00 92.00 321 PRO A O 1
ATOM 2675 N N . MET A 1 322 ? -28.391 9.926 27.037 1.00 92.62 322 MET A N 1
ATOM 2676 C CA . MET A 1 322 ? -29.066 9.863 28.350 1.00 92.62 322 MET A CA 1
ATOM 2677 C C . MET A 1 322 ? -30.559 10.197 28.283 1.00 92.62 322 MET A C 1
ATOM 2679 O O . MET A 1 322 ? -31.353 9.591 28.994 1.00 92.62 322 MET A O 1
ATOM 2683 N N . LYS A 1 323 ? -30.981 11.107 27.393 1.00 90.81 323 LYS A N 1
ATOM 2684 C CA . LYS A 1 323 ? -32.414 11.387 27.227 1.00 90.81 323 LYS A CA 1
ATOM 2685 C C . LYS A 1 323 ? -33.149 10.170 26.679 1.00 90.81 323 LYS A C 1
ATOM 2687 O O . LYS A 1 323 ? -34.255 9.925 27.130 1.00 90.81 323 LYS A O 1
ATOM 2692 N N . VAL A 1 324 ? -32.521 9.425 25.763 1.00 88.12 324 VAL A N 1
ATOM 2693 C CA . VAL A 1 324 ? -33.032 8.162 25.198 1.00 88.12 324 VAL A CA 1
ATOM 2694 C C . VAL A 1 324 ? -33.152 7.096 26.288 1.00 88.12 324 VAL A C 1
ATOM 2696 O O . VAL A 1 324 ? -34.169 6.413 26.374 1.00 88.12 324 VAL A O 1
ATOM 2699 N N . ILE A 1 325 ? -32.140 6.995 27.155 1.00 91.12 325 ILE A N 1
ATOM 2700 C CA . ILE A 1 325 ? -32.086 6.007 28.239 1.00 91.12 325 ILE A CA 1
ATOM 2701 C C . ILE A 1 325 ? -33.192 6.247 29.268 1.00 91.12 325 ILE A C 1
ATOM 2703 O O . ILE A 1 325 ? -33.890 5.298 29.633 1.00 91.12 325 ILE A O 1
ATOM 2707 N N . LEU A 1 326 ? -33.362 7.499 29.704 1.00 89.06 326 LEU A N 1
ATOM 2708 C CA . LEU A 1 326 ? -34.284 7.879 30.780 1.00 89.06 326 LEU A CA 1
ATOM 2709 C C . LEU A 1 326 ? -35.736 7.982 30.338 1.00 89.06 326 LEU A C 1
ATOM 2711 O O . LEU A 1 326 ? -36.660 7.790 31.125 1.00 89.06 326 LEU A O 1
ATOM 2715 N N . SER A 1 327 ? -35.975 8.267 29.065 1.00 85.88 327 SER A N 1
ATOM 2716 C CA . SER A 1 327 ? -37.328 8.291 28.546 1.00 85.88 327 SER A CA 1
ATOM 2717 C C . SER A 1 327 ? -37.852 6.872 28.326 1.00 85.88 327 SER A C 1
ATOM 2719 O O . SER A 1 327 ? -37.502 6.215 27.351 1.00 85.88 327 SER A O 1
ATOM 2721 N N . GLN A 1 328 ? -38.805 6.427 29.141 1.00 78.75 328 GLN A N 1
ATOM 2722 C CA . GLN A 1 328 ? -39.553 5.182 28.888 1.00 78.75 328 GLN A CA 1
ATOM 2723 C C . GLN A 1 328 ? -40.522 5.280 27.685 1.00 78.75 328 GLN A C 1
ATOM 2725 O O . GLN A 1 328 ? -41.365 4.413 27.462 1.00 78.75 328 GLN A O 1
ATOM 2730 N N . LYS A 1 329 ? -40.461 6.361 26.898 1.00 84.94 329 LYS A N 1
ATOM 2731 C CA . LYS A 1 329 ? -41.385 6.588 25.784 1.00 84.94 329 LYS A CA 1
ATOM 2732 C C . LYS A 1 329 ? -40.968 5.740 24.580 1.00 84.94 329 LYS A C 1
ATOM 2734 O O . LYS A 1 329 ? -39.847 5.875 24.097 1.00 84.94 329 LYS A O 1
ATOM 2739 N N . LYS A 1 330 ? -41.921 5.003 23.992 1.00 83.12 330 LYS A N 1
ATOM 2740 C CA . LYS A 1 330 ? -41.755 4.254 22.723 1.00 83.12 330 LYS A CA 1
ATOM 2741 C C . LYS A 1 330 ? -41.153 5.081 21.580 1.00 83.12 330 LYS A C 1
ATOM 2743 O O . LYS A 1 330 ? -40.523 4.542 20.682 1.00 83.12 330 LYS A O 1
ATOM 2748 N N . SER A 1 331 ? -41.296 6.410 21.620 1.00 79.56 331 SER A N 1
ATOM 2749 C CA . SER A 1 331 ? -40.681 7.321 20.647 1.00 79.56 331 SER A CA 1
ATOM 2750 C C . SER A 1 331 ? -39.155 7.209 20.560 1.00 79.56 331 SER A C 1
ATOM 2752 O O . SER A 1 331 ? -38.582 7.690 19.587 1.00 79.56 331 SER A O 1
ATOM 2754 N N . TYR A 1 332 ? -38.500 6.627 21.568 1.00 82.25 332 TYR A N 1
ATOM 2755 C CA . TYR A 1 332 ? -37.047 6.521 21.632 1.00 82.25 332 TYR A CA 1
ATOM 2756 C C . TYR A 1 332 ? -36.469 5.222 21.070 1.00 82.25 332 TYR A C 1
ATOM 2758 O O . TYR A 1 332 ? -35.312 5.224 20.663 1.00 82.25 332 TYR A O 1
ATOM 2766 N N . GLU A 1 333 ? -37.290 4.181 20.903 1.00 85.12 333 GLU A N 1
ATOM 2767 C CA . GLU A 1 333 ? -36.908 2.953 20.185 1.00 85.12 333 GLU A CA 1
ATOM 2768 C C . GLU A 1 333 ? -36.495 3.259 18.738 1.00 85.12 333 GLU A C 1
ATOM 2770 O O . GLU A 1 333 ? -35.584 2.639 18.198 1.00 85.12 333 GLU A O 1
ATOM 2775 N N . LYS A 1 334 ? -37.105 4.288 18.131 1.00 89.12 334 LYS A N 1
ATOM 2776 C CA . LYS A 1 334 ? -36.746 4.748 16.787 1.00 89.12 334 LYS A CA 1
ATOM 2777 C C . LYS A 1 334 ? -35.304 5.263 16.709 1.00 89.12 334 LYS A C 1
ATOM 2779 O O . LYS A 1 334 ? -34.620 4.952 15.748 1.00 89.12 334 LYS A O 1
ATOM 2784 N N . TYR A 1 335 ? -34.836 6.006 17.716 1.00 88.69 335 TYR A N 1
ATOM 2785 C CA . TYR A 1 335 ? -33.468 6.539 17.711 1.00 88.69 335 TYR A CA 1
ATOM 2786 C C . TYR A 1 335 ? -32.421 5.442 17.894 1.00 88.69 335 TYR A C 1
ATOM 2788 O O . TYR A 1 335 ? -31.329 5.563 17.361 1.00 88.69 335 TYR A O 1
ATOM 2796 N N . GLU A 1 336 ? -32.742 4.370 18.622 1.00 89.69 336 GLU A N 1
ATOM 2797 C CA . GLU A 1 336 ? -31.835 3.223 18.739 1.00 89.69 336 GLU A CA 1
ATOM 2798 C C . GLU A 1 336 ? -31.763 2.405 17.452 1.00 89.69 336 GLU A C 1
ATOM 2800 O O . GLU A 1 336 ? -30.692 1.910 17.109 1.00 89.69 336 GLU A O 1
ATOM 2805 N N . ALA A 1 337 ? -32.877 2.294 16.723 1.00 91.94 337 ALA A N 1
ATOM 2806 C CA . ALA A 1 337 ? -32.895 1.671 15.403 1.00 91.94 337 ALA A CA 1
ATOM 2807 C C . ALA A 1 337 ? -32.065 2.452 14.367 1.00 91.94 337 ALA A C 1
ATOM 2809 O O . ALA A 1 337 ? -31.609 1.861 13.392 1.00 91.94 337 ALA A O 1
ATOM 2810 N N . ASP A 1 338 ? -31.853 3.752 14.597 1.00 91.06 338 ASP A N 1
ATOM 2811 C CA . ASP A 1 338 ? -31.018 4.615 13.757 1.00 91.06 338 ASP A CA 1
ATOM 2812 C C . ASP A 1 338 ? -29.510 4.505 14.094 1.00 91.06 338 ASP A C 1
ATOM 2814 O O . ASP A 1 338 ? -28.689 5.099 13.395 1.00 91.06 338 ASP A O 1
ATOM 2818 N N . ILE A 1 339 ? -29.112 3.771 15.147 1.00 94.88 339 ILE A N 1
ATOM 2819 C CA . ILE A 1 339 ? -27.692 3.561 15.474 1.00 94.88 339 ILE A CA 1
ATOM 2820 C C . ILE A 1 339 ? -27.088 2.569 14.476 1.00 94.88 339 ILE A C 1
ATOM 2822 O O . ILE A 1 339 ? -27.460 1.394 14.445 1.00 94.88 339 ILE A O 1
ATOM 2826 N N . ASP A 1 340 ? -26.096 3.022 13.710 1.00 95.50 340 ASP A N 1
ATOM 2827 C CA . ASP A 1 340 ? -25.277 2.141 12.880 1.00 95.50 340 ASP A CA 1
ATOM 2828 C C . ASP A 1 340 ? -24.274 1.364 13.750 1.00 95.50 340 ASP A C 1
ATOM 2830 O O . ASP A 1 340 ? -23.161 1.812 14.045 1.00 95.50 340 ASP A O 1
ATOM 2834 N N . TRP A 1 341 ? -24.683 0.171 14.186 1.00 96.12 341 TRP A N 1
ATOM 2835 C CA . TRP A 1 341 ? -23.849 -0.710 15.004 1.00 96.12 341 TRP A CA 1
ATOM 2836 C C . TRP A 1 341 ? -22.583 -1.188 14.288 1.00 96.12 341 TRP A C 1
ATOM 2838 O O . TRP A 1 341 ? -21.614 -1.523 14.970 1.00 96.12 341 TRP A O 1
ATOM 2848 N N . ALA A 1 342 ? -22.546 -1.190 12.950 1.00 94.50 342 ALA A N 1
ATOM 2849 C CA . ALA A 1 342 ? -21.336 -1.529 12.208 1.00 94.50 342 ALA A CA 1
ATOM 2850 C C . ALA A 1 342 ? -20.280 -0.422 12.346 1.00 94.50 342 ALA A C 1
ATOM 2852 O O . ALA A 1 342 ? -19.103 -0.717 12.561 1.00 94.50 342 ALA A O 1
ATOM 2853 N N . GLU A 1 343 ? -20.689 0.850 12.316 1.00 93.06 343 GLU A N 1
ATOM 2854 C CA . GLU A 1 343 ? -19.777 1.970 12.575 1.00 93.06 343 GLU A CA 1
ATOM 2855 C C . GLU A 1 343 ? -19.243 1.942 14.017 1.00 93.06 343 GLU A C 1
ATOM 2857 O O . GLU A 1 343 ? -18.039 2.105 14.244 1.00 93.06 343 GLU A O 1
ATOM 2862 N N . VAL A 1 344 ? -20.116 1.683 14.999 1.00 94.75 344 VAL A N 1
ATOM 2863 C CA . VAL A 1 344 ? -19.710 1.544 16.411 1.00 94.75 344 VAL A CA 1
ATOM 2864 C C . VAL A 1 344 ? -18.708 0.395 16.573 1.00 94.75 344 VAL A C 1
ATOM 2866 O O . VAL A 1 344 ? -17.658 0.576 17.189 1.00 94.75 344 VAL A O 1
ATOM 2869 N N . ALA A 1 345 ? -18.988 -0.764 15.977 1.00 91.69 345 ALA A N 1
ATOM 2870 C CA . ALA A 1 345 ? -18.124 -1.943 15.997 1.00 91.69 345 ALA A CA 1
ATOM 2871 C C . ALA A 1 345 ? -16.714 -1.662 15.465 1.00 91.69 345 ALA A C 1
ATOM 2873 O O . ALA A 1 345 ? -15.729 -2.019 16.116 1.00 91.69 345 ALA A O 1
ATOM 2874 N N . ILE A 1 346 ? -16.607 -0.956 14.334 1.00 84.56 346 ILE A N 1
ATOM 2875 C CA . ILE A 1 346 ? -15.320 -0.557 13.747 1.00 84.56 346 ILE A CA 1
ATOM 2876 C C . ILE A 1 346 ? -14.513 0.293 14.736 1.00 84.56 346 ILE A C 1
ATOM 2878 O O . ILE A 1 346 ? -13.320 0.050 14.926 1.00 84.56 346 ILE A O 1
ATOM 2882 N N . ARG A 1 347 ? -15.154 1.250 15.422 1.00 87.81 347 ARG A N 1
ATOM 2883 C CA . ARG A 1 347 ? -14.478 2.126 16.398 1.00 87.81 347 ARG A CA 1
ATOM 2884 C C . ARG A 1 347 ? -13.976 1.376 17.637 1.00 87.81 347 ARG A C 1
ATOM 2886 O O . ARG A 1 347 ? -12.986 1.799 18.231 1.00 87.81 347 ARG A O 1
ATOM 2893 N N . PHE A 1 348 ? -14.619 0.269 18.012 1.00 83.75 348 PHE A N 1
ATOM 2894 C CA . PHE A 1 348 ? -14.239 -0.546 19.174 1.00 83.75 348 PHE A CA 1
ATOM 2895 C C . PHE A 1 348 ? -13.441 -1.805 18.838 1.00 83.75 348 PHE A C 1
ATOM 2897 O O . PHE A 1 348 ? -12.952 -2.459 19.756 1.00 83.75 348 PHE A O 1
ATOM 2904 N N . SER A 1 349 ? -13.284 -2.144 17.554 1.00 85.00 349 SER A N 1
ATOM 2905 C CA . SER A 1 349 ? -12.747 -3.446 17.127 1.00 85.00 349 SER A CA 1
ATOM 2906 C C . SER A 1 349 ? -13.502 -4.624 17.765 1.00 85.00 349 SER A C 1
ATOM 2908 O O . SER A 1 349 ? -12.902 -5.604 18.206 1.00 85.00 349 SER A O 1
ATOM 2910 N N . LEU A 1 350 ? -14.828 -4.501 17.845 1.00 88.50 350 LEU A N 1
ATOM 2911 C CA . LEU A 1 350 ? -15.744 -5.510 18.379 1.00 88.50 350 LEU A CA 1
ATOM 2912 C C . LEU A 1 350 ? -16.756 -5.918 17.312 1.00 88.50 350 LEU A C 1
ATOM 2914 O O . LEU A 1 350 ? -16.865 -5.269 16.278 1.00 88.50 350 LEU A O 1
ATOM 2918 N N . GLN A 1 351 ? -17.502 -6.993 17.564 1.00 89.38 351 GLN A N 1
ATOM 2919 C CA . GLN A 1 351 ? -18.637 -7.349 16.714 1.00 89.38 351 GLN A CA 1
ATOM 2920 C C . GLN A 1 351 ? -19.826 -6.405 16.982 1.00 89.38 351 GLN A C 1
ATOM 2922 O O . GLN A 1 351 ? -20.031 -6.020 18.141 1.00 89.38 351 GLN A O 1
ATOM 2927 N N . PRO A 1 352 ? -20.622 -6.044 15.959 1.00 94.81 352 PRO A N 1
ATOM 2928 C CA . PRO A 1 352 ? -21.799 -5.183 16.116 1.00 94.81 352 PRO A CA 1
ATOM 2929 C C . PRO A 1 352 ? -22.772 -5.666 17.194 1.00 94.81 352 PRO A C 1
ATOM 2931 O O . PRO A 1 352 ? -23.243 -4.872 18.010 1.00 94.81 352 PRO A O 1
ATOM 2934 N N . GLU A 1 353 ? -23.013 -6.975 17.255 1.00 94.00 353 GLU A N 1
ATOM 2935 C CA . GLU A 1 353 ? -23.917 -7.607 18.216 1.00 94.00 353 GLU A CA 1
ATOM 2936 C C . GLU A 1 353 ? -23.406 -7.447 19.652 1.00 94.00 353 GLU A C 1
ATOM 2938 O O . GLU A 1 353 ? -24.185 -7.203 20.574 1.00 94.00 353 GLU A O 1
ATOM 2943 N N . GLU A 1 354 ? -22.087 -7.518 19.845 1.00 92.56 354 GLU A N 1
ATOM 2944 C CA . GLU A 1 354 ? -21.464 -7.312 21.152 1.00 92.56 354 GLU A CA 1
ATOM 2945 C C . GLU A 1 354 ? -21.574 -5.844 21.580 1.00 92.56 354 GLU A C 1
ATOM 2947 O O . GLU A 1 354 ? -21.946 -5.567 22.719 1.00 92.56 354 GLU A O 1
ATOM 2952 N N . CYS A 1 355 ? -21.345 -4.886 20.675 1.00 95.12 355 CYS A N 1
ATOM 2953 C CA . CYS A 1 355 ? -21.567 -3.466 20.964 1.00 95.12 355 CYS A CA 1
ATOM 2954 C C . CYS A 1 355 ? -23.024 -3.181 21.359 1.00 95.12 355 CYS A C 1
ATOM 2956 O O . CYS A 1 355 ? -23.267 -2.453 22.324 1.00 95.12 355 CYS A O 1
ATOM 2958 N N . GLN A 1 356 ? -23.988 -3.785 20.661 1.00 95.94 356 GLN A N 1
ATOM 2959 C CA . GLN A 1 356 ? -25.413 -3.640 20.958 1.00 95.94 356 GLN A CA 1
ATOM 2960 C C . GLN A 1 356 ? -25.787 -4.256 22.315 1.00 95.94 356 GLN A C 1
ATOM 2962 O O . GLN A 1 356 ? -26.521 -3.649 23.107 1.00 95.94 356 GLN A O 1
ATOM 2967 N N . ARG A 1 357 ? -25.256 -5.446 22.618 1.00 94.75 357 ARG A N 1
ATOM 2968 C CA . ARG A 1 357 ? -25.437 -6.118 23.911 1.00 94.75 357 ARG A CA 1
ATOM 2969 C C . ARG A 1 357 ? -24.894 -5.260 25.052 1.00 94.75 357 ARG A C 1
ATOM 2971 O O . ARG A 1 357 ? -25.620 -4.972 26.000 1.00 94.75 357 ARG A O 1
ATOM 2978 N N . ARG A 1 358 ? -23.661 -4.762 24.917 1.00 94.56 358 ARG A N 1
ATOM 2979 C CA . ARG A 1 358 ? -22.988 -3.899 25.904 1.00 94.56 358 ARG A CA 1
ATOM 2980 C C . ARG A 1 358 ? -23.677 -2.557 26.087 1.00 94.56 358 ARG A C 1
ATOM 2982 O O . ARG A 1 358 ? -23.765 -2.060 27.206 1.00 94.56 358 ARG A O 1
ATOM 2989 N N . TRP A 1 359 ? -24.217 -1.986 25.013 1.00 95.56 359 TRP A N 1
ATOM 2990 C CA . TRP A 1 359 ? -25.057 -0.802 25.124 1.00 95.56 359 TRP A CA 1
ATOM 2991 C C . TRP A 1 359 ? -26.303 -1.087 25.957 1.00 95.56 359 TRP A C 1
ATOM 2993 O O . TRP A 1 359 ? -26.641 -0.310 26.842 1.00 95.56 359 TRP A O 1
ATOM 3003 N N . THR A 1 360 ? -26.958 -2.224 25.728 1.00 94.62 360 THR A N 1
ATOM 3004 C CA . THR A 1 360 ? -28.152 -2.619 26.485 1.00 94.62 360 THR A CA 1
ATOM 3005 C C . THR A 1 360 ? -27.851 -2.808 27.971 1.00 94.62 360 THR A C 1
ATOM 3007 O O . THR A 1 360 ? -28.583 -2.270 28.798 1.00 94.62 360 THR A O 1
ATOM 3010 N N . GLU A 1 361 ? -26.743 -3.472 28.312 1.00 94.62 361 GLU A N 1
ATOM 3011 C CA . GLU A 1 361 ? -26.255 -3.578 29.697 1.00 94.62 361 GLU A CA 1
ATOM 3012 C C . GLU A 1 361 ? -26.021 -2.199 30.327 1.00 94.62 361 GLU A C 1
ATOM 3014 O O . GLU A 1 361 ? -26.482 -1.930 31.437 1.00 94.62 361 GLU A O 1
ATOM 3019 N N . LEU A 1 362 ? -25.354 -1.299 29.597 1.00 94.88 362 LEU A N 1
ATOM 3020 C CA . LEU A 1 362 ? -25.070 0.056 30.059 1.00 94.88 362 LEU A CA 1
ATOM 3021 C C . LEU A 1 362 ? -26.352 0.866 30.297 1.00 94.88 362 LEU A C 1
ATOM 3023 O O . LEU A 1 362 ? -26.442 1.585 31.291 1.00 94.88 362 LEU A O 1
ATOM 3027 N N . LYS A 1 363 ? -27.365 0.730 29.432 1.00 94.94 363 LYS A N 1
ATOM 3028 C CA . LYS A 1 363 ? -28.675 1.372 29.628 1.00 94.94 363 LYS A CA 1
ATOM 3029 C C . LYS A 1 363 ? -29.345 0.903 30.915 1.00 94.94 363 LYS A C 1
ATOM 3031 O O . LYS A 1 363 ? -29.879 1.735 31.644 1.00 94.94 363 LYS A O 1
ATOM 3036 N N . THR A 1 364 ? -29.331 -0.402 31.180 1.00 94.69 364 THR A N 1
ATOM 3037 C CA . THR A 1 364 ? -29.908 -0.973 32.403 1.00 94.69 364 THR A CA 1
ATOM 3038 C C . THR A 1 364 ? -29.189 -0.429 33.635 1.00 94.69 364 THR A C 1
ATOM 3040 O O . THR A 1 364 ? -29.840 0.135 34.510 1.00 94.69 364 THR A O 1
ATOM 3043 N N . ALA A 1 365 ? -27.853 -0.463 33.641 1.00 94.69 365 ALA A N 1
ATOM 3044 C CA . ALA A 1 365 ? -27.052 0.065 34.744 1.00 94.69 365 ALA A CA 1
ATOM 3045 C C . ALA A 1 365 ? -27.293 1.567 34.994 1.00 94.69 365 ALA A C 1
ATOM 3047 O O . ALA A 1 365 ? -27.387 2.004 36.140 1.00 94.69 365 ALA A O 1
ATOM 3048 N N . LEU A 1 366 ? -27.432 2.366 33.931 1.00 95.06 366 LEU A N 1
ATOM 3049 C CA . LEU A 1 366 ? -27.722 3.798 34.034 1.00 95.06 366 LEU A CA 1
ATOM 3050 C C . LEU A 1 366 ? -29.121 4.085 34.594 1.00 95.06 366 LEU A C 1
ATOM 3052 O O . LEU A 1 366 ? -29.283 5.037 35.355 1.00 95.06 366 LEU A O 1
ATOM 3056 N N . ARG A 1 367 ? -30.125 3.267 34.252 1.00 94.38 367 ARG A N 1
ATOM 3057 C CA . ARG A 1 367 ? -31.486 3.393 34.801 1.00 94.38 367 ARG A CA 1
ATOM 3058 C C . ARG A 1 367 ? -31.529 3.050 36.282 1.00 94.38 367 ARG A C 1
ATOM 3060 O O . ARG A 1 367 ? -32.014 3.860 37.062 1.00 94.38 367 ARG A O 1
ATOM 3067 N N . GLU A 1 368 ? -30.948 1.918 36.669 1.00 95.50 368 GLU A N 1
ATOM 3068 C CA . GLU A 1 368 ? -30.845 1.518 38.078 1.00 95.50 368 GLU A CA 1
ATOM 3069 C C . GLU A 1 368 ? -30.118 2.587 38.905 1.00 95.50 368 GLU A C 1
ATOM 3071 O O . GLU A 1 368 ? -30.528 2.927 40.015 1.00 95.50 368 GLU A O 1
ATOM 3076 N N . PHE A 1 369 ? -29.058 3.179 38.346 1.00 95.69 369 PHE A N 1
ATOM 3077 C CA . PHE A 1 369 ? -28.343 4.276 38.989 1.00 95.69 369 PHE A CA 1
ATOM 3078 C C . PHE A 1 369 ? -29.181 5.557 39.099 1.00 95.69 369 PHE A C 1
ATOM 3080 O O . PHE A 1 369 ? -29.139 6.216 40.137 1.00 95.69 369 PHE A O 1
ATOM 3087 N N . SER A 1 370 ? -29.931 5.918 38.055 1.00 95.44 370 SER A N 1
ATOM 3088 C CA . SER A 1 370 ? -30.841 7.071 38.064 1.00 95.44 370 SER A CA 1
ATOM 3089 C C . SER A 1 370 ? -31.914 6.933 39.136 1.00 95.44 370 SER A C 1
ATOM 3091 O O . SER A 1 370 ? -32.097 7.861 39.921 1.00 95.44 370 SER A O 1
ATOM 3093 N N . GLU A 1 371 ? -32.567 5.770 39.201 1.00 95.62 371 GLU A N 1
ATOM 3094 C CA . GLU A 1 371 ? -33.628 5.472 40.164 1.00 95.62 371 GLU A CA 1
ATOM 3095 C C . GLU A 1 371 ? -33.094 5.498 41.598 1.00 95.62 371 GLU A C 1
ATOM 3097 O O . GLU A 1 371 ? -33.679 6.142 42.463 1.00 95.62 371 GLU A O 1
ATOM 3102 N N . LYS A 1 372 ? -31.929 4.884 41.841 1.00 97.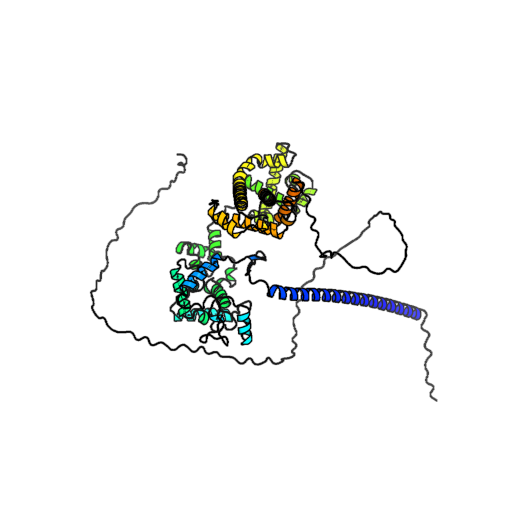31 372 LYS A N 1
ATOM 3103 C CA . LYS A 1 372 ? -31.303 4.845 43.170 1.00 97.31 372 LYS A CA 1
ATOM 3104 C C . LYS A 1 372 ? -30.890 6.223 43.702 1.00 97.31 372 LYS A C 1
ATOM 3106 O O . LYS A 1 372 ? -30.841 6.406 44.914 1.00 97.31 372 LYS A O 1
ATOM 3111 N N . ASN A 1 373 ? -30.532 7.158 42.822 1.00 96.62 373 ASN A N 1
ATOM 3112 C CA . ASN A 1 373 ? -30.019 8.479 43.206 1.00 96.62 373 ASN A CA 1
ATOM 3113 C C . ASN A 1 373 ? -31.019 9.619 42.947 1.00 96.62 373 ASN A C 1
ATOM 3115 O O . ASN A 1 373 ? -30.644 10.780 43.096 1.00 96.62 373 ASN A O 1
ATOM 3119 N N . GLU A 1 374 ? -32.244 9.303 42.515 1.00 95.94 374 GLU A N 1
ATOM 3120 C CA . GLU A 1 374 ? -33.298 10.271 42.166 1.00 95.94 374 GLU A CA 1
ATOM 3121 C C . GLU A 1 374 ? -32.844 11.341 41.146 1.00 95.94 374 GLU A C 1
ATOM 3123 O O . GLU A 1 374 ? -33.308 12.483 41.136 1.00 95.94 374 GLU A O 1
ATOM 3128 N N . LEU A 1 375 ? -31.919 10.973 40.251 1.00 95.62 375 LEU A N 1
ATOM 3129 C CA . LEU A 1 375 ? -31.340 11.896 39.274 1.00 95.62 375 LEU A CA 1
ATOM 3130 C C . LEU A 1 375 ? -32.226 11.989 38.038 1.00 95.62 375 LEU A C 1
ATOM 3132 O O . LEU A 1 375 ? -32.395 11.006 37.313 1.00 95.62 375 LEU A O 1
ATOM 3136 N N . THR A 1 376 ? -32.733 13.190 37.763 1.00 93.06 376 THR A N 1
ATOM 3137 C CA . THR A 1 376 ? -33.563 13.476 36.582 1.00 93.06 376 THR A CA 1
ATOM 3138 C C . THR A 1 376 ? -32.822 14.254 35.497 1.00 93.06 376 THR A C 1
ATOM 3140 O O . THR A 1 376 ? -33.191 14.148 34.324 1.00 93.06 376 THR A O 1
ATOM 3143 N N . ASP A 1 377 ? -31.767 14.999 35.848 1.00 93.62 377 ASP A N 1
ATOM 3144 C CA . ASP A 1 377 ? -30.966 15.746 34.879 1.00 93.62 377 ASP A CA 1
ATOM 3145 C C . ASP A 1 377 ? -29.980 14.823 34.131 1.00 93.62 377 ASP A C 1
ATOM 3147 O O . ASP A 1 377 ? -29.107 14.204 34.750 1.00 93.62 377 ASP A O 1
ATOM 3151 N N . PRO A 1 378 ? -30.066 14.729 32.786 1.00 93.19 378 PRO A N 1
ATOM 3152 C CA . PRO A 1 378 ? -29.175 13.892 31.987 1.00 93.19 378 PRO A CA 1
ATOM 3153 C C . PRO A 1 378 ? -27.684 14.199 32.158 1.00 93.19 378 PRO A C 1
ATOM 3155 O O . PRO A 1 378 ? -26.862 13.298 31.992 1.00 93.19 378 PRO A O 1
ATOM 3158 N N . ARG A 1 379 ? -27.326 15.460 32.433 1.00 90.12 379 ARG A N 1
ATOM 3159 C CA . ARG A 1 379 ? -25.928 15.878 32.570 1.00 90.12 379 ARG A CA 1
ATOM 3160 C C . ARG A 1 379 ? -25.376 15.497 33.937 1.00 90.12 379 ARG A C 1
ATOM 3162 O O . ARG A 1 379 ? -24.327 14.864 33.995 1.00 90.12 379 ARG A O 1
ATOM 3169 N N . GLU A 1 380 ? -26.107 15.797 35.008 1.00 93.31 380 GLU A N 1
ATOM 3170 C CA . GLU A 1 380 ? -25.738 15.379 36.364 1.00 93.31 380 GLU A CA 1
ATOM 3171 C C . GLU A 1 380 ? -25.559 13.853 36.470 1.00 93.31 380 GLU A C 1
ATOM 3173 O O . GLU A 1 380 ? -24.639 13.362 37.125 1.00 93.31 380 GLU A O 1
ATOM 3178 N N . MET A 1 381 ? -26.397 13.086 35.772 1.00 94.38 381 MET A N 1
ATOM 3179 C CA . MET A 1 381 ? -26.287 11.630 35.718 1.00 94.38 381 MET A CA 1
ATOM 3180 C C . MET A 1 381 ? -25.051 11.138 34.972 1.00 94.38 381 MET A C 1
ATOM 3182 O O . MET A 1 381 ? -24.371 10.239 35.463 1.00 94.38 381 MET A O 1
ATOM 3186 N N . GLU A 1 382 ? -24.749 11.718 33.807 1.00 93.50 382 GLU A N 1
ATOM 3187 C CA . GLU A 1 382 ? -23.513 11.422 33.076 1.00 93.50 382 GLU A CA 1
ATOM 3188 C C . GLU A 1 382 ? -22.295 11.692 33.973 1.00 93.50 382 GLU A C 1
ATOM 3190 O O . GLU A 1 382 ? -21.401 10.849 34.076 1.00 93.50 382 GLU A O 1
ATOM 3195 N N . GLU A 1 383 ? -22.304 12.820 34.691 1.00 91.44 383 GLU A N 1
ATOM 3196 C CA . GLU A 1 383 ? -21.235 13.215 35.608 1.00 91.44 383 GLU A CA 1
ATOM 3197 C C . GLU A 1 383 ? -21.084 12.278 36.808 1.00 91.44 383 GLU A C 1
ATOM 3199 O O . GLU A 1 383 ? -19.964 11.872 37.127 1.00 91.44 383 GLU A O 1
ATOM 3204 N N . LYS A 1 384 ? -22.184 11.886 37.454 1.00 93.69 384 LYS A N 1
ATOM 3205 C CA . LYS A 1 384 ? -22.152 11.008 38.631 1.00 93.69 384 LYS A CA 1
ATOM 3206 C C . LYS A 1 384 ? -21.891 9.540 38.281 1.00 93.69 384 LYS A C 1
ATOM 3208 O O . LYS A 1 384 ? -21.143 8.891 39.006 1.00 93.69 384 LYS A O 1
ATOM 3213 N N . PHE A 1 385 ? -22.451 9.019 37.185 1.00 94.69 385 PHE A N 1
ATOM 3214 C CA . PHE A 1 385 ? -22.329 7.600 36.820 1.00 94.69 385 PHE A CA 1
ATOM 3215 C C . PHE A 1 385 ? -20.933 7.245 36.313 1.00 94.69 385 PHE A C 1
ATOM 3217 O O . PHE A 1 385 ? -20.293 6.326 36.818 1.00 94.69 385 PHE A O 1
ATOM 3224 N N . PHE A 1 386 ? -20.432 7.992 35.326 1.00 92.94 386 PHE A N 1
ATOM 3225 C CA . PHE A 1 386 ? -19.082 7.762 34.808 1.00 92.94 386 PHE A CA 1
ATOM 3226 C C . PHE A 1 386 ? -18.015 8.401 35.698 1.00 92.94 386 PHE A C 1
ATOM 3228 O O . PHE A 1 386 ? -16.823 8.213 35.463 1.00 92.94 386 PHE A O 1
ATOM 3235 N N . GLY A 1 387 ? -18.438 9.170 36.706 1.00 89.19 387 GLY A N 1
ATOM 3236 C CA . GLY A 1 387 ? -17.562 9.964 37.543 1.00 89.19 387 GLY A CA 1
ATOM 3237 C C . GLY A 1 387 ? -16.847 11.028 36.724 1.00 89.19 387 GLY A C 1
ATOM 3238 O O . GLY A 1 387 ? -15.659 11.218 36.947 1.00 89.19 387 GLY A O 1
ATOM 3239 N N . THR A 1 388 ? -17.490 11.690 35.748 1.00 69.00 388 THR A N 1
ATOM 3240 C CA . THR A 1 388 ? -16.772 12.568 34.805 1.00 69.00 388 THR A CA 1
ATOM 3241 C C . THR A 1 388 ? -16.149 13.811 35.431 1.00 69.00 388 THR A C 1
ATOM 3243 O O . THR A 1 388 ? -15.159 14.311 34.900 1.00 69.00 388 THR A O 1
ATOM 3246 N N . ASN A 1 389 ? -16.578 14.198 36.635 1.00 61.94 389 ASN A N 1
ATOM 3247 C CA . ASN A 1 389 ? -15.848 15.165 37.464 1.00 61.94 389 ASN A CA 1
ATOM 3248 C C . ASN A 1 389 ? -14.447 14.655 37.882 1.00 61.94 389 ASN A C 1
ATOM 3250 O O . ASN A 1 389 ? -13.542 15.452 38.103 1.00 61.94 389 ASN A O 1
ATOM 3254 N N . LYS A 1 390 ? -14.236 13.330 37.895 1.00 52.00 390 LYS A N 1
ATOM 3255 C CA . LYS A 1 390 ? -12.933 12.640 37.980 1.00 52.00 390 LYS A CA 1
ATOM 3256 C C . LYS A 1 390 ? -12.449 12.078 36.635 1.00 52.00 390 LYS A C 1
ATOM 3258 O O . LYS A 1 390 ? -11.251 11.898 36.460 1.00 52.00 390 LYS A O 1
ATOM 3263 N N . VAL A 1 391 ? -13.311 11.853 35.637 1.00 46.12 391 VAL A N 1
ATOM 3264 C CA . VAL A 1 391 ? -12.857 11.569 34.259 1.00 46.12 391 VAL A CA 1
ATOM 3265 C C . VAL A 1 391 ? -12.197 12.804 33.663 1.00 46.12 391 VAL A C 1
ATOM 3267 O O . VAL A 1 391 ? -11.349 12.634 32.821 1.00 46.12 391 VAL A O 1
ATOM 3270 N N . GLY A 1 392 ? -12.399 14.022 34.169 1.00 48.75 392 GLY A N 1
ATOM 3271 C CA . GLY A 1 392 ? -11.473 15.130 33.899 1.00 48.75 392 GLY A CA 1
ATOM 3272 C C . GLY A 1 392 ? -9.999 14.809 34.236 1.00 48.75 392 GLY A C 1
ATOM 3273 O O . GLY A 1 392 ? -9.108 15.341 33.576 1.00 48.75 392 GLY A O 1
ATOM 3274 N N . GLN A 1 393 ? -9.737 13.899 35.190 1.00 43.88 393 GLN A N 1
ATOM 3275 C CA . GLN A 1 393 ? -8.411 13.350 35.526 1.00 43.88 393 GLN A CA 1
ATOM 3276 C C . GLN A 1 393 ? -8.042 12.075 34.739 1.00 43.88 393 GLN A C 1
ATOM 3278 O O . GLN A 1 393 ? -6.882 11.922 34.386 1.00 43.88 393 GLN A O 1
ATOM 3283 N N . ILE A 1 394 ? -8.977 11.188 34.381 1.00 43.50 394 ILE A N 1
ATOM 3284 C CA . ILE A 1 394 ? -8.684 10.020 33.501 1.00 43.50 394 ILE A CA 1
ATOM 3285 C C . ILE A 1 394 ? -8.511 10.463 32.038 1.00 43.50 394 ILE A C 1
ATOM 3287 O O . ILE A 1 394 ? -7.677 9.964 31.287 1.00 43.50 394 ILE A O 1
ATOM 3291 N N . ASP A 1 395 ? -9.270 11.475 31.649 1.00 46.19 395 ASP A N 1
ATOM 3292 C CA . ASP A 1 395 ? -9.047 12.278 30.468 1.00 46.19 395 ASP A CA 1
ATOM 3293 C C . ASP A 1 395 ? -7.776 13.102 30.659 1.00 46.19 395 ASP A C 1
ATOM 3295 O O . ASP A 1 395 ? -7.147 13.324 29.664 1.00 46.19 395 ASP A O 1
ATOM 3299 N N . SER A 1 396 ? -7.253 13.459 31.841 1.00 43.59 396 SER A N 1
ATOM 3300 C CA . SER A 1 396 ? -5.961 14.183 31.925 1.00 43.59 396 SER A CA 1
ATOM 3301 C C . SER A 1 396 ? -4.765 13.455 31.294 1.00 43.59 396 SER A C 1
ATOM 3303 O O . SER A 1 396 ? -3.813 14.122 30.927 1.00 43.59 396 SER A O 1
ATOM 3305 N N . GLU A 1 397 ? -4.805 12.147 31.032 1.00 42.56 397 GLU A N 1
ATOM 3306 C CA . GLU A 1 397 ? -3.796 11.488 30.184 1.00 42.56 397 GLU A CA 1
ATOM 3307 C C . GLU A 1 397 ? -4.066 11.676 28.677 1.00 42.56 397 GLU A C 1
ATOM 3309 O O . GLU A 1 397 ? -3.137 11.878 27.898 1.00 42.56 397 GLU A O 1
ATOM 3314 N N . ASN A 1 398 ? -5.332 11.708 28.244 1.00 44.88 398 ASN A N 1
ATOM 3315 C CA . ASN A 1 398 ? -5.710 11.985 26.850 1.00 44.88 398 ASN A CA 1
ATOM 3316 C C . ASN A 1 398 ? -5.837 13.492 26.556 1.00 44.88 398 ASN A C 1
ATOM 3318 O O . ASN A 1 398 ? -5.257 13.970 25.592 1.00 44.88 398 ASN A O 1
ATOM 3322 N N . ARG A 1 399 ? -6.512 14.274 27.398 1.00 45.25 399 ARG A N 1
ATOM 3323 C CA . ARG A 1 399 ? -6.335 15.714 27.609 1.00 45.25 399 ARG A CA 1
ATOM 3324 C C . ARG A 1 399 ? -4.886 16.103 27.807 1.00 45.25 399 ARG A C 1
ATOM 3326 O O . ARG A 1 399 ? -4.559 17.069 27.164 1.00 45.25 399 ARG A O 1
ATOM 3333 N N . SER A 1 400 ? -3.993 15.454 28.559 1.00 47.31 400 SER A N 1
ATOM 3334 C CA . SER A 1 400 ? -2.579 15.899 28.519 1.00 47.31 400 SER A CA 1
ATOM 3335 C C . SER A 1 400 ? -1.995 15.672 27.137 1.00 47.31 400 SER A C 1
ATOM 3337 O O . SER A 1 400 ? -1.297 16.541 26.658 1.00 47.31 400 SER A O 1
ATOM 3339 N N . LEU A 1 401 ? -2.358 14.611 26.414 1.00 46.09 401 LEU A N 1
ATOM 3340 C CA . LEU A 1 401 ? -2.005 14.465 24.998 1.00 46.09 401 LEU A CA 1
ATOM 3341 C C . LEU A 1 401 ? -2.602 15.574 24.105 1.00 46.09 401 LEU A C 1
ATOM 3343 O O . LEU A 1 401 ? -1.903 16.075 23.228 1.00 46.09 401 LEU A O 1
ATOM 3347 N N . TYR A 1 402 ? -3.850 15.998 24.320 1.00 51.03 402 TYR A N 1
ATOM 3348 C CA . TYR A 1 402 ? -4.500 17.080 23.563 1.00 51.03 402 TYR A CA 1
ATOM 3349 C C . TYR A 1 402 ? -4.016 18.479 23.976 1.00 51.03 402 TYR A C 1
ATOM 3351 O O . TYR A 1 402 ? -3.773 19.311 23.112 1.00 51.03 402 TYR A O 1
ATOM 3359 N N . PHE A 1 403 ? -3.819 18.734 25.266 1.00 50.91 403 PHE A N 1
ATOM 3360 C CA . PHE A 1 403 ? -3.254 19.950 25.842 1.00 50.91 403 PHE A CA 1
ATOM 3361 C C . PHE A 1 403 ? -1.782 20.072 25.481 1.00 50.91 403 PHE A C 1
ATOM 3363 O O . PHE A 1 403 ? -1.392 21.144 25.069 1.00 50.91 403 PHE A O 1
ATOM 3370 N N . LEU A 1 404 ? -0.993 18.996 25.501 1.00 53.91 404 LEU A N 1
ATOM 3371 C CA . LEU A 1 404 ? 0.406 19.003 25.061 1.00 53.91 404 LEU A CA 1
ATOM 3372 C C . LEU A 1 404 ? 0.508 19.239 23.549 1.00 53.91 404 LEU A C 1
ATOM 3374 O O . LEU A 1 404 ? 1.441 19.888 23.087 1.00 53.91 404 LEU A O 1
ATOM 3378 N N . VAL A 1 405 ? -0.446 18.738 22.756 1.00 58.34 405 VAL A N 1
ATOM 3379 C CA . VAL A 1 405 ? -0.537 19.076 21.326 1.00 58.34 405 VAL A CA 1
ATOM 3380 C C . VAL A 1 405 ? -0.962 20.534 21.134 1.00 58.34 405 VAL A C 1
ATOM 3382 O O . VAL A 1 405 ? -0.374 21.210 20.298 1.00 58.34 405 VAL A O 1
ATOM 3385 N N . ASN A 1 406 ? -1.917 21.040 21.913 1.00 59.16 406 ASN A N 1
ATOM 3386 C CA . ASN A 1 406 ? -2.400 22.420 21.822 1.00 59.16 406 ASN A CA 1
ATOM 3387 C C . ASN A 1 406 ? -1.393 23.446 22.363 1.00 59.16 406 ASN A C 1
ATOM 3389 O O . ASN A 1 406 ? -1.289 24.536 21.817 1.00 59.16 406 ASN A O 1
ATOM 3393 N N . GLU A 1 407 ? -0.622 23.095 23.387 1.00 67.88 407 GLU A N 1
ATOM 3394 C CA . GLU A 1 407 ? 0.468 23.886 23.958 1.00 67.88 407 GLU A CA 1
ATOM 3395 C C . GLU A 1 407 ? 1.629 23.968 22.969 1.00 67.88 407 GLU A C 1
ATOM 3397 O O . GLU A 1 407 ? 2.132 25.051 22.697 1.00 67.88 407 GLU A O 1
ATOM 3402 N N . LYS A 1 408 ? 1.990 22.853 22.325 1.00 71.31 408 LYS A N 1
ATOM 3403 C CA . LYS A 1 408 ? 3.013 22.862 21.269 1.00 71.31 408 LYS A CA 1
ATOM 3404 C C . LYS A 1 408 ? 2.546 23.562 20.001 1.00 71.31 408 LYS A C 1
ATOM 3406 O O . LYS A 1 408 ? 3.347 24.210 19.340 1.00 71.31 408 LYS A O 1
ATOM 3411 N N . LEU A 1 409 ? 1.262 23.470 19.661 1.00 67.50 409 LEU A N 1
ATOM 3412 C CA . LEU A 1 409 ? 0.682 24.262 18.577 1.00 67.50 409 LEU A CA 1
ATOM 3413 C C . LEU A 1 409 ? 0.652 25.754 18.925 1.00 67.50 409 LEU A C 1
ATOM 3415 O O . LEU A 1 409 ? 0.902 26.566 18.044 1.00 67.50 409 LEU A O 1
ATOM 3419 N N . ALA A 1 410 ? 0.420 26.119 20.188 1.00 70.19 410 ALA A N 1
ATOM 3420 C CA . ALA A 1 410 ? 0.559 27.498 20.647 1.00 70.19 410 ALA A CA 1
ATOM 3421 C C . ALA A 1 410 ? 2.017 27.976 20.555 1.00 70.19 410 ALA A C 1
ATOM 3423 O O . ALA A 1 410 ? 2.255 29.068 20.061 1.00 70.19 410 ALA A O 1
ATOM 3424 N N . GLN A 1 411 ? 2.997 27.139 20.908 1.00 77.19 411 GLN A N 1
ATOM 3425 C CA . GLN A 1 411 ? 4.417 27.446 20.687 1.00 77.19 411 GLN A CA 1
ATOM 3426 C C . GLN A 1 411 ? 4.742 27.617 19.193 1.00 77.19 411 GLN A C 1
ATOM 3428 O O . GLN A 1 411 ? 5.476 28.527 18.832 1.00 77.19 411 GLN A O 1
ATOM 3433 N N . CYS A 1 412 ? 4.145 26.811 18.304 1.00 74.44 412 CYS A N 1
ATOM 3434 C CA . CYS A 1 412 ? 4.278 27.011 16.854 1.00 74.44 412 CYS A CA 1
ATOM 3435 C C . CYS A 1 412 ? 3.674 28.350 16.400 1.00 74.44 412 CYS A C 1
ATOM 3437 O O . CYS A 1 412 ? 4.211 28.976 15.497 1.00 74.44 412 CYS A O 1
ATOM 3439 N N . VAL A 1 413 ? 2.569 28.788 17.013 1.00 76.62 413 VAL A N 1
ATOM 3440 C CA . VAL A 1 413 ? 1.959 30.103 16.759 1.00 76.62 413 VAL A CA 1
ATOM 3441 C C . VAL A 1 413 ? 2.867 31.238 17.238 1.00 76.62 413 VAL A C 1
ATOM 3443 O O . VAL A 1 413 ? 2.990 32.229 16.531 1.00 76.62 413 VAL A O 1
ATOM 3446 N N . GLU A 1 414 ? 3.551 31.098 18.376 1.00 79.38 414 GLU A N 1
ATOM 3447 C CA . GLU A 1 414 ? 4.549 32.090 18.808 1.00 79.38 414 GLU A CA 1
ATOM 3448 C C . GLU A 1 414 ? 5.746 32.148 17.844 1.00 79.38 414 GLU A C 1
ATOM 3450 O O . GLU A 1 414 ? 6.147 33.236 17.446 1.00 79.38 414 GLU A O 1
ATOM 3455 N N . LEU A 1 415 ? 6.233 31.006 17.340 1.00 80.81 415 LEU A N 1
ATOM 3456 C CA . LEU A 1 415 ? 7.278 30.989 16.304 1.00 80.81 415 LEU A CA 1
ATOM 3457 C C . LEU A 1 415 ? 6.840 31.664 14.993 1.00 80.81 415 LEU A C 1
ATOM 3459 O O . LEU A 1 415 ? 7.667 32.267 14.311 1.00 80.81 415 LEU A O 1
ATOM 3463 N N . MET A 1 416 ? 5.550 31.589 14.637 1.00 80.06 416 MET A N 1
ATOM 3464 C CA . MET A 1 416 ? 5.003 32.342 13.499 1.00 80.06 416 MET A CA 1
ATOM 3465 C C . MET A 1 416 ? 5.026 33.856 13.751 1.00 80.06 416 MET A C 1
ATOM 3467 O O . MET A 1 416 ? 5.199 34.616 12.804 1.00 80.06 416 MET A O 1
ATOM 3471 N N . LYS A 1 417 ? 4.866 34.314 15.002 1.00 78.62 417 LYS A N 1
ATOM 3472 C CA . LYS A 1 417 ? 4.940 35.747 15.350 1.00 78.62 417 LYS A CA 1
ATOM 3473 C C . LYS A 1 417 ? 6.355 36.308 15.252 1.00 78.62 417 LYS A C 1
ATOM 3475 O O . LYS A 1 417 ? 6.515 37.496 15.003 1.00 78.62 417 LYS A O 1
ATOM 3480 N N . GLU A 1 418 ? 7.367 35.469 15.448 1.00 82.94 418 GLU A N 1
ATOM 3481 C CA . GLU A 1 418 ? 8.782 35.853 15.378 1.00 82.94 418 GLU A CA 1
ATOM 3482 C C . GLU A 1 418 ? 9.309 35.986 13.937 1.00 82.94 418 GLU A C 1
ATOM 3484 O O . GLU A 1 418 ? 10.474 36.335 13.730 1.00 82.94 418 GLU A O 1
ATOM 3489 N N . GLN A 1 419 ? 8.511 35.652 12.919 1.00 80.69 419 GLN A N 1
ATOM 3490 C CA . GLN A 1 419 ? 8.889 35.871 11.524 1.00 80.69 419 GLN A CA 1
ATOM 3491 C C . GLN A 1 419 ? 8.668 37.349 11.161 1.00 80.69 419 GLN A C 1
ATOM 3493 O O . GLN A 1 419 ? 7.539 37.838 11.100 1.00 80.69 419 GLN A O 1
ATOM 3498 N N . GLU A 1 420 ? 9.763 38.077 10.936 1.00 83.19 420 GLU A N 1
ATOM 3499 C CA . GLU A 1 420 ? 9.716 39.487 10.548 1.00 83.19 420 GLU A CA 1
ATOM 3500 C C . GLU A 1 420 ? 9.078 39.666 9.161 1.00 83.19 420 GLU A C 1
ATOM 3502 O O . GLU A 1 420 ? 9.265 38.854 8.258 1.00 83.19 420 GLU A O 1
ATOM 3507 N N . GLY A 1 421 ? 8.322 40.753 8.982 1.00 82.38 421 GLY A N 1
ATOM 3508 C CA . GLY A 1 421 ? 7.726 41.111 7.689 1.00 82.38 421 GLY A CA 1
ATOM 3509 C C . GLY A 1 421 ? 6.402 40.415 7.354 1.00 82.38 421 GLY A C 1
ATOM 3510 O O . GLY A 1 421 ? 5.836 40.684 6.295 1.00 82.38 421 GLY A O 1
ATOM 3511 N N . ILE A 1 422 ? 5.862 39.580 8.246 1.00 79.94 422 ILE A N 1
ATOM 3512 C CA . ILE A 1 422 ? 4.561 38.934 8.039 1.00 79.94 422 ILE A CA 1
ATOM 3513 C C . ILE A 1 422 ? 3.427 39.867 8.450 1.00 79.94 422 ILE A C 1
ATOM 3515 O O . ILE A 1 422 ? 3.269 40.221 9.617 1.00 79.94 422 ILE A O 1
ATOM 3519 N N . THR A 1 423 ? 2.595 40.237 7.478 1.00 79.12 423 THR A N 1
ATOM 3520 C CA . THR A 1 423 ? 1.405 41.071 7.719 1.00 79.12 423 THR A CA 1
ATOM 3521 C C . THR A 1 423 ? 0.104 40.273 7.709 1.00 79.12 423 THR A C 1
ATOM 3523 O O . THR A 1 423 ? -0.909 40.740 8.235 1.00 79.12 423 THR A O 1
ATOM 3526 N N . ARG A 1 424 ? 0.123 39.068 7.124 1.00 79.25 424 ARG A N 1
ATOM 3527 C CA . ARG A 1 424 ? -1.010 38.145 6.993 1.00 79.25 424 ARG A CA 1
ATOM 3528 C C . ARG A 1 424 ? -0.533 36.698 7.098 1.00 79.25 424 ARG A C 1
ATOM 3530 O O . ARG A 1 424 ? 0.562 36.353 6.678 1.00 79.25 424 ARG A O 1
ATOM 3537 N N . MET A 1 425 ? -1.411 35.800 7.516 1.00 73.88 425 MET A N 1
ATOM 3538 C CA . MET A 1 425 ? -1.154 34.365 7.654 1.00 73.88 425 MET A CA 1
ATOM 3539 C C . MET A 1 425 ? -0.873 33.649 6.330 1.00 73.88 425 MET A C 1
ATOM 3541 O O . MET A 1 425 ? -0.242 32.597 6.318 1.00 73.88 425 MET A O 1
ATOM 3545 N N . LYS A 1 426 ? -1.311 34.220 5.203 1.00 73.81 426 LYS A N 1
ATOM 3546 C CA . LYS A 1 426 ? -0.945 33.736 3.863 1.00 73.81 426 LYS A CA 1
ATOM 3547 C C . LYS A 1 426 ? 0.520 34.027 3.499 1.00 73.81 426 LYS A C 1
ATOM 3549 O O . LYS A 1 426 ? 1.028 33.380 2.593 1.00 73.81 426 LYS A O 1
ATOM 3554 N N . ASP A 1 427 ? 1.148 34.988 4.181 1.00 77.50 427 ASP A N 1
ATOM 3555 C CA . ASP A 1 427 ? 2.539 35.397 3.958 1.00 77.50 427 ASP A CA 1
ATOM 3556 C C . ASP A 1 427 ? 3.511 34.563 4.821 1.00 77.50 427 ASP A C 1
ATOM 3558 O O . ASP A 1 427 ? 4.719 34.768 4.767 1.00 77.50 427 ASP A O 1
ATOM 3562 N N . VAL A 1 428 ? 2.994 33.616 5.619 1.00 78.00 428 VAL A N 1
ATOM 3563 C CA . VAL A 1 428 ? 3.802 32.682 6.413 1.00 78.00 428 VAL A CA 1
ATOM 3564 C C . VAL A 1 428 ? 4.548 31.732 5.490 1.00 78.00 428 VAL A C 1
ATOM 3566 O O . VAL A 1 428 ? 3.947 30.872 4.839 1.00 78.00 428 VAL A O 1
ATOM 3569 N N . ASP A 1 429 ? 5.871 31.862 5.489 1.00 79.06 429 ASP A N 1
ATOM 3570 C CA . ASP A 1 429 ? 6.771 30.911 4.857 1.00 79.06 429 ASP A CA 1
ATOM 3571 C C . ASP A 1 429 ? 6.752 29.594 5.649 1.00 79.06 429 ASP A C 1
ATOM 3573 O O . ASP A 1 429 ? 7.213 29.492 6.793 1.00 79.06 429 ASP A O 1
ATOM 3577 N N . VAL A 1 430 ? 6.156 28.578 5.025 1.00 70.38 430 VAL A N 1
ATOM 3578 C CA . VAL A 1 430 ? 5.949 27.252 5.613 1.00 70.38 430 VAL A CA 1
ATOM 3579 C C . VAL A 1 430 ? 7.272 26.504 5.788 1.00 70.38 430 VAL A C 1
ATOM 3581 O O . VAL A 1 430 ? 7.384 25.700 6.719 1.00 70.38 430 VAL A O 1
ATOM 3584 N N . GLU A 1 431 ? 8.257 26.735 4.922 1.00 73.88 431 GLU A N 1
ATOM 3585 C CA . GLU A 1 431 ? 9.568 26.080 4.982 1.00 73.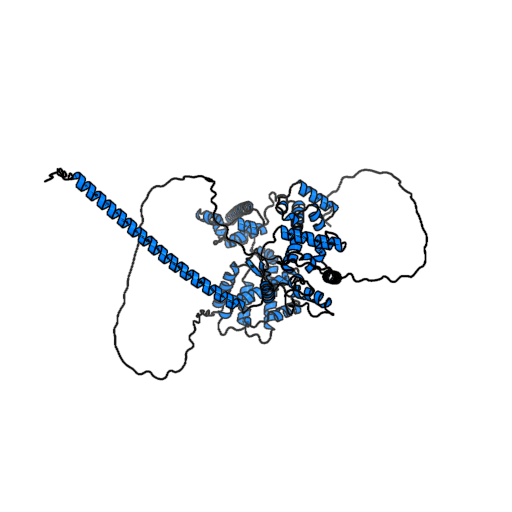88 431 GLU A CA 1
ATOM 3586 C C . GLU A 1 431 ? 10.388 26.665 6.126 1.00 73.88 431 GLU A C 1
ATOM 3588 O O . GLU A 1 431 ? 10.843 25.922 6.999 1.00 73.88 431 GLU A O 1
ATOM 3593 N N . GLU A 1 432 ? 10.442 27.993 6.216 1.00 82.31 432 GLU A N 1
ATOM 3594 C CA . GLU A 1 432 ? 11.109 28.697 7.311 1.00 82.31 432 GLU A CA 1
ATOM 3595 C C . GLU A 1 432 ? 10.462 28.387 8.670 1.00 82.31 432 GLU A C 1
ATOM 3597 O O . GLU A 1 432 ? 11.157 28.138 9.658 1.00 82.31 432 GLU A O 1
ATOM 3602 N N . LEU A 1 433 ? 9.127 28.319 8.743 1.00 76.94 433 LEU A N 1
ATOM 3603 C CA . LEU A 1 433 ? 8.438 27.901 9.966 1.00 76.94 433 LEU A CA 1
ATOM 3604 C C . LEU A 1 433 ? 8.799 26.456 10.342 1.00 76.94 433 LEU A C 1
ATOM 3606 O O . LEU A 1 433 ? 8.987 26.147 11.519 1.00 76.94 433 LEU A O 1
ATOM 3610 N N . THR A 1 434 ? 8.895 25.561 9.355 1.00 69.31 434 THR A N 1
ATOM 3611 C CA . THR A 1 434 ? 9.274 24.162 9.592 1.00 69.31 434 THR A CA 1
ATOM 3612 C C . THR A 1 434 ?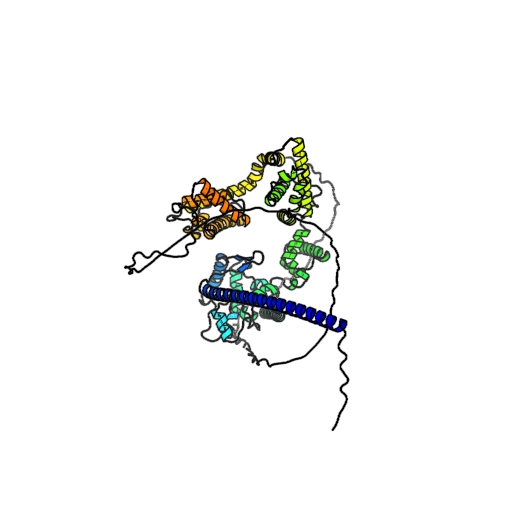 10.694 24.074 10.145 1.00 69.31 434 THR A C 1
ATOM 3614 O O . THR A 1 434 ? 10.895 23.387 11.148 1.00 69.31 434 THR A O 1
ATOM 3617 N N . ARG A 1 435 ? 11.633 24.832 9.563 1.00 81.12 435 ARG A N 1
ATOM 3618 C CA . ARG A 1 435 ? 13.019 24.956 10.032 1.00 81.12 435 ARG A CA 1
ATOM 3619 C C . ARG A 1 435 ? 13.082 25.472 11.472 1.00 81.12 435 ARG A C 1
ATOM 3621 O O . ARG A 1 435 ? 13.708 24.844 12.321 1.00 81.12 435 ARG A O 1
ATOM 3628 N N . ARG A 1 436 ? 12.354 26.546 11.798 1.00 80.50 436 ARG A N 1
ATOM 3629 C CA . ARG A 1 436 ? 12.298 27.104 13.165 1.00 80.50 436 ARG A CA 1
ATOM 3630 C C . ARG A 1 436 ? 11.675 26.149 14.186 1.00 80.50 436 ARG A C 1
ATOM 3632 O O . ARG A 1 436 ? 12.119 26.090 15.333 1.00 80.50 436 ARG A O 1
ATOM 3639 N N . ILE A 1 437 ? 10.668 25.364 13.797 1.00 77.38 437 ILE A N 1
ATOM 3640 C CA . ILE A 1 437 ? 10.108 24.312 14.663 1.00 77.38 437 ILE A CA 1
ATOM 3641 C C . ILE A 1 437 ? 11.167 23.244 14.979 1.00 77.38 437 ILE A C 1
ATOM 3643 O O . ILE A 1 437 ? 11.204 22.747 16.104 1.00 77.38 437 ILE A O 1
ATOM 3647 N N . ASP A 1 438 ? 12.034 22.907 14.022 1.00 74.31 438 ASP A N 1
ATOM 3648 C CA . ASP A 1 438 ? 13.138 21.968 14.249 1.00 74.31 438 ASP A CA 1
ATOM 3649 C C . ASP A 1 438 ? 14.239 22.563 15.141 1.00 74.31 438 ASP A C 1
ATOM 3651 O O . ASP A 1 438 ? 14.712 21.901 16.068 1.00 74.31 438 ASP A O 1
ATOM 3655 N N . GLU A 1 439 ? 14.585 23.834 14.933 1.00 82.94 439 GLU A N 1
ATOM 3656 C CA . GLU A 1 439 ? 15.638 24.540 15.680 1.00 82.94 439 GLU A CA 1
ATOM 3657 C C . GLU A 1 439 ? 15.251 24.890 17.118 1.00 82.94 439 GLU A C 1
ATOM 3659 O O . GLU A 1 439 ? 16.075 24.785 18.028 1.00 82.94 439 GLU A O 1
ATOM 3664 N N . SER A 1 440 ? 13.986 25.242 17.353 1.00 80.00 440 SER A N 1
ATOM 3665 C CA . SER A 1 440 ? 13.451 25.597 18.678 1.00 80.00 440 SER A CA 1
ATOM 3666 C C . SER A 1 440 ? 13.469 24.440 19.684 1.00 80.00 440 SER A C 1
ATOM 3668 O O . SER A 1 440 ? 13.117 24.625 20.850 1.00 80.00 440 SER A O 1
ATOM 3670 N N . LYS A 1 441 ? 13.870 23.231 19.259 1.00 74.25 441 LYS A N 1
ATOM 3671 C CA . LYS A 1 441 ? 13.874 22.010 20.075 1.00 74.25 441 LYS A CA 1
ATOM 3672 C C . LYS A 1 441 ? 12.536 21.789 20.783 1.00 74.25 441 LYS A C 1
ATOM 3674 O O . LYS A 1 441 ? 12.524 21.195 21.867 1.00 74.25 441 LYS A O 1
ATOM 3679 N N . ILE A 1 442 ? 11.413 22.225 20.191 1.00 74.81 442 ILE A N 1
ATOM 3680 C CA . ILE A 1 442 ? 10.063 21.897 20.667 1.00 74.81 442 ILE A CA 1
ATOM 3681 C C . ILE A 1 442 ? 9.936 20.375 20.584 1.00 74.81 442 ILE A C 1
ATOM 3683 O O . ILE A 1 442 ? 9.548 19.791 19.572 1.00 74.81 442 ILE A O 1
ATOM 3687 N N . SER A 1 443 ? 10.364 19.692 21.650 1.00 56.69 443 SER A N 1
ATOM 3688 C CA . SER A 1 443 ? 10.510 18.250 21.610 1.00 56.69 443 SER A CA 1
ATOM 3689 C C . SER A 1 443 ? 9.113 17.664 21.654 1.00 56.69 443 SER A C 1
ATOM 3691 O O . SER A 1 443 ? 8.403 17.668 22.667 1.00 56.69 443 SER A O 1
ATOM 3693 N N . PHE A 1 444 ? 8.670 17.129 20.529 1.00 60.03 444 PHE A N 1
ATOM 3694 C CA . PHE A 1 444 ? 7.554 16.208 20.502 1.00 60.03 444 PHE A CA 1
ATOM 3695 C C . PHE A 1 444 ? 8.050 14.898 21.126 1.00 60.03 444 PHE A C 1
ATOM 3697 O O . PHE A 1 444 ? 8.252 13.928 20.417 1.00 60.03 444 PHE A O 1
ATOM 3704 N N . LYS A 1 445 ? 8.263 14.862 22.457 1.00 44.72 445 LYS A N 1
ATOM 3705 C CA . LYS A 1 445 ? 8.683 13.700 23.286 1.00 44.72 445 LYS A CA 1
ATOM 3706 C C . LYS A 1 445 ? 7.804 12.445 23.157 1.00 44.72 445 LYS A C 1
ATOM 3708 O O . LYS A 1 445 ? 7.942 11.474 23.888 1.00 44.72 445 LYS A O 1
ATOM 3713 N N . THR A 1 446 ? 6.866 12.458 22.232 1.00 50.34 446 THR A N 1
ATOM 3714 C CA . THR A 1 446 ? 6.074 11.322 21.812 1.00 50.34 446 THR A CA 1
ATOM 3715 C C . THR A 1 446 ? 6.678 10.748 20.534 1.00 50.34 446 THR A C 1
ATOM 3717 O O . THR A 1 446 ? 6.942 11.536 19.637 1.00 50.34 446 THR A O 1
ATOM 3720 N N . SER A 1 447 ? 6.836 9.417 20.445 1.00 44.47 447 SER A N 1
ATOM 3721 C CA . SER A 1 447 ? 7.343 8.632 19.290 1.00 44.47 447 SER A CA 1
ATOM 3722 C C . SER A 1 447 ? 7.467 9.412 17.972 1.00 44.47 447 SER A C 1
ATOM 3724 O O . SER A 1 447 ? 6.462 9.973 17.557 1.00 44.47 447 SER A O 1
ATOM 3726 N N . TRP A 1 448 ? 8.604 9.362 17.271 1.00 42.28 448 TRP A N 1
ATOM 3727 C CA . TRP A 1 448 ? 8.907 10.040 15.987 1.00 42.28 448 TRP A CA 1
ATOM 3728 C C . TRP A 1 448 ? 7.703 10.316 15.043 1.00 42.28 448 TRP A C 1
ATOM 3730 O O . TRP A 1 448 ? 7.520 11.434 14.559 1.00 42.28 448 TRP A O 1
ATOM 3740 N N . ALA A 1 449 ? 6.781 9.358 14.883 1.00 51.94 449 ALA A N 1
ATOM 3741 C CA . ALA A 1 449 ? 5.513 9.510 14.151 1.00 51.94 449 ALA A CA 1
ATOM 3742 C C . ALA A 1 449 ? 4.562 10.637 14.643 1.00 51.94 449 ALA A C 1
ATOM 3744 O O . ALA A 1 449 ? 3.739 11.141 13.879 1.00 51.94 449 ALA A O 1
ATOM 3745 N N . LYS A 1 450 ? 4.631 11.045 15.913 1.00 56.53 450 LYS A N 1
ATOM 3746 C CA . LYS A 1 450 ? 3.764 12.042 16.558 1.00 56.53 450 LYS A CA 1
ATOM 3747 C C . LYS A 1 450 ? 4.270 13.476 16.357 1.00 56.53 450 LYS A C 1
ATOM 3749 O O . LYS A 1 450 ? 3.435 14.361 16.192 1.00 56.53 450 LYS A O 1
ATOM 3754 N N . GLY A 1 451 ? 5.585 13.698 16.250 1.00 56.50 451 GLY A N 1
ATOM 3755 C CA . GLY A 1 451 ? 6.145 14.986 15.808 1.00 56.50 451 GLY A CA 1
ATOM 3756 C C . GLY A 1 451 ? 5.740 15.323 14.368 1.00 56.50 451 GLY A C 1
ATOM 3757 O O . GLY A 1 451 ? 5.204 16.402 14.111 1.00 56.50 451 GLY A O 1
ATOM 3758 N N . LYS A 1 452 ? 5.833 14.340 13.455 1.00 62.47 452 LYS A N 1
ATOM 3759 C CA . LYS A 1 452 ? 5.319 14.465 12.076 1.00 62.47 452 LYS A CA 1
ATOM 3760 C C . LYS A 1 452 ? 3.819 14.798 12.036 1.00 62.47 452 LYS A C 1
ATOM 3762 O O . LYS A 1 452 ? 3.396 15.605 11.215 1.00 62.47 452 LYS A O 1
ATOM 3767 N N . ARG A 1 453 ? 3.007 14.250 12.955 1.00 59.03 453 ARG A N 1
ATOM 3768 C CA . ARG A 1 453 ? 1.565 14.565 13.044 1.00 59.03 453 ARG A CA 1
ATOM 3769 C C . ARG A 1 453 ? 1.272 16.010 13.444 1.00 59.03 453 ARG A C 1
ATOM 3771 O O . ARG A 1 453 ? 0.292 16.550 12.941 1.00 59.03 453 ARG A O 1
ATOM 3778 N N . VAL A 1 454 ? 2.057 16.632 14.328 1.00 59.09 454 VAL A N 1
ATOM 3779 C CA . VAL A 1 454 ? 1.818 18.036 14.716 1.00 59.09 454 VAL A CA 1
ATOM 3780 C C . VAL A 1 454 ? 2.194 18.983 13.580 1.00 59.09 454 VAL A C 1
ATOM 3782 O O . VAL A 1 454 ? 1.369 19.819 13.217 1.00 59.09 454 VAL A O 1
ATOM 3785 N N . LYS A 1 455 ? 3.354 18.777 12.936 1.00 60.97 455 LYS A N 1
ATOM 3786 C CA . LYS A 1 455 ? 3.739 19.522 11.722 1.00 60.97 455 LYS A CA 1
ATOM 3787 C C . LYS A 1 455 ? 2.690 19.385 10.614 1.00 60.97 455 LYS A C 1
ATOM 3789 O O . LYS A 1 455 ? 2.228 20.377 10.059 1.00 60.97 455 LYS A O 1
ATOM 3794 N N . TRP A 1 456 ? 2.237 18.157 10.351 1.00 68.50 456 TRP A N 1
ATOM 3795 C CA . TRP A 1 456 ? 1.171 17.883 9.383 1.00 68.50 456 TRP A CA 1
ATOM 3796 C C . TRP A 1 456 ? -0.159 18.549 9.764 1.00 68.50 456 TRP A C 1
ATOM 3798 O O . TRP A 1 456 ? -0.850 19.069 8.891 1.00 68.50 456 TRP A O 1
ATOM 3808 N N . ARG A 1 457 ? -0.522 18.579 11.056 1.00 64.69 457 ARG A N 1
ATOM 3809 C CA . ARG A 1 457 ? -1.729 19.269 11.544 1.00 64.69 457 ARG A CA 1
ATOM 3810 C C . ARG A 1 457 ? -1.643 20.777 11.343 1.00 64.69 457 ARG A C 1
ATOM 3812 O O . ARG A 1 457 ? -2.574 21.331 10.773 1.00 64.69 457 ARG A O 1
ATOM 3819 N N . ALA A 1 458 ? -0.548 21.419 11.747 1.00 65.00 458 ALA A N 1
ATOM 3820 C CA . ALA A 1 458 ? -0.348 22.851 11.532 1.00 65.00 458 ALA A CA 1
ATOM 3821 C C . ALA A 1 458 ? -0.445 23.196 10.036 1.00 65.00 458 ALA A C 1
ATOM 3823 O O . ALA A 1 458 ? -1.241 24.047 9.643 1.00 65.00 458 ALA A O 1
ATOM 3824 N N . ARG A 1 459 ? 0.257 22.433 9.185 1.00 67.56 459 ARG A N 1
ATOM 3825 C CA . ARG A 1 459 ? 0.248 22.614 7.726 1.00 67.56 459 ARG A CA 1
ATOM 3826 C C . ARG A 1 459 ? -1.137 22.403 7.110 1.00 67.56 459 ARG A C 1
ATOM 3828 O O . ARG A 1 459 ? -1.554 23.190 6.267 1.00 67.56 459 ARG A O 1
ATOM 3835 N N . ASN A 1 460 ? -1.885 21.388 7.544 1.00 67.00 460 ASN A N 1
ATOM 3836 C CA . ASN A 1 460 ? -3.247 21.157 7.055 1.00 67.00 460 ASN A CA 1
ATOM 3837 C C . ASN A 1 460 ? -4.230 22.230 7.488 1.00 67.00 460 ASN A C 1
ATOM 3839 O O . ASN A 1 460 ? -5.133 22.566 6.728 1.00 67.00 460 ASN A O 1
ATOM 3843 N N . ILE A 1 461 ? -4.094 22.742 8.705 1.00 67.50 461 ILE A N 1
ATOM 3844 C CA . ILE A 1 461 ? -5.004 23.762 9.207 1.00 67.50 461 ILE A CA 1
ATOM 3845 C C . ILE A 1 461 ? -4.739 25.076 8.480 1.00 67.50 461 ILE A C 1
ATOM 3847 O O . ILE A 1 461 ? -5.692 25.648 7.964 1.00 67.50 461 ILE A O 1
ATOM 3851 N N . LEU A 1 462 ? -3.477 25.471 8.293 1.00 68.94 462 LEU A N 1
ATOM 3852 C CA . LEU A 1 462 ? -3.113 26.608 7.438 1.00 68.94 462 LEU A CA 1
ATOM 3853 C C . LEU A 1 462 ? -3.625 26.427 5.999 1.00 68.94 462 LEU A C 1
ATOM 3855 O O . LEU A 1 462 ? -4.291 27.307 5.448 1.00 68.94 462 LEU A O 1
ATOM 3859 N N . TYR A 1 463 ? -3.416 25.244 5.413 1.00 70.62 463 TYR A N 1
ATOM 3860 C CA . TYR A 1 463 ? -3.938 24.902 4.088 1.00 70.62 463 TYR A CA 1
ATOM 3861 C C . TYR A 1 463 ? -5.468 25.019 4.017 1.00 70.62 463 TYR A C 1
ATOM 3863 O O . TYR A 1 463 ? -6.022 25.505 3.030 1.00 70.62 463 TYR A O 1
ATOM 3871 N N . HIS A 1 464 ? -6.178 24.589 5.061 1.00 64.44 464 HIS A N 1
ATOM 3872 C CA . HIS A 1 464 ? -7.629 24.686 5.130 1.00 64.44 464 HIS A CA 1
ATOM 3873 C C . HIS A 1 464 ? -8.104 26.125 5.340 1.00 64.44 464 HIS A C 1
ATOM 3875 O O . HIS A 1 464 ? -9.024 26.542 4.643 1.00 64.44 464 HIS A O 1
ATOM 3881 N N . PHE A 1 465 ? -7.470 26.907 6.209 1.00 71.19 465 PHE A N 1
ATOM 3882 C CA . PHE A 1 465 ? -7.795 28.323 6.394 1.00 71.19 465 PHE A CA 1
ATOM 3883 C C . PHE A 1 465 ? -7.729 29.084 5.070 1.00 71.19 465 PHE A C 1
ATOM 3885 O O . PHE A 1 465 ? -8.661 29.823 4.740 1.00 71.19 465 PHE A O 1
ATOM 3892 N N . ASN A 1 466 ? -6.687 28.811 4.281 1.00 68.19 466 ASN A N 1
ATOM 3893 C CA . ASN A 1 466 ? -6.511 29.388 2.957 1.00 68.19 466 ASN A CA 1
ATOM 3894 C C . ASN A 1 466 ? -7.570 28.868 1.962 1.00 68.19 466 ASN A C 1
ATOM 3896 O O . ASN A 1 466 ? -8.325 29.637 1.370 1.00 68.19 466 ASN A O 1
ATOM 3900 N N . ARG A 1 467 ? -7.730 27.543 1.844 1.00 71.25 467 ARG A N 1
ATOM 3901 C CA . ARG A 1 467 ? -8.687 26.920 0.909 1.00 71.25 467 ARG A CA 1
ATOM 3902 C C . ARG A 1 467 ? -10.142 27.332 1.151 1.00 71.25 467 ARG A C 1
ATOM 3904 O O . ARG A 1 467 ? -10.913 27.433 0.199 1.00 71.25 467 ARG A O 1
ATOM 3911 N N . TRP A 1 468 ? -10.535 27.497 2.410 1.00 70.94 468 TRP A N 1
ATOM 3912 C CA . TRP A 1 468 ? -11.909 27.823 2.797 1.00 70.94 468 TRP A CA 1
ATOM 3913 C C . TRP A 1 468 ? -12.158 29.318 2.918 1.00 70.94 468 TRP A C 1
ATOM 3915 O O . TRP A 1 468 ? -13.265 29.700 3.298 1.00 70.94 468 TRP A O 1
ATOM 3925 N N . LYS A 1 469 ? -11.162 30.147 2.578 1.00 79.75 469 LYS A N 1
ATOM 3926 C CA . LYS A 1 469 ? -11.285 31.603 2.601 1.00 79.75 469 LYS A CA 1
ATOM 3927 C C . LYS A 1 469 ? -11.709 32.119 3.986 1.00 79.75 469 LYS A C 1
ATOM 3929 O O . LYS A 1 469 ? -12.349 33.158 4.091 1.00 79.75 469 LYS A O 1
ATOM 3934 N N . ILE A 1 470 ? -11.361 31.393 5.059 1.00 79.50 470 ILE A N 1
ATOM 3935 C CA . ILE A 1 470 ? -11.702 31.783 6.440 1.00 79.50 470 ILE A CA 1
ATOM 3936 C C . ILE A 1 470 ? -11.001 33.103 6.767 1.00 79.50 470 ILE A C 1
ATOM 3938 O O . ILE A 1 470 ? -11.636 34.025 7.269 1.00 79.50 470 ILE A O 1
ATOM 3942 N N . ILE A 1 471 ? -9.733 33.231 6.370 1.00 79.25 471 ILE A N 1
ATOM 3943 C CA . ILE A 1 471 ? -8.971 34.480 6.492 1.00 79.25 471 ILE A CA 1
ATOM 3944 C C . ILE A 1 471 ? -9.608 35.588 5.638 1.00 79.25 471 ILE A C 1
ATOM 3946 O O . ILE A 1 471 ? -9.791 36.703 6.110 1.00 79.25 471 ILE A O 1
ATOM 3950 N N . GLU A 1 472 ? -10.050 35.289 4.410 1.00 81.25 472 GLU A N 1
ATOM 3951 C CA . GLU A 1 472 ? -10.720 36.291 3.559 1.00 81.25 472 GLU A CA 1
ATOM 3952 C C . GLU A 1 472 ? -12.072 36.764 4.128 1.00 81.25 472 GLU A C 1
ATOM 3954 O O . GLU A 1 472 ? -12.553 37.837 3.762 1.00 81.25 472 GLU A O 1
ATOM 3959 N N . SER A 1 473 ? -12.693 35.976 5.014 1.00 81.25 473 SER A N 1
ATOM 3960 C CA . SER A 1 473 ? -13.943 36.340 5.688 1.00 81.25 473 SER A CA 1
ATOM 3961 C C . SER A 1 473 ? -13.752 37.244 6.913 1.00 81.25 473 SER A C 1
ATOM 3963 O O . SER A 1 473 ? -14.734 37.821 7.386 1.00 81.25 473 SER A O 1
ATOM 3965 N N . MET A 1 474 ? -12.510 37.408 7.390 1.00 83.12 474 MET A N 1
ATOM 3966 C CA . MET A 1 474 ? -12.168 38.325 8.481 1.00 83.12 474 MET A CA 1
ATOM 3967 C C . MET A 1 474 ? -12.285 39.793 8.039 1.00 83.12 474 MET A C 1
ATOM 3969 O O . MET A 1 474 ? -12.149 40.081 6.848 1.00 83.12 474 MET A O 1
ATOM 3973 N N . PRO A 1 475 ? -12.512 40.753 8.953 1.00 85.56 475 PRO A N 1
ATOM 3974 C CA . PRO A 1 475 ? -12.549 42.188 8.639 1.00 85.56 475 PRO A CA 1
ATOM 3975 C C . PRO A 1 475 ? -11.299 42.703 7.897 1.00 85.56 475 PRO A C 1
ATOM 3977 O O . PRO A 1 475 ? -10.237 42.086 7.952 1.00 85.56 475 PRO A O 1
ATOM 3980 N N . THR A 1 476 ? -11.405 43.795 7.131 1.00 80.25 476 THR A N 1
ATOM 3981 C CA . THR A 1 476 ? -10.269 44.379 6.364 1.00 80.25 476 THR A CA 1
ATOM 3982 C C . THR A 1 476 ? -9.138 44.855 7.255 1.00 80.25 476 THR A C 1
ATOM 3984 O O . THR A 1 476 ? -7.969 44.708 6.901 1.00 80.25 476 THR A O 1
ATOM 3987 N N . ASP A 1 477 ? -9.521 45.375 8.408 1.00 83.88 477 ASP A N 1
ATOM 3988 C CA . ASP A 1 477 ? -8.697 45.870 9.498 1.00 83.88 477 ASP A CA 1
ATOM 3989 C C . ASP A 1 477 ? -8.197 44.761 10.434 1.00 83.88 477 ASP A C 1
ATOM 3991 O O . ASP A 1 477 ? -7.448 45.058 11.360 1.00 83.88 477 ASP A O 1
ATOM 3995 N N . SER A 1 478 ? -8.547 43.490 10.184 1.00 83.44 478 SER A N 1
ATOM 3996 C CA . SER A 1 478 ? -7.962 42.375 10.936 1.00 83.44 478 SER A CA 1
ATOM 3997 C C . SER A 1 478 ? -6.444 42.351 10.769 1.00 83.44 478 SER A C 1
ATOM 3999 O O . SER A 1 478 ? -5.918 42.449 9.653 1.00 83.44 478 SER A O 1
ATOM 4001 N N . THR A 1 479 ? -5.752 42.230 11.895 1.00 87.44 479 THR A N 1
ATOM 4002 C CA . THR A 1 479 ? -4.294 42.159 11.980 1.00 87.44 479 THR A CA 1
ATOM 4003 C C . THR A 1 479 ? -3.801 40.715 11.853 1.00 87.44 479 THR A C 1
ATOM 4005 O O . THR A 1 479 ? -4.564 39.760 11.992 1.00 87.44 479 THR A O 1
ATOM 4008 N N . PHE A 1 480 ? -2.498 40.514 11.649 1.00 79.38 480 PHE A N 1
ATOM 4009 C CA . PHE A 1 480 ? -1.912 39.171 11.725 1.00 79.38 480 PHE A CA 1
ATOM 4010 C C . PHE A 1 480 ? -2.166 38.504 13.091 1.00 79.38 480 PHE A C 1
ATOM 4012 O O . PHE A 1 480 ? -2.438 37.306 13.164 1.00 79.38 480 PHE A O 1
ATOM 4019 N N . GLN A 1 481 ? -2.169 39.293 14.172 1.00 80.50 481 GLN A N 1
ATOM 4020 C CA . GLN A 1 481 ? -2.479 38.807 15.515 1.00 80.50 481 GLN A CA 1
ATOM 4021 C C . GLN A 1 481 ? -3.921 38.291 15.620 1.00 80.50 481 GLN A C 1
ATOM 4023 O O . GLN A 1 481 ? -4.156 37.255 16.236 1.00 80.50 481 GLN A O 1
ATOM 4028 N N . ASP A 1 482 ? -4.872 38.953 14.963 1.00 83.38 482 ASP A N 1
ATOM 4029 C CA . ASP A 1 482 ? -6.267 38.516 14.890 1.00 83.38 482 ASP A CA 1
ATOM 4030 C C . ASP A 1 482 ? -6.425 37.174 14.158 1.00 83.38 482 ASP A C 1
ATOM 4032 O O . ASP A 1 482 ? -7.229 36.326 14.559 1.00 83.38 482 ASP A O 1
ATOM 4036 N N . GLU A 1 483 ? -5.646 36.966 13.092 1.00 83.50 483 GLU A N 1
ATOM 4037 C CA . GLU A 1 483 ? -5.620 35.717 12.322 1.00 83.50 483 GLU A CA 1
ATOM 4038 C C . GLU A 1 483 ? -5.019 34.568 13.155 1.00 83.50 483 GLU A C 1
ATOM 4040 O O . GLU A 1 483 ? -5.543 33.448 13.151 1.00 83.50 483 GLU A O 1
ATOM 4045 N N . LEU A 1 484 ? -3.963 34.849 13.928 1.00 76.56 484 LEU A N 1
ATOM 4046 C CA . LEU A 1 484 ? -3.350 33.896 14.860 1.00 76.56 484 LEU A CA 1
ATOM 4047 C C . LEU A 1 484 ? -4.263 33.563 16.042 1.00 76.56 484 LEU A C 1
ATOM 4049 O O . LEU A 1 484 ? -4.363 32.394 16.420 1.00 76.56 484 LEU A O 1
ATOM 4053 N N . ASP A 1 485 ? -4.971 34.547 16.592 1.00 80.38 485 ASP A N 1
ATOM 4054 C CA . ASP A 1 485 ? -5.935 34.331 17.670 1.00 80.38 485 ASP A CA 1
ATOM 4055 C C . ASP A 1 485 ? -7.104 33.456 17.195 1.00 80.38 485 ASP A C 1
ATOM 4057 O O . ASP A 1 485 ? -7.519 32.538 17.907 1.00 80.38 485 ASP A O 1
ATOM 4061 N N . LEU A 1 486 ? -7.596 33.675 15.970 1.00 82.75 486 LEU A N 1
ATOM 4062 C CA . LEU A 1 486 ? -8.614 32.828 15.345 1.00 82.75 486 LEU A CA 1
ATOM 4063 C C . LEU A 1 486 ? -8.106 31.392 15.135 1.00 82.75 486 LEU A C 1
ATOM 4065 O O . LEU A 1 486 ? -8.820 30.426 15.422 1.00 82.75 486 LEU A O 1
ATOM 4069 N N . LEU A 1 487 ? -6.869 31.234 14.655 1.00 77.31 487 LEU A N 1
ATOM 4070 C CA . LEU A 1 487 ? -6.234 29.928 14.482 1.00 77.31 487 LEU A CA 1
ATOM 4071 C C . LEU A 1 487 ? -6.105 29.190 15.820 1.00 77.31 487 LEU A C 1
ATOM 4073 O O . LEU A 1 487 ? -6.511 28.030 15.931 1.00 77.31 487 LEU A O 1
ATOM 4077 N N . ALA A 1 488 ? -5.608 29.876 16.849 1.00 75.06 488 ALA A N 1
ATOM 4078 C CA . ALA A 1 488 ? -5.501 29.350 18.202 1.00 75.06 488 ALA A CA 1
ATOM 4079 C C . ALA A 1 488 ? -6.879 28.995 18.784 1.00 75.06 488 ALA A C 1
ATOM 4081 O O . ALA A 1 488 ? -7.030 27.949 19.421 1.00 75.06 488 ALA A O 1
ATOM 4082 N N . TYR A 1 489 ? -7.901 29.816 18.532 1.00 80.00 489 TYR A N 1
ATOM 4083 C CA . TYR A 1 489 ? -9.275 29.556 18.951 1.00 80.00 489 TYR A CA 1
ATOM 4084 C C . TYR A 1 489 ? -9.834 28.287 18.304 1.00 80.00 489 TYR A C 1
ATOM 4086 O O . TYR A 1 489 ? -10.360 27.417 19.000 1.00 80.00 489 TYR A O 1
ATOM 4094 N N . ILE A 1 490 ? -9.683 28.129 16.989 1.00 77.50 490 ILE A N 1
ATOM 4095 C CA . ILE A 1 490 ? -10.158 26.940 16.270 1.00 77.50 490 ILE A CA 1
ATOM 4096 C C . ILE A 1 490 ? -9.410 25.692 16.742 1.00 77.50 490 ILE A C 1
ATOM 4098 O O . ILE A 1 490 ? -10.036 24.662 16.990 1.00 77.50 490 ILE A O 1
ATOM 4102 N N . LEU A 1 491 ? -8.097 25.789 16.939 1.00 69.94 491 LEU A N 1
ATOM 4103 C CA . LEU A 1 491 ? -7.266 24.694 17.435 1.00 69.94 491 LEU A CA 1
ATOM 4104 C C . LEU A 1 491 ? -7.662 24.224 18.835 1.00 69.94 491 LEU A C 1
ATOM 4106 O O . LEU A 1 491 ? -7.802 23.025 19.066 1.00 69.94 491 LEU A O 1
ATOM 4110 N N . ARG A 1 492 ? -7.908 25.159 19.757 1.00 69.00 492 ARG A N 1
ATOM 4111 C CA . ARG A 1 492 ? -8.337 24.840 21.128 1.00 69.00 492 ARG A CA 1
ATOM 4112 C C . ARG A 1 492 ? -9.716 24.183 21.177 1.00 69.00 492 ARG A C 1
ATOM 4114 O O . ARG A 1 492 ? -9.973 23.398 22.085 1.00 69.00 492 ARG A O 1
ATOM 4121 N N . ASN A 1 493 ? -10.583 24.490 20.213 1.00 71.88 493 ASN A N 1
ATOM 4122 C CA . ASN A 1 493 ? -11.985 24.075 20.221 1.00 71.88 493 ASN A CA 1
ATOM 4123 C C . ASN A 1 493 ? -12.321 22.939 19.232 1.00 71.88 493 ASN A C 1
ATOM 4125 O O . ASN A 1 493 ? -13.477 22.516 19.179 1.00 71.88 493 ASN A O 1
ATOM 4129 N N . THR A 1 494 ? -11.349 22.409 18.475 1.00 73.12 494 THR A N 1
ATOM 4130 C CA . THR A 1 494 ? -11.579 21.309 17.517 1.00 73.12 494 THR A CA 1
ATOM 4131 C C . THR A 1 494 ? -10.928 20.001 17.995 1.00 73.12 494 THR A C 1
ATOM 4133 O O . THR A 1 494 ? -9.714 19.836 17.870 1.00 73.12 494 THR A O 1
ATOM 4136 N N . PRO A 1 495 ? -11.700 19.030 18.520 1.00 55.09 495 PRO A N 1
ATOM 4137 C CA . PRO A 1 495 ? -11.162 17.735 18.922 1.00 55.09 495 PRO A CA 1
ATOM 4138 C C . PRO A 1 495 ? -11.130 16.765 17.725 1.00 55.09 495 PRO A C 1
ATOM 4140 O O . PRO A 1 495 ? -12.104 16.053 17.506 1.00 55.09 495 PRO A O 1
ATOM 4143 N N . GLY A 1 496 ? -10.045 16.710 16.939 1.00 58.38 496 GLY A N 1
ATOM 4144 C CA . GLY A 1 496 ? -9.866 15.627 15.945 1.00 58.38 496 GLY A CA 1
ATOM 4145 C C . GLY A 1 496 ? -9.254 16.002 14.590 1.00 58.38 496 GLY A C 1
ATOM 4146 O O . GLY A 1 496 ? -8.609 17.040 14.471 1.00 58.38 496 GLY A O 1
ATOM 4147 N N . THR A 1 497 ? -9.371 15.096 13.599 1.00 51.62 497 THR A N 1
ATOM 4148 C CA . THR A 1 497 ? -8.871 15.278 12.209 1.00 51.62 497 THR A CA 1
ATOM 4149 C C . THR A 1 497 ? -9.816 14.767 11.091 1.00 51.62 497 THR A C 1
ATOM 4151 O O . THR A 1 497 ? -9.346 14.186 10.112 1.00 51.62 497 THR A O 1
ATOM 4154 N N . THR A 1 498 ? -11.138 14.921 11.198 1.00 53.62 498 THR A N 1
ATOM 4155 C CA . THR A 1 498 ? -12.139 14.375 10.246 1.00 53.62 498 THR A CA 1
ATOM 4156 C C . THR A 1 498 ? -12.940 15.427 9.450 1.00 53.62 498 THR A C 1
ATOM 4158 O O . THR A 1 498 ? -12.964 16.609 9.768 1.00 53.62 498 THR A O 1
ATOM 4161 N N . GLU A 1 499 ? -13.630 15.007 8.376 1.00 48.44 499 GLU A N 1
ATOM 4162 C CA . GLU A 1 499 ? -14.460 15.873 7.503 1.00 48.44 499 GLU A CA 1
ATOM 4163 C C . GLU A 1 499 ? -15.607 16.589 8.238 1.00 48.44 499 GLU A C 1
ATOM 4165 O O . GLU A 1 499 ? -15.926 17.732 7.909 1.00 48.44 499 GLU A O 1
ATOM 4170 N N . LEU A 1 500 ? -16.193 15.944 9.255 1.00 46.50 500 LEU A N 1
ATOM 4171 C CA . LEU A 1 500 ? -17.238 16.518 10.111 1.00 46.50 500 LEU A CA 1
ATOM 4172 C C . LEU A 1 500 ? -16.735 17.774 10.846 1.00 46.50 500 LEU A C 1
ATOM 4174 O O . LEU A 1 500 ? -17.504 18.669 11.193 1.00 46.50 500 LEU A O 1
ATOM 4178 N N . GLU A 1 501 ? -15.425 17.873 11.044 1.00 63.16 501 GLU A N 1
ATOM 4179 C CA . GLU A 1 501 ? -14.794 18.984 11.738 1.00 63.16 501 GLU A CA 1
ATOM 4180 C C . GLU A 1 501 ? -14.541 20.179 10.822 1.00 63.16 501 GLU A C 1
ATOM 4182 O O . GLU A 1 501 ? -14.435 21.285 11.324 1.00 63.16 501 GLU A O 1
ATOM 4187 N N . LYS A 1 502 ? -14.564 20.024 9.491 1.00 63.66 502 LYS A N 1
ATOM 4188 C CA . LYS A 1 502 ? -14.503 21.164 8.552 1.00 63.66 502 LYS A CA 1
ATOM 4189 C C . LYS A 1 502 ? -15.695 22.099 8.716 1.00 63.66 502 LYS A C 1
ATOM 4191 O O . LYS A 1 502 ? -15.556 23.320 8.661 1.00 63.66 502 LYS A O 1
ATOM 4196 N N . LEU A 1 503 ? -16.870 21.506 8.929 1.00 62.34 503 LEU A N 1
ATOM 4197 C CA . LEU A 1 503 ? -18.087 22.242 9.244 1.00 62.34 503 LEU A CA 1
ATOM 4198 C C . LEU A 1 503 ? -17.970 22.898 10.627 1.00 62.34 503 LEU A C 1
ATOM 4200 O O . LEU A 1 503 ? -18.350 24.056 10.778 1.00 62.34 503 LEU A O 1
ATOM 4204 N N . LYS A 1 504 ? -17.363 22.202 11.600 1.00 71.31 504 LYS A N 1
ATOM 4205 C CA . LYS A 1 504 ? -17.112 22.741 12.944 1.00 71.31 504 LYS A CA 1
ATOM 4206 C C . LYS A 1 504 ? -16.091 23.881 12.944 1.00 71.31 504 LYS A C 1
ATOM 4208 O O . LYS A 1 504 ? -16.342 24.871 13.607 1.00 71.31 504 LYS A O 1
ATOM 4213 N N . SER A 1 505 ? -14.998 23.820 12.179 1.00 73.44 505 SER A N 1
ATOM 4214 C CA . SER A 1 505 ? -14.013 24.910 12.095 1.00 73.44 505 SER A CA 1
ATOM 4215 C C . SER A 1 505 ? -14.635 26.182 11.531 1.00 73.44 505 SER A C 1
ATOM 4217 O O . SER A 1 505 ? -14.345 27.267 12.020 1.00 73.44 505 SER A O 1
ATOM 4219 N N . ARG A 1 506 ? -15.546 26.058 10.556 1.00 75.56 506 ARG A N 1
ATOM 4220 C CA . ARG A 1 506 ? -16.310 27.202 10.051 1.00 75.56 506 ARG A CA 1
ATOM 4221 C C . ARG A 1 506 ? -17.294 27.740 11.091 1.00 75.56 506 ARG A C 1
ATOM 4223 O O . ARG A 1 506 ? -17.326 28.940 11.303 1.00 75.56 506 ARG A O 1
ATOM 4230 N N . GLN A 1 507 ? -18.027 26.867 11.782 1.00 80.19 507 GLN A N 1
ATOM 4231 C CA . GLN A 1 507 ? -18.919 27.265 12.882 1.00 80.19 507 GLN A CA 1
ATOM 4232 C C . GLN A 1 507 ? -18.162 27.920 14.048 1.00 80.19 507 GLN A C 1
ATOM 4234 O O . GLN A 1 507 ? -18.671 28.841 14.675 1.00 80.19 507 GLN A O 1
ATOM 4239 N N . LEU A 1 508 ? -16.942 27.467 14.334 1.00 80.38 508 LEU A N 1
ATOM 4240 C CA . LEU A 1 508 ? -16.073 28.047 15.354 1.00 80.38 508 LEU A CA 1
ATOM 4241 C C . LEU A 1 508 ? -15.497 29.388 14.905 1.00 80.38 508 LEU A C 1
ATOM 4243 O O . LEU A 1 508 ? -15.452 30.303 15.717 1.00 80.38 508 LEU A O 1
ATOM 4247 N N . ALA A 1 509 ? -15.115 29.532 13.632 1.00 81.75 509 ALA A N 1
ATOM 4248 C CA . ALA A 1 509 ? -14.747 30.831 13.069 1.00 81.75 509 ALA A CA 1
ATOM 4249 C C . ALA A 1 509 ? -15.914 31.816 13.164 1.00 81.75 509 ALA A C 1
ATOM 4251 O O . ALA A 1 509 ? -15.757 32.938 13.627 1.00 81.75 509 ALA A O 1
ATOM 4252 N N . ASP A 1 510 ? -17.107 31.354 12.793 1.00 83.88 510 ASP A N 1
ATOM 4253 C CA . ASP A 1 510 ? -18.338 32.124 12.860 1.00 83.88 510 ASP A CA 1
ATOM 4254 C C . ASP A 1 510 ? -18.638 32.593 14.291 1.00 83.88 510 ASP A C 1
ATOM 4256 O O . ASP A 1 510 ? -18.913 33.772 14.501 1.00 83.88 510 ASP A O 1
ATOM 4260 N N . LYS A 1 511 ? -18.510 31.689 15.267 1.00 84.38 511 LYS A N 1
ATOM 4261 C CA . LYS A 1 511 ? -18.655 31.987 16.695 1.00 84.38 511 LYS A CA 1
ATOM 4262 C C . LYS A 1 511 ? -17.594 32.967 17.192 1.00 84.38 511 LYS A C 1
ATOM 4264 O O . LYS A 1 511 ? -17.916 33.875 17.945 1.00 84.38 511 LYS A O 1
ATOM 4269 N N . TYR A 1 512 ? -16.346 32.810 16.754 1.00 87.94 512 TYR A N 1
ATOM 4270 C CA . TYR A 1 512 ? -15.261 33.725 17.098 1.00 87.94 512 TYR A CA 1
ATOM 4271 C C . TYR A 1 512 ? -15.529 35.143 16.575 1.00 87.94 512 TYR A C 1
ATOM 4273 O O . TYR A 1 512 ? -15.325 36.118 17.294 1.00 87.94 512 TYR A O 1
ATOM 4281 N N . PHE A 1 513 ? -16.042 35.265 15.347 1.00 90.50 513 PHE A N 1
ATOM 4282 C CA . PHE A 1 513 ? -16.431 36.557 14.777 1.00 90.50 513 PHE A CA 1
ATOM 4283 C C . PHE A 1 513 ? -17.579 37.199 15.555 1.00 90.50 513 PHE A C 1
ATOM 4285 O O . PHE A 1 513 ? -17.514 38.386 15.859 1.00 90.50 513 PHE A O 1
ATOM 4292 N N . GLU A 1 514 ? -18.587 36.415 15.941 1.00 86.75 514 GLU A N 1
ATOM 4293 C CA . GLU A 1 514 ? -19.689 36.889 16.786 1.00 86.75 514 GLU A CA 1
ATOM 4294 C C . GLU A 1 514 ? -19.192 37.359 18.164 1.00 86.75 514 GLU A C 1
ATOM 4296 O O . GLU A 1 514 ? -19.572 38.438 18.614 1.00 86.75 514 GLU A O 1
ATOM 4301 N N . GLU A 1 515 ? -18.290 36.608 18.806 1.00 87.38 515 GLU A N 1
ATOM 4302 C CA . GLU A 1 515 ? -17.695 36.958 20.107 1.00 87.38 515 GLU A CA 1
ATOM 4303 C C . GLU A 1 515 ? -16.850 38.240 20.052 1.00 87.38 515 GLU A C 1
ATOM 4305 O O . GLU A 1 515 ? -16.815 38.997 21.022 1.00 87.38 515 GLU A O 1
ATOM 4310 N N . ARG A 1 516 ? -16.192 38.512 18.919 1.00 87.50 516 ARG A N 1
ATOM 4311 C CA . ARG A 1 516 ? -15.416 39.742 18.687 1.00 87.50 516 ARG A CA 1
ATOM 4312 C C . ARG A 1 516 ? -16.261 40.912 18.170 1.00 87.50 516 ARG A C 1
ATOM 4314 O O . ARG A 1 516 ? -15.722 42.000 17.984 1.00 87.50 516 ARG A O 1
ATOM 4321 N N . GLY A 1 517 ? -17.561 40.710 17.937 1.00 90.00 517 GLY A N 1
ATOM 4322 C CA . GLY A 1 517 ? -18.441 41.726 17.353 1.00 90.00 517 GLY A CA 1
ATOM 4323 C C . GLY A 1 517 ? -18.085 42.077 15.906 1.00 90.00 517 GLY A C 1
ATOM 4324 O O . GLY A 1 517 ? -18.369 43.181 15.450 1.00 90.00 517 GLY A O 1
ATOM 4325 N N . TRP A 1 518 ? -17.432 41.166 15.185 1.00 89.94 518 TRP A N 1
ATOM 4326 C CA . TRP A 1 518 ? -17.023 41.384 13.805 1.00 89.94 518 TRP A CA 1
ATOM 4327 C C . TRP A 1 518 ? -18.158 41.065 12.844 1.00 89.94 518 TRP A C 1
ATOM 4329 O O . TRP A 1 518 ? -18.685 39.949 12.805 1.00 89.94 518 TRP A O 1
ATOM 4339 N N . GLU A 1 519 ? -18.502 42.035 12.001 1.00 81.31 519 GLU A N 1
ATOM 4340 C CA . GLU A 1 519 ? -19.390 41.774 10.879 1.00 81.31 519 GLU A CA 1
ATOM 4341 C C . GLU A 1 519 ? -18.660 40.917 9.843 1.00 81.31 519 GLU A C 1
ATOM 4343 O O . GLU A 1 519 ? -17.642 41.310 9.269 1.00 81.31 519 GLU A O 1
ATOM 4348 N N . LYS A 1 520 ? -19.193 39.718 9.583 1.00 76.31 520 LYS A N 1
ATOM 4349 C CA . LYS A 1 520 ? -18.670 38.854 8.521 1.00 76.31 520 LYS A CA 1
ATOM 4350 C C . LYS A 1 520 ? -18.724 39.604 7.205 1.00 76.31 520 LYS A C 1
ATOM 4352 O O . LYS A 1 520 ? -19.797 40.068 6.800 1.00 76.31 520 LYS A O 1
ATOM 4357 N N . ARG A 1 521 ? -17.613 39.611 6.466 1.00 77.00 521 ARG A N 1
ATOM 4358 C CA . ARG A 1 521 ? -17.670 40.050 5.075 1.00 77.00 521 ARG A CA 1
ATOM 4359 C C . ARG A 1 521 ? -18.608 39.117 4.327 1.00 77.00 521 ARG A C 1
ATOM 4361 O O . ARG A 1 521 ? -18.326 37.934 4.129 1.00 77.00 521 ARG A O 1
ATOM 4368 N N . LYS A 1 522 ? -19.751 39.649 3.897 1.00 67.25 522 LYS A N 1
ATOM 4369 C CA . LYS A 1 522 ? -20.569 38.977 2.891 1.00 67.25 522 LYS A CA 1
ATOM 4370 C C . LYS A 1 522 ? -19.669 38.854 1.672 1.00 67.25 522 LYS A C 1
ATOM 4372 O O . LYS A 1 522 ? -19.232 39.873 1.147 1.00 67.25 522 LYS A O 1
ATOM 4377 N N . HIS A 1 523 ? -19.354 37.631 1.249 1.00 49.53 523 HIS A N 1
ATOM 4378 C CA . HIS A 1 523 ? -18.681 37.423 -0.028 1.00 49.53 523 HIS A CA 1
ATOM 4379 C C . HIS A 1 523 ? -19.570 38.024 -1.122 1.00 49.53 523 HIS A C 1
ATOM 4381 O O . HIS A 1 523 ? -20.510 37.386 -1.599 1.00 49.53 523 HIS A O 1
ATOM 4387 N N . VAL A 1 524 ? -19.286 39.265 -1.506 1.00 40.56 524 VAL A N 1
ATOM 4388 C CA . VAL A 1 524 ? -19.753 39.821 -2.763 1.00 40.56 524 VAL A CA 1
ATOM 4389 C C . VAL A 1 524 ? -19.027 38.993 -3.810 1.00 40.56 524 VAL A C 1
ATOM 4391 O O . VAL A 1 524 ? -17.804 39.058 -3.926 1.00 40.56 524 VAL A O 1
ATOM 4394 N N . ARG A 1 525 ? -19.752 38.122 -4.519 1.00 35.72 525 ARG A N 1
ATOM 4395 C CA . ARG A 1 525 ? -19.222 37.551 -5.757 1.00 35.72 525 ARG A CA 1
ATOM 4396 C C . ARG A 1 525 ? -18.973 38.740 -6.677 1.00 35.72 525 ARG A C 1
ATOM 4398 O O . ARG A 1 525 ? -19.927 39.273 -7.231 1.00 35.72 525 ARG A O 1
ATOM 4405 N N . LEU A 1 526 ? -17.718 39.166 -6.785 1.00 36.78 526 LEU A N 1
ATOM 4406 C CA . LEU A 1 526 ? -17.261 40.098 -7.806 1.00 36.78 526 LEU A CA 1
ATOM 4407 C C . LEU A 1 526 ? -17.490 39.428 -9.168 1.00 36.78 526 LEU A C 1
ATOM 4409 O O . LEU A 1 526 ? -16.654 38.674 -9.657 1.00 36.78 526 LEU A O 1
ATOM 4413 N N . LEU A 1 527 ? -18.676 39.635 -9.740 1.00 35.62 527 LEU A N 1
ATOM 4414 C CA . LEU A 1 527 ? -18.851 39.641 -11.184 1.00 35.62 527 LEU A CA 1
ATOM 4415 C C . LEU A 1 527 ? -18.379 41.026 -11.620 1.00 35.62 527 LEU A C 1
ATOM 4417 O O . LEU A 1 527 ? -18.918 42.027 -11.157 1.00 35.62 527 LEU A O 1
ATOM 4421 N N . GLY A 1 528 ? -17.294 41.056 -12.389 1.00 40.56 528 GLY A N 1
ATOM 4422 C CA . GLY A 1 528 ? -16.560 42.274 -12.699 1.00 40.56 528 GLY A CA 1
ATOM 4423 C C . GLY A 1 528 ? -17.413 43.347 -13.372 1.00 40.56 528 GLY A C 1
ATOM 4424 O O . GLY A 1 528 ? -18.104 43.086 -14.353 1.00 40.56 528 GLY A O 1
ATOM 4425 N N . SER A 1 529 ? -17.284 44.563 -12.862 1.00 35.00 529 SER A N 1
ATOM 4426 C CA . SER A 1 529 ? -17.419 45.795 -13.629 1.00 35.00 529 SER A CA 1
ATOM 4427 C C . SER A 1 529 ? -16.611 46.860 -12.894 1.00 35.00 529 SER A C 1
ATOM 4429 O O . SER A 1 529 ? -17.028 47.331 -11.837 1.00 35.00 529 SER A O 1
ATOM 4431 N N . GLU A 1 530 ? -15.425 47.165 -13.413 1.00 36.69 530 GLU A N 1
ATOM 4432 C CA . GLU A 1 530 ? -14.689 48.375 -13.052 1.00 36.69 530 GLU A CA 1
ATOM 4433 C C . GLU A 1 530 ? -15.452 49.586 -13.605 1.00 36.69 530 GLU A C 1
ATOM 4435 O O . GLU A 1 530 ? -15.885 49.591 -14.761 1.00 36.69 530 GLU A O 1
ATOM 4440 N N . GLU A 1 531 ? -15.660 50.587 -12.753 1.00 33.47 531 GLU A N 1
ATOM 4441 C CA . GLU A 1 531 ? -16.213 51.886 -13.123 1.00 33.47 531 GLU A CA 1
ATOM 4442 C C . GLU A 1 531 ? -15.180 52.665 -13.951 1.00 33.47 531 GLU A C 1
ATOM 4444 O O . GLU A 1 531 ? -14.058 52.902 -13.509 1.00 33.47 531 GLU A O 1
ATOM 4449 N N . ILE A 1 532 ? -15.568 53.070 -15.161 1.00 34.00 532 ILE A N 1
ATOM 4450 C CA . ILE A 1 532 ? -14.850 54.062 -15.966 1.00 34.00 532 ILE A CA 1
ATOM 4451 C C . ILE A 1 532 ? -15.406 55.438 -15.587 1.00 34.00 532 ILE A C 1
ATOM 4453 O O . ILE A 1 532 ? -16.580 55.723 -15.834 1.00 34.00 532 ILE A O 1
ATOM 4457 N N . GLU A 1 533 ? -14.567 56.301 -15.013 1.00 37.78 533 GLU A N 1
ATOM 4458 C CA . GLU A 1 533 ? -14.871 57.721 -14.828 1.00 37.78 533 GLU A CA 1
ATOM 4459 C C . GLU A 1 533 ? -14.795 58.476 -16.174 1.00 37.78 533 GLU A C 1
ATOM 4461 O O . GLU A 1 533 ? -13.782 58.433 -16.871 1.00 37.78 533 GLU A O 1
ATOM 4466 N N . ASN A 1 534 ? -15.866 59.229 -16.469 1.00 33.09 534 ASN A N 1
ATOM 4467 C CA . ASN A 1 534 ? -16.074 60.227 -17.538 1.00 33.09 534 ASN A CA 1
ATOM 4468 C C . ASN A 1 534 ? -16.500 59.749 -18.948 1.00 33.09 534 ASN A C 1
ATOM 4470 O O . ASN A 1 534 ? -15.659 59.401 -19.776 1.00 33.09 534 ASN A O 1
ATOM 4474 N N . PRO A 1 535 ? -17.789 59.914 -19.317 1.00 36.19 535 PRO A N 1
ATOM 4475 C CA . PRO A 1 535 ? -18.221 60.010 -20.712 1.00 36.19 535 PRO A CA 1
ATOM 4476 C C . PRO A 1 535 ? -18.464 61.477 -21.152 1.00 36.19 535 PRO A C 1
ATOM 4478 O O . PRO A 1 535 ? -18.956 62.282 -20.357 1.00 36.19 535 PRO A O 1
ATOM 4481 N N . PRO A 1 536 ? -18.200 61.853 -22.422 1.00 31.70 536 PRO A N 1
ATOM 4482 C CA . PRO A 1 536 ? -18.704 63.096 -23.014 1.00 31.70 536 PRO A CA 1
ATOM 4483 C C . PRO A 1 536 ? -20.165 62.935 -23.510 1.00 31.70 536 PRO A C 1
ATOM 4485 O O . PRO A 1 536 ? -20.660 61.811 -23.628 1.00 31.70 536 PRO A O 1
ATOM 4488 N N . PRO A 1 537 ? -20.897 64.039 -23.767 1.00 31.12 537 PRO A N 1
ATOM 4489 C CA . PRO A 1 537 ? -22.349 64.088 -23.617 1.00 31.12 537 PRO A CA 1
ATOM 4490 C C . PRO A 1 537 ? -23.107 63.544 -24.832 1.00 31.12 537 PRO A C 1
ATOM 4492 O O . PRO A 1 537 ? -22.788 63.854 -25.979 1.00 31.12 537 PRO A O 1
ATOM 4495 N N . LEU A 1 538 ? -24.180 62.794 -24.564 1.00 28.11 538 LEU A N 1
ATOM 4496 C CA . LEU A 1 538 ? -25.154 62.377 -25.569 1.00 28.11 538 LEU A CA 1
ATOM 4497 C C . LEU A 1 538 ? -26.354 63.327 -25.614 1.00 28.11 538 LEU A C 1
ATOM 4499 O O . LEU A 1 538 ? -26.938 63.711 -24.601 1.00 28.11 538 LEU A O 1
ATOM 4503 N N . ILE A 1 539 ? -26.697 63.674 -26.850 1.00 28.39 539 ILE A N 1
ATOM 4504 C CA . ILE A 1 539 ? -27.818 64.504 -27.272 1.00 28.39 539 ILE A CA 1
ATOM 4505 C C . ILE A 1 539 ? -29.148 63.809 -26.948 1.00 28.39 539 ILE A C 1
ATOM 4507 O O . ILE A 1 539 ? -29.346 62.625 -27.208 1.00 28.39 539 ILE A O 1
ATOM 4511 N N . VAL A 1 540 ? -30.064 64.607 -26.403 1.00 30.86 540 VAL A N 1
ATOM 4512 C CA . VAL A 1 540 ? -31.446 64.290 -26.026 1.00 30.86 540 VAL A CA 1
ATOM 4513 C C . VAL A 1 540 ? -32.322 64.014 -27.252 1.00 30.86 540 VAL A C 1
ATOM 4515 O O . VAL A 1 540 ? -32.251 64.762 -28.229 1.00 30.86 540 VAL A O 1
ATOM 4518 N N . LYS A 1 541 ? -33.235 63.037 -27.143 1.00 28.03 541 LYS A N 1
ATOM 4519 C CA . LYS A 1 541 ? -34.643 63.174 -27.572 1.00 28.03 541 LYS A CA 1
ATOM 4520 C C . LYS A 1 541 ? -35.533 62.052 -27.012 1.00 28.03 541 LYS A C 1
ATOM 4522 O O . LYS A 1 541 ? -35.351 60.901 -27.378 1.00 28.03 541 LYS A O 1
ATOM 4527 N N . ASN A 1 542 ? -36.472 62.487 -26.160 1.00 29.47 542 ASN A N 1
ATOM 4528 C CA . ASN A 1 542 ? -37.914 62.178 -26.092 1.00 29.47 542 ASN A CA 1
ATOM 4529 C C . ASN A 1 542 ? -38.378 60.704 -26.025 1.00 29.47 542 ASN A C 1
ATOM 4531 O O . ASN A 1 542 ? -37.891 59.867 -26.763 1.00 29.47 542 ASN A O 1
ATOM 4535 N N . GLU A 1 543 ? -39.401 60.282 -25.273 1.00 30.58 543 GLU A N 1
ATOM 4536 C CA . GLU A 1 543 ? -40.420 60.895 -24.402 1.00 30.58 543 GLU A CA 1
ATOM 4537 C C . GLU A 1 543 ? -41.260 59.711 -23.813 1.00 30.58 543 GLU A C 1
ATOM 4539 O O . GLU A 1 543 ? -41.485 58.747 -24.536 1.00 30.58 543 GLU A O 1
ATOM 4544 N N . ILE A 1 544 ? -41.739 59.814 -22.550 1.00 29.61 544 ILE A N 1
ATOM 4545 C CA . ILE A 1 544 ? -43.159 59.599 -22.108 1.00 29.61 544 ILE A CA 1
ATOM 4546 C C . ILE A 1 544 ? -43.768 58.171 -22.288 1.00 29.61 544 ILE A C 1
ATOM 4548 O O . ILE A 1 544 ? -43.811 57.653 -23.389 1.00 29.61 544 ILE A O 1
ATOM 4552 N N . PHE A 1 545 ? -44.407 57.472 -21.328 1.00 28.83 545 PHE A N 1
ATOM 4553 C CA . PHE A 1 545 ? -44.828 57.698 -19.931 1.00 28.83 545 PHE A CA 1
ATOM 4554 C C . PHE A 1 545 ? -45.569 56.428 -19.390 1.00 28.83 545 PHE A C 1
ATOM 4556 O O . PHE A 1 545 ? -45.877 55.531 -20.169 1.00 28.83 545 PHE A O 1
ATOM 4563 N N . TYR A 1 546 ? -45.956 56.480 -18.096 1.00 28.17 546 TYR A N 1
ATOM 4564 C CA . TYR A 1 546 ? -47.082 55.825 -17.372 1.00 28.17 546 TYR A CA 1
ATOM 4565 C C . TYR A 1 546 ? -47.123 54.267 -17.321 1.00 28.17 546 TYR A C 1
ATOM 4567 O O . TYR A 1 546 ? -46.991 53.617 -18.343 1.00 28.17 546 TYR A O 1
ATOM 4575 N N . THR A 1 547 ? -47.382 53.502 -16.240 1.00 27.91 547 THR A N 1
ATOM 4576 C CA . THR A 1 547 ? -47.609 53.611 -14.766 1.00 27.91 547 THR A CA 1
ATOM 4577 C C . THR A 1 547 ? -48.299 52.318 -14.278 1.00 27.91 547 THR A C 1
ATOM 4579 O O . THR A 1 547 ? -49.121 51.781 -15.013 1.00 27.91 547 THR A O 1
ATOM 4582 N N . GLY A 1 548 ? -48.147 51.975 -12.984 1.00 27.56 548 GLY A N 1
ATOM 4583 C CA . GLY A 1 548 ? -49.187 51.317 -12.155 1.00 27.56 548 GLY A CA 1
ATOM 4584 C C . GLY A 1 548 ? -49.195 49.785 -12.216 1.00 27.56 548 GLY A C 1
ATOM 4585 O O . GLY A 1 548 ? -49.150 49.212 -13.288 1.00 27.56 548 GLY A O 1
ATOM 4586 N N . GLY A 1 549 ? -49.255 49.001 -11.139 1.00 27.98 549 GLY A N 1
ATOM 4587 C CA . GLY A 1 549 ? -49.692 49.196 -9.751 1.00 27.98 549 GLY A CA 1
ATOM 4588 C C . GLY A 1 549 ? -50.366 47.872 -9.330 1.00 27.98 549 GLY A C 1
ATOM 4589 O O . GLY A 1 549 ? -51.317 47.450 -9.967 1.00 27.98 549 GLY A O 1
ATOM 4590 N N . LEU A 1 550 ? -49.717 47.048 -8.501 1.00 29.23 550 LEU A N 1
ATOM 4591 C CA . LEU A 1 550 ? -50.000 46.796 -7.076 1.00 29.23 550 LEU A CA 1
ATOM 4592 C C . LEU A 1 550 ? -51.288 46.009 -6.715 1.00 29.23 550 LEU A C 1
ATOM 4594 O O . LEU A 1 550 ? -52.399 46.419 -7.022 1.00 29.23 550 LEU A O 1
ATOM 4598 N N . LYS A 1 551 ? -51.051 45.014 -5.837 1.00 30.59 551 LYS A N 1
ATOM 4599 C CA . LYS A 1 551 ? -51.915 44.341 -4.832 1.00 30.59 551 LYS A CA 1
ATOM 4600 C C . LYS A 1 551 ? -52.598 43.020 -5.233 1.00 30.59 551 LYS A C 1
ATOM 4602 O O . LYS A 1 551 ? -53.167 42.953 -6.306 1.00 30.59 551 LYS A O 1
ATOM 4607 N N . VAL A 1 552 ? -52.699 41.932 -4.446 1.00 29.36 552 VAL A N 1
ATOM 4608 C CA . VAL A 1 552 ? -52.212 41.372 -3.145 1.00 29.36 552 VAL A CA 1
ATOM 4609 C C . VAL A 1 552 ? -53.390 40.529 -2.582 1.00 29.36 552 VAL A C 1
ATOM 4611 O O . VAL A 1 552 ? -54.532 40.942 -2.744 1.00 29.36 552 VAL A O 1
ATOM 4614 N N . ILE A 1 553 ? -53.092 39.406 -1.889 1.00 28.95 553 ILE A N 1
ATOM 4615 C CA . ILE A 1 553 ? -53.871 38.717 -0.807 1.00 28.95 553 ILE A CA 1
ATOM 4616 C C . ILE A 1 553 ? -54.541 37.333 -1.073 1.00 28.95 553 ILE A C 1
ATOM 4618 O O . ILE A 1 553 ? -55.603 37.266 -1.671 1.00 28.95 553 ILE A O 1
ATOM 4622 N N . LYS A 1 554 ? -53.943 36.301 -0.415 1.00 29.02 554 LYS A N 1
ATOM 4623 C CA . LYS A 1 554 ? -54.490 35.195 0.448 1.00 29.02 554 LYS A CA 1
ATOM 4624 C C . LYS A 1 554 ? -55.504 34.173 -0.130 1.00 29.02 554 LYS A C 1
ATOM 4626 O O . LYS A 1 554 ? -56.280 34.506 -1.000 1.00 29.02 554 LYS A O 1
ATOM 4631 N N . SER A 1 555 ? -55.687 32.939 0.370 1.00 29.66 555 SER A N 1
ATOM 4632 C CA . SER A 1 555 ? -55.008 32.014 1.308 1.00 29.66 555 SER A CA 1
ATOM 4633 C C . SER A 1 555 ? -55.901 30.757 1.508 1.00 29.66 555 SER A C 1
ATOM 4635 O O . SER A 1 555 ? -57.103 30.865 1.298 1.00 29.66 555 SER A O 1
ATOM 4637 N N . ILE A 1 556 ? -55.337 29.684 2.093 1.00 27.66 556 ILE A N 1
ATOM 4638 C CA . ILE A 1 556 ? -55.972 28.607 2.912 1.00 27.66 556 ILE A CA 1
ATOM 4639 C C . ILE A 1 556 ? -56.397 27.286 2.211 1.00 27.66 556 ILE A C 1
ATOM 4641 O O . ILE A 1 556 ? -57.041 27.266 1.172 1.00 27.66 556 ILE A O 1
ATOM 4645 N N . ALA A 1 557 ? -55.970 26.183 2.853 1.00 30.78 557 ALA A N 1
ATOM 4646 C CA . ALA A 1 557 ? -56.109 24.739 2.568 1.00 30.78 557 ALA A CA 1
ATOM 4647 C C . ALA A 1 557 ? -57.411 24.136 3.185 1.00 30.78 557 ALA A C 1
ATOM 4649 O O . ALA A 1 557 ? -58.321 24.918 3.445 1.00 30.78 557 ALA A O 1
ATOM 4650 N N . PRO A 1 558 ? -57.515 22.858 3.647 1.00 56.97 558 PRO A N 1
ATOM 4651 C CA . PRO A 1 558 ? -57.082 21.514 3.183 1.00 56.97 558 PRO A CA 1
ATOM 4652 C C . PRO A 1 558 ? -58.255 20.469 3.185 1.00 56.97 558 PRO A C 1
ATOM 4654 O O . PRO A 1 558 ? -59.355 20.790 3.621 1.00 56.97 558 PRO A O 1
ATOM 4657 N N . SER A 1 559 ? -58.034 19.200 2.776 1.00 28.91 559 SER A N 1
ATOM 4658 C CA . SER A 1 559 ? -58.554 17.944 3.416 1.00 28.91 559 SER A CA 1
ATOM 4659 C C . SER A 1 559 ? -58.424 16.682 2.523 1.00 28.91 559 SER A C 1
ATOM 4661 O O . SER A 1 559 ? -58.482 16.765 1.300 1.00 28.91 559 SER A O 1
ATOM 4663 N N . GLN A 1 560 ? -58.185 15.521 3.157 1.00 32.16 560 GLN A N 1
ATOM 4664 C CA . GLN A 1 560 ? -58.042 14.162 2.581 1.00 32.16 560 GLN A CA 1
ATOM 4665 C C . GLN A 1 560 ? -59.380 13.340 2.633 1.00 32.16 560 GLN A C 1
ATOM 4667 O O . GLN A 1 560 ? -60.421 13.963 2.811 1.00 32.16 560 GLN A O 1
ATOM 4672 N N . PRO A 1 561 ? -59.395 11.976 2.598 1.00 65.19 561 PRO A N 1
ATOM 4673 C CA . PRO A 1 561 ? -59.584 11.044 1.461 1.00 65.19 561 PRO A CA 1
ATOM 4674 C C . PRO A 1 561 ? -60.862 10.155 1.650 1.00 65.19 561 PRO A C 1
ATOM 4676 O O . PRO A 1 561 ? -61.703 10.560 2.455 1.00 65.19 561 PRO A O 1
ATOM 4679 N N . PRO A 1 562 ? -61.090 8.998 0.951 1.00 54.09 562 PRO A N 1
ATOM 4680 C CA . PRO A 1 562 ? -60.520 7.694 1.394 1.00 54.09 562 PRO A CA 1
ATOM 4681 C C . PRO A 1 562 ? -60.346 6.534 0.346 1.00 54.09 562 PRO A C 1
ATOM 4683 O O . PRO A 1 562 ? -60.923 6.538 -0.737 1.00 54.09 562 PRO A O 1
ATOM 4686 N N . ASP A 1 563 ? -59.522 5.549 0.752 1.00 33.88 563 ASP A N 1
ATOM 4687 C CA . ASP A 1 563 ? -59.545 4.060 0.647 1.00 33.88 563 ASP A CA 1
ATOM 4688 C C . ASP A 1 563 ? -59.829 3.253 -0.650 1.00 33.88 563 ASP A C 1
ATOM 4690 O O . ASP A 1 563 ? -60.896 3.338 -1.246 1.00 33.88 563 ASP A O 1
ATOM 4694 N N . ALA A 1 564 ? -58.930 2.298 -0.985 1.00 31.12 564 ALA A N 1
ATOM 4695 C CA . ALA A 1 564 ? -59.061 0.857 -0.635 1.00 31.12 564 ALA A CA 1
ATOM 4696 C C . ALA A 1 564 ? -58.261 -0.134 -1.540 1.00 31.12 564 ALA A C 1
ATOM 4698 O O . ALA A 1 564 ? -58.300 -0.064 -2.765 1.00 31.12 564 ALA A O 1
ATOM 4699 N N . ALA A 1 565 ? -57.665 -1.140 -0.872 1.00 31.53 565 ALA A N 1
ATOM 4700 C CA . ALA A 1 565 ? -57.358 -2.530 -1.287 1.00 31.53 565 ALA A CA 1
ATOM 4701 C C . ALA A 1 565 ? -56.175 -2.870 -2.247 1.00 31.53 565 ALA A C 1
ATOM 4703 O O . ALA A 1 565 ? -56.194 -2.603 -3.444 1.00 31.53 565 ALA A O 1
ATOM 4704 N N . GLY A 1 566 ? -55.176 -3.601 -1.711 1.00 27.62 566 GLY A N 1
ATOM 4705 C CA . GLY A 1 566 ? -54.184 -4.412 -2.462 1.00 27.62 566 GLY A CA 1
ATOM 4706 C C . GLY A 1 566 ? -54.700 -5.837 -2.762 1.00 27.62 566 GLY A C 1
ATOM 4707 O O . GLY A 1 566 ? -55.912 -6.014 -2.835 1.00 27.62 566 GLY A O 1
ATOM 4708 N N . PRO A 1 567 ? -53.872 -6.912 -2.803 1.00 50.22 567 PRO A N 1
ATOM 4709 C CA . PRO A 1 567 ? -52.439 -7.058 -3.120 1.00 50.22 567 PRO A CA 1
ATOM 4710 C C . PRO A 1 567 ? -52.170 -8.208 -4.147 1.00 50.22 567 PRO A C 1
ATOM 4712 O O . PRO A 1 567 ? -53.061 -8.990 -4.456 1.00 50.22 567 PRO A O 1
ATOM 4715 N N . SER A 1 568 ? -50.934 -8.413 -4.642 1.00 31.12 568 SER A N 1
ATOM 4716 C CA . SER A 1 568 ? -50.358 -9.779 -4.806 1.00 31.12 568 SER A CA 1
ATOM 4717 C C . SER A 1 568 ? -48.905 -9.805 -5.308 1.00 31.12 568 SER A C 1
ATOM 4719 O O . SER A 1 568 ? -48.522 -9.181 -6.294 1.00 31.12 568 SER A O 1
ATOM 4721 N N . LYS A 1 569 ? -48.096 -10.617 -4.618 1.00 36.97 569 LYS A N 1
ATOM 4722 C CA . LYS A 1 569 ? -46.746 -11.065 -4.988 1.00 36.97 569 LYS A CA 1
ATOM 4723 C C . LYS A 1 569 ? -46.833 -12.135 -6.086 1.00 36.97 569 LYS A C 1
ATOM 4725 O O . LYS A 1 569 ? -47.543 -13.115 -5.880 1.00 36.97 569 LYS A O 1
ATOM 4730 N N . LYS A 1 570 ? -46.016 -12.072 -7.151 1.00 33.94 570 LYS A N 1
ATOM 4731 C CA . LYS A 1 570 ? -45.605 -13.273 -7.918 1.00 33.94 570 LYS A CA 1
ATOM 4732 C C . LYS A 1 570 ? -44.154 -13.199 -8.410 1.00 33.94 570 LYS A C 1
ATOM 4734 O O . LYS A 1 570 ? -43.795 -12.386 -9.251 1.00 33.94 570 LYS A O 1
ATOM 4739 N N . LYS A 1 571 ? -43.357 -14.142 -7.896 1.00 36.09 571 LYS A N 1
ATOM 4740 C CA . LYS A 1 571 ? -42.058 -14.614 -8.400 1.00 36.09 571 LYS A CA 1
ATOM 4741 C C . LYS A 1 571 ? -42.172 -15.093 -9.858 1.00 36.09 571 LYS A C 1
ATOM 4743 O O . LYS A 1 571 ? -43.121 -15.807 -10.175 1.00 36.09 571 LYS A O 1
ATOM 4748 N N . ARG A 1 572 ? -41.155 -14.849 -10.696 1.00 34.25 572 ARG A N 1
ATOM 4749 C CA . ARG A 1 572 ? -40.825 -15.651 -11.901 1.00 34.25 572 ARG A CA 1
ATOM 4750 C C . ARG A 1 572 ? -39.363 -15.385 -12.291 1.00 34.25 572 ARG A C 1
ATOM 4752 O O . ARG A 1 572 ? -39.005 -14.262 -12.593 1.00 34.25 572 ARG A O 1
ATOM 4759 N N . LYS A 1 573 ? -38.453 -16.310 -11.969 1.00 32.00 573 LYS A N 1
ATOM 4760 C CA . LYS A 1 573 ? -37.942 -17.430 -12.795 1.00 32.00 573 LYS A CA 1
ATOM 4761 C C . LYS A 1 573 ? -37.099 -16.991 -14.004 1.00 32.00 573 LYS A C 1
ATOM 4763 O O . LYS A 1 573 ? -37.629 -16.591 -15.033 1.00 32.00 573 LYS A O 1
ATOM 4768 N N . ARG A 1 574 ? -35.785 -17.220 -13.849 1.00 33.72 574 ARG A N 1
ATOM 4769 C CA . ARG A 1 574 ? -34.772 -17.462 -14.890 1.00 33.72 574 ARG A CA 1
ATOM 4770 C C . ARG A 1 574 ? -35.344 -18.282 -16.057 1.00 33.72 574 ARG A C 1
ATOM 4772 O O . ARG A 1 574 ? -35.919 -19.347 -15.832 1.00 33.72 574 ARG A O 1
ATOM 4779 N N . LYS A 1 575 ? -35.063 -17.853 -17.290 1.00 33.81 575 LYS A N 1
ATOM 4780 C CA . LYS A 1 575 ? -35.003 -18.727 -18.468 1.00 33.81 575 LYS A CA 1
ATOM 4781 C C . LYS A 1 575 ? -33.758 -18.378 -19.281 1.00 33.81 575 LYS A C 1
ATOM 4783 O O . LYS A 1 575 ? -33.667 -17.303 -19.858 1.00 33.81 575 LYS A O 1
ATOM 4788 N N . ARG A 1 576 ? -32.814 -19.321 -19.284 1.00 34.97 576 ARG A N 1
ATOM 4789 C CA . ARG A 1 576 ? -31.750 -19.457 -20.280 1.00 34.97 576 ARG A CA 1
ATOM 4790 C C . ARG A 1 576 ? -32.394 -19.681 -21.652 1.00 34.97 576 ARG A C 1
ATOM 4792 O O . ARG A 1 576 ? -33.329 -20.479 -21.749 1.00 34.97 576 ARG A O 1
ATOM 4799 N N . ARG A 1 577 ? -31.865 -19.043 -22.693 1.00 31.39 577 ARG A N 1
ATOM 4800 C CA . ARG A 1 577 ? -31.984 -19.517 -24.073 1.00 31.39 577 ARG A CA 1
ATOM 4801 C C . ARG A 1 577 ? -30.644 -19.348 -24.775 1.00 31.39 577 ARG A C 1
ATOM 4803 O O . ARG A 1 577 ? -29.996 -18.317 -24.641 1.00 31.39 577 ARG A O 1
ATOM 4810 N N . ALA A 1 578 ? -30.261 -20.432 -25.430 1.00 30.56 578 ALA A N 1
ATOM 4811 C CA . ALA A 1 578 ? -29.106 -20.593 -26.284 1.00 30.56 578 ALA A CA 1
ATOM 4812 C C . ALA A 1 578 ? -29.428 -20.180 -27.733 1.00 30.56 578 ALA A C 1
ATOM 4814 O O . ALA A 1 578 ? -30.599 -19.981 -28.068 1.00 30.56 578 ALA A O 1
ATOM 4815 N N . SER A 1 579 ? -28.352 -20.173 -28.531 1.00 29.89 579 SER A N 1
ATOM 4816 C CA . SER A 1 579 ? -28.233 -20.350 -29.992 1.00 29.89 579 SER A CA 1
ATOM 4817 C C . SER A 1 579 ? -28.749 -19.256 -30.934 1.00 29.89 579 SER A C 1
ATOM 4819 O O . SER A 1 579 ? -29.954 -19.085 -31.064 1.00 29.89 579 SER A O 1
ATOM 4821 N N . SER A 1 580 ? -27.826 -18.618 -31.668 1.00 31.62 580 SER A N 1
ATOM 4822 C CA . SER A 1 580 ? -27.557 -18.842 -33.114 1.00 31.62 580 SER A CA 1
ATOM 4823 C C . SER A 1 580 ? -26.527 -17.792 -33.574 1.00 31.62 580 SER A C 1
ATOM 4825 O O . SER A 1 580 ? -26.772 -16.601 -33.429 1.00 31.62 580 SER A O 1
ATOM 4827 N N . VAL A 1 581 ? -25.279 -18.150 -33.891 1.00 33.75 581 VAL A N 1
ATOM 4828 C CA . VAL A 1 581 ? -24.797 -18.485 -35.250 1.00 33.75 581 VAL A CA 1
ATOM 4829 C C . VAL A 1 581 ? -25.484 -17.657 -36.336 1.00 33.75 581 VAL A C 1
ATOM 4831 O O . VAL A 1 581 ? -26.612 -17.969 -36.707 1.00 33.75 581 VAL A O 1
ATOM 4834 N N . GLN A 1 582 ? -24.776 -16.644 -36.840 1.00 32.78 582 GLN A N 1
ATOM 4835 C CA . GLN A 1 582 ? -24.790 -16.255 -38.249 1.00 32.78 582 GLN A CA 1
ATOM 4836 C C . GLN A 1 582 ? -23.526 -15.449 -38.582 1.00 32.78 582 GLN A C 1
ATOM 4838 O O . GLN A 1 582 ? -23.221 -14.445 -37.939 1.00 32.78 582 GLN A O 1
ATOM 4843 N N . ASP A 1 583 ? -22.803 -15.971 -39.569 1.00 33.94 583 ASP A N 1
ATOM 4844 C CA . ASP A 1 583 ? -21.679 -15.385 -40.293 1.00 33.94 583 ASP A CA 1
ATOM 4845 C C . ASP A 1 583 ? -22.051 -14.059 -40.955 1.00 33.94 583 ASP A C 1
ATOM 4847 O O . ASP A 1 583 ? -23.088 -14.028 -41.609 1.00 33.94 583 ASP A O 1
ATOM 4851 N N . VAL A 1 584 ? -21.177 -13.040 -40.897 1.00 33.12 584 VAL A N 1
ATOM 4852 C CA . VAL A 1 584 ? -20.863 -12.142 -42.033 1.00 33.12 584 VAL A CA 1
ATOM 4853 C C . VAL A 1 584 ? -19.509 -11.443 -41.796 1.00 33.12 584 VAL A C 1
ATOM 4855 O O . VAL A 1 584 ? -19.333 -10.759 -40.792 1.00 33.12 584 VAL A O 1
ATOM 4858 N N . GLY A 1 585 ? -18.604 -11.535 -42.778 1.00 30.39 585 GLY A N 1
ATOM 4859 C CA . GLY A 1 585 ? -17.816 -10.382 -43.243 1.00 30.39 585 GLY A CA 1
ATOM 4860 C C . GLY A 1 585 ? -16.421 -10.168 -42.656 1.00 30.39 585 GLY A C 1
ATOM 4861 O O . GLY A 1 585 ? -16.230 -9.318 -41.792 1.00 30.39 585 GLY A O 1
ATOM 4862 N N . CYS A 1 586 ? -15.422 -10.863 -43.208 1.00 31.97 586 CYS A N 1
ATOM 4863 C CA . CYS A 1 586 ? -14.020 -10.455 -43.120 1.00 31.97 586 CYS A CA 1
ATOM 4864 C C . CYS A 1 586 ? -13.739 -9.277 -44.068 1.00 31.97 586 CYS A C 1
ATOM 4866 O O . CYS A 1 586 ? -13.922 -9.409 -45.275 1.00 31.97 586 CYS A O 1
ATOM 4868 N N . GLU A 1 587 ? -13.198 -8.185 -43.529 1.00 38.59 587 GLU A N 1
ATOM 4869 C CA . GLU A 1 587 ? -12.422 -7.188 -44.278 1.00 38.59 587 GLU A CA 1
ATOM 4870 C C . GLU A 1 587 ? -10.951 -7.210 -43.814 1.00 38.59 587 GLU A C 1
ATOM 4872 O O . GLU A 1 587 ? -10.665 -7.602 -42.674 1.00 38.59 587 GLU A O 1
ATOM 4877 N N . PRO A 1 588 ? -9.991 -6.869 -44.695 1.00 40.62 588 PRO A N 1
ATOM 4878 C CA . PRO A 1 588 ? -8.589 -7.214 -44.509 1.00 40.62 588 PRO A CA 1
ATOM 4879 C C . PRO A 1 588 ? -7.876 -6.253 -43.553 1.00 40.62 588 PRO A C 1
ATOM 4881 O O . PRO A 1 588 ? -7.921 -5.033 -43.702 1.00 40.62 588 PRO A O 1
ATOM 4884 N N . LYS A 1 589 ? -7.142 -6.819 -42.590 1.00 35.34 589 LYS A N 1
ATOM 4885 C CA . LYS A 1 589 ? -6.157 -6.080 -41.791 1.00 35.34 589 LYS A CA 1
ATOM 4886 C C . LYS A 1 589 ? -4.925 -5.757 -42.653 1.00 35.34 589 LYS A C 1
ATOM 4888 O O . LYS A 1 589 ? -4.489 -6.629 -43.409 1.00 35.34 589 LYS A O 1
ATOM 4893 N N . PRO A 1 590 ? -4.323 -4.563 -42.523 1.00 34.53 590 PRO A N 1
ATOM 4894 C CA . PRO A 1 590 ? -3.055 -4.260 -43.173 1.00 34.53 590 PRO A CA 1
ATOM 4895 C C . PRO A 1 590 ? -1.928 -5.094 -42.551 1.00 34.53 590 PRO A C 1
ATOM 4897 O O . PRO A 1 590 ? -1.871 -5.286 -41.334 1.00 34.53 590 PRO A O 1
ATOM 4900 N N . LYS A 1 591 ? -1.047 -5.606 -43.414 1.00 34.03 591 LYS A N 1
ATOM 4901 C CA . LYS A 1 591 ? 0.175 -6.324 -43.044 1.00 34.03 591 LYS A CA 1
ATOM 4902 C C . LYS A 1 591 ? 1.092 -5.373 -42.266 1.00 34.03 591 LYS A C 1
ATOM 4904 O O . LYS A 1 591 ? 1.507 -4.355 -42.809 1.00 34.03 591 LYS A O 1
ATOM 4909 N N . LEU A 1 592 ? 1.384 -5.706 -41.011 1.00 34.50 592 LEU A N 1
ATOM 4910 C CA . LEU A 1 592 ? 2.566 -5.199 -40.319 1.00 34.50 592 LEU A CA 1
ATOM 4911 C C . LEU A 1 592 ? 3.740 -6.077 -40.749 1.00 34.50 592 LEU A C 1
ATOM 4913 O O . LEU A 1 592 ? 3.712 -7.288 -40.537 1.00 34.50 592 LEU A O 1
ATOM 4917 N N . GLU A 1 593 ? 4.728 -5.469 -41.392 1.00 31.20 593 GLU A N 1
ATOM 4918 C CA . GLU A 1 593 ? 6.041 -6.072 -41.597 1.00 31.20 593 GLU A CA 1
ATOM 4919 C C . GLU A 1 593 ? 6.722 -6.222 -40.229 1.00 31.20 593 GLU A C 1
ATOM 4921 O O . GLU A 1 593 ? 6.784 -5.274 -39.442 1.00 31.20 593 GLU A O 1
ATOM 4926 N N . ASN A 1 594 ? 7.172 -7.439 -39.925 1.00 31.44 594 ASN A N 1
ATOM 4927 C CA . ASN A 1 594 ? 7.961 -7.736 -38.739 1.00 31.44 594 ASN A CA 1
ATOM 4928 C C . ASN A 1 594 ? 9.329 -7.058 -38.887 1.00 31.44 594 ASN A C 1
ATOM 4930 O O . ASN A 1 594 ? 10.111 -7.415 -39.763 1.00 31.44 594 ASN A O 1
ATOM 4934 N N . LEU A 1 595 ? 9.610 -6.074 -38.035 1.00 36.34 595 LEU A N 1
ATOM 4935 C CA . LEU A 1 595 ? 10.973 -5.631 -37.759 1.00 36.34 595 LEU A CA 1
ATOM 4936 C C . LEU A 1 595 ? 11.579 -6.636 -36.775 1.00 36.34 595 LEU A C 1
ATOM 4938 O O . LEU A 1 595 ? 11.460 -6.469 -35.560 1.00 36.34 595 LEU A O 1
ATOM 4942 N N . ASP A 1 596 ? 12.185 -7.693 -37.310 1.00 32.88 596 ASP A N 1
ATOM 4943 C CA . ASP A 1 596 ? 13.088 -8.555 -36.554 1.00 32.88 596 ASP A CA 1
ATOM 4944 C C . ASP A 1 596 ? 14.369 -7.752 -36.289 1.00 32.88 596 ASP A C 1
ATOM 4946 O O . ASP A 1 596 ? 15.243 -7.620 -37.142 1.00 32.88 596 ASP A O 1
ATOM 4950 N N . ILE A 1 597 ? 14.434 -7.114 -35.119 1.00 43.78 597 ILE A N 1
ATOM 4951 C CA . ILE A 1 597 ? 15.665 -6.496 -34.623 1.00 43.78 597 ILE A CA 1
ATOM 4952 C C . ILE A 1 597 ? 16.450 -7.614 -33.942 1.00 43.78 597 ILE A C 1
ATOM 4954 O O . ILE A 1 597 ? 16.204 -7.943 -32.778 1.00 43.78 597 ILE A O 1
ATOM 4958 N N . GLU A 1 598 ? 17.355 -8.237 -34.692 1.00 35.38 598 GLU A N 1
ATOM 4959 C CA . GLU A 1 598 ? 18.361 -9.130 -34.131 1.00 35.38 598 GLU A CA 1
ATOM 4960 C C . GLU A 1 598 ? 19.304 -8.307 -33.243 1.00 35.38 598 GLU A C 1
ATOM 4962 O O . GLU A 1 598 ? 19.891 -7.311 -33.666 1.00 35.38 598 GLU A O 1
ATOM 4967 N N . TYR A 1 599 ? 19.403 -8.692 -31.971 1.00 40.56 599 TYR A N 1
ATOM 4968 C CA . TYR A 1 599 ? 20.419 -8.162 -31.072 1.00 40.56 599 TYR A CA 1
ATOM 4969 C C . TYR A 1 599 ? 21.744 -8.833 -31.434 1.00 40.56 599 TYR A C 1
ATOM 4971 O O . TYR A 1 599 ? 21.972 -9.981 -31.052 1.00 40.56 599 TYR A O 1
ATOM 4979 N N . GLU A 1 600 ? 22.604 -8.136 -32.172 1.00 33.66 600 GLU A N 1
ATOM 4980 C CA . GLU A 1 600 ? 23.987 -8.571 -32.349 1.00 33.66 600 GLU A CA 1
ATOM 4981 C C . GLU A 1 600 ? 24.703 -8.528 -30.991 1.00 33.66 600 GLU A C 1
ATOM 4983 O O . GLU A 1 600 ? 24.747 -7.498 -30.312 1.00 33.66 600 GLU A O 1
ATOM 4988 N N . SER A 1 601 ? 25.233 -9.675 -30.562 1.00 35.22 601 SER A N 1
ATOM 4989 C CA . SER A 1 601 ? 26.103 -9.761 -29.389 1.00 35.22 601 SER A CA 1
ATOM 4990 C C . SER A 1 601 ? 27.358 -8.904 -29.614 1.00 35.22 601 SER A C 1
ATOM 4992 O O . SER A 1 601 ? 27.958 -9.000 -30.686 1.00 35.22 601 SER A O 1
ATOM 4994 N N . PRO A 1 602 ? 27.804 -8.099 -28.633 1.00 40.66 602 PRO A N 1
ATOM 4995 C CA . PRO A 1 602 ? 29.033 -7.326 -28.774 1.00 40.66 602 PRO A CA 1
ATOM 4996 C C . PRO A 1 602 ? 30.258 -8.251 -28.910 1.00 40.66 602 PRO A C 1
ATOM 4998 O O . PRO A 1 602 ? 30.250 -9.363 -28.370 1.00 40.66 602 PRO A O 1
ATOM 5001 N N . PRO A 1 603 ? 31.322 -7.812 -29.610 1.00 35.81 603 PRO A N 1
ATOM 5002 C CA . PRO A 1 603 ? 32.524 -8.614 -29.799 1.00 35.81 603 PRO A CA 1
ATOM 5003 C C . PRO A 1 603 ? 33.185 -8.913 -28.450 1.00 35.81 603 PRO A C 1
ATOM 5005 O O . PRO A 1 603 ? 33.398 -8.018 -27.631 1.00 35.81 603 PRO A O 1
ATOM 5008 N N . GLN A 1 604 ? 33.509 -10.188 -28.224 1.00 34.19 604 GLN A N 1
ATOM 5009 C CA . GLN A 1 604 ? 34.272 -10.626 -27.060 1.00 34.19 604 GLN A CA 1
ATOM 5010 C C . GLN A 1 604 ? 35.640 -9.931 -27.057 1.00 34.19 604 GLN A C 1
ATOM 5012 O O . GLN A 1 604 ? 36.468 -10.149 -27.939 1.00 34.19 604 GLN A O 1
ATOM 5017 N N . SER A 1 605 ? 35.863 -9.082 -26.053 1.00 37.16 605 SER A N 1
ATOM 5018 C CA . SER A 1 605 ? 37.171 -8.512 -25.742 1.00 37.16 605 SER A CA 1
ATOM 5019 C C . SER A 1 605 ? 38.084 -9.628 -25.235 1.00 37.16 605 SER A C 1
ATOM 5021 O O . SER A 1 605 ? 37.840 -10.218 -24.182 1.00 37.16 605 SER A O 1
ATOM 5023 N N . SER A 1 606 ? 39.117 -9.947 -26.012 1.00 36.25 606 SER A N 1
ATOM 5024 C CA . SER A 1 606 ? 40.158 -10.904 -25.651 1.00 36.25 606 SER A CA 1
ATOM 5025 C C . SER A 1 606 ? 41.087 -10.293 -24.601 1.00 36.25 606 SER A C 1
ATOM 5027 O O . SER A 1 606 ? 42.079 -9.645 -24.938 1.00 36.25 606 SER A O 1
ATOM 5029 N N . TYR A 1 607 ? 40.775 -10.500 -23.325 1.00 35.62 607 TYR A N 1
ATOM 5030 C CA . TYR A 1 607 ? 41.730 -10.285 -22.243 1.00 35.62 607 TYR A CA 1
ATOM 5031 C C . TYR A 1 607 ? 42.634 -11.521 -22.154 1.00 35.62 607 TYR A C 1
ATOM 5033 O O . TYR A 1 607 ? 42.161 -12.619 -21.859 1.00 35.62 607 TYR A O 1
ATOM 5041 N N . GLN A 1 608 ? 43.921 -11.363 -22.467 1.00 37.09 608 GLN A N 1
ATOM 5042 C CA . GLN A 1 608 ? 44.921 -12.405 -22.230 1.00 37.09 608 GLN A CA 1
ATOM 5043 C C . GLN A 1 608 ? 45.420 -12.319 -20.781 1.00 37.09 608 GLN A C 1
ATOM 5045 O O . GLN A 1 608 ? 45.745 -11.218 -20.331 1.00 37.09 608 GLN A O 1
ATOM 5050 N N . PRO A 1 609 ? 45.498 -13.439 -20.043 1.00 40.59 609 PRO A N 1
ATOM 5051 C CA . PRO A 1 609 ? 46.096 -13.457 -18.719 1.00 40.59 609 PRO A CA 1
ATOM 5052 C C . PRO A 1 609 ? 47.623 -13.506 -18.842 1.00 40.59 609 PRO A C 1
ATOM 5054 O O . PRO A 1 609 ? 48.176 -14.330 -19.567 1.00 40.59 609 PRO A O 1
ATOM 5057 N N . THR A 1 610 ? 48.309 -12.617 -18.130 1.00 40.44 610 THR A N 1
ATOM 5058 C CA . THR A 1 610 ? 49.760 -12.684 -17.944 1.00 40.44 610 THR A CA 1
ATOM 5059 C C . THR A 1 610 ? 50.107 -13.782 -16.945 1.00 40.44 610 THR A C 1
ATOM 5061 O O . THR A 1 610 ? 49.626 -13.773 -15.812 1.00 40.44 610 THR A O 1
ATOM 5064 N N . GLU A 1 611 ? 50.950 -14.705 -17.397 1.00 40.09 611 GLU A N 1
ATOM 5065 C CA . GLU A 1 611 ? 51.590 -15.772 -16.634 1.00 40.09 611 GLU A CA 1
ATOM 5066 C C . GLU A 1 611 ? 52.633 -15.263 -15.616 1.00 40.09 611 GLU A C 1
ATOM 5068 O O . GLU A 1 611 ? 53.289 -14.241 -15.821 1.00 40.09 611 GLU A O 1
ATOM 5073 N N . ASN A 1 612 ? 52.844 -16.120 -14.608 1.00 37.31 612 ASN A N 1
ATOM 5074 C CA . ASN A 1 612 ? 54.049 -16.349 -13.799 1.00 37.31 612 ASN A CA 1
ATOM 5075 C C . ASN A 1 612 ? 54.302 -15.508 -12.537 1.00 37.31 612 ASN A C 1
ATOM 5077 O O . ASN A 1 612 ? 54.891 -14.430 -12.573 1.00 37.31 612 ASN A O 1
ATOM 5081 N N . LEU A 1 613 ? 54.036 -16.151 -11.393 1.00 40.38 613 LEU A N 1
ATOM 5082 C CA . LEU A 1 613 ? 55.000 -16.259 -10.293 1.00 40.38 613 LEU A CA 1
ATOM 5083 C C . LEU A 1 613 ? 54.808 -17.608 -9.573 1.00 40.38 613 LEU A C 1
ATOM 5085 O O . LEU A 1 613 ? 53.757 -17.882 -9.000 1.00 40.38 613 LEU A O 1
ATOM 5089 N N . GLU A 1 614 ? 55.829 -18.457 -9.698 1.00 50.44 614 GLU A N 1
ATOM 5090 C CA . GLU A 1 614 ? 55.992 -19.771 -9.067 1.00 50.44 614 GLU A CA 1
ATOM 5091 C C . GLU A 1 614 ? 56.493 -19.665 -7.609 1.00 50.44 614 GLU A C 1
ATOM 5093 O O . GLU A 1 614 ? 57.021 -18.626 -7.216 1.00 50.44 614 GLU A O 1
ATOM 5098 N N . HIS A 1 615 ? 56.424 -20.813 -6.908 1.00 34.66 615 HIS A N 1
ATOM 5099 C CA . HIS A 1 615 ? 56.946 -21.212 -5.575 1.00 34.66 615 HIS A CA 1
ATOM 5100 C C . HIS A 1 615 ? 55.884 -21.271 -4.466 1.00 34.66 615 HIS A C 1
ATOM 5102 O O . HIS A 1 615 ? 55.165 -20.306 -4.252 1.00 34.66 615 HIS A O 1
ATOM 5108 N N . GLU A 1 616 ? 55.738 -22.316 -3.647 1.00 35.22 616 GLU A N 1
ATOM 5109 C CA . GLU A 1 616 ? 56.230 -23.707 -3.545 1.00 35.22 616 GLU A CA 1
ATOM 5110 C C . GLU A 1 616 ? 55.302 -24.407 -2.500 1.00 35.22 616 GLU A C 1
ATOM 5112 O O . GLU A 1 616 ? 54.549 -23.713 -1.809 1.00 35.22 616 GLU A O 1
ATOM 5117 N N . PRO A 1 617 ? 55.283 -25.750 -2.380 1.00 51.97 617 PRO A N 1
ATOM 5118 C CA . PRO A 1 617 ? 54.265 -26.492 -1.631 1.00 51.97 617 PRO A CA 1
ATOM 5119 C C . PRO A 1 617 ? 54.664 -26.731 -0.167 1.00 51.97 617 PRO A C 1
ATOM 5121 O O . PRO A 1 617 ? 55.830 -26.982 0.106 1.00 51.97 617 PRO A O 1
ATOM 5124 N N . ASN A 1 618 ? 53.701 -26.759 0.764 1.00 33.78 618 ASN A N 1
ATOM 5125 C CA . ASN A 1 618 ? 53.924 -27.361 2.082 1.00 33.78 618 ASN A CA 1
ATOM 5126 C C . ASN A 1 618 ? 52.677 -28.064 2.648 1.00 33.78 618 ASN A C 1
ATOM 5128 O O . ASN A 1 618 ? 51.655 -27.445 2.927 1.00 33.78 618 ASN A O 1
ATOM 5132 N N . GLU A 1 619 ? 52.844 -29.381 2.779 1.00 33.53 619 GLU A N 1
ATOM 5133 C CA . GLU A 1 619 ? 52.559 -30.220 3.952 1.00 33.53 619 GLU A CA 1
ATOM 5134 C C . GLU A 1 619 ? 51.136 -30.264 4.541 1.00 33.53 619 GLU A C 1
ATOM 5136 O O . GLU A 1 619 ? 50.747 -29.515 5.430 1.00 33.53 619 GLU A O 1
ATOM 5141 N N . TYR A 1 620 ? 50.395 -31.262 4.050 1.00 39.69 620 TYR A N 1
ATOM 5142 C CA . TYR A 1 620 ? 49.790 -32.366 4.816 1.00 39.69 620 TYR A CA 1
ATOM 5143 C C . TYR A 1 620 ? 49.870 -32.289 6.358 1.00 39.69 620 TYR A C 1
ATOM 5145 O O . TYR A 1 620 ? 50.951 -32.427 6.923 1.00 39.69 620 TYR A O 1
ATOM 5153 N N . TYR A 1 621 ? 48.710 -32.254 7.022 1.00 38.94 621 TYR A N 1
ATOM 5154 C CA . TYR A 1 621 ? 48.494 -32.935 8.304 1.00 38.94 621 TYR A CA 1
ATOM 5155 C C . TYR A 1 621 ? 47.067 -33.495 8.365 1.00 38.94 621 TYR A C 1
ATOM 5157 O O . TYR A 1 621 ? 46.092 -32.747 8.440 1.00 38.94 621 TYR A O 1
ATOM 5165 N N . ASP A 1 622 ? 46.994 -34.826 8.343 1.00 42.06 622 ASP A N 1
ATOM 5166 C CA . ASP A 1 622 ? 45.899 -35.629 8.882 1.00 42.06 622 ASP A CA 1
ATOM 5167 C C . ASP A 1 622 ? 45.871 -35.482 10.409 1.00 42.06 622 ASP A C 1
ATOM 5169 O O . ASP A 1 622 ? 46.926 -35.542 11.046 1.00 42.06 622 ASP A O 1
ATOM 5173 N N . LEU A 1 623 ? 44.679 -35.376 11.002 1.00 41.62 623 LEU A N 1
ATOM 5174 C CA . LEU A 1 623 ? 44.451 -35.795 12.385 1.00 41.62 623 LEU A CA 1
ATOM 5175 C C . LEU A 1 623 ? 43.083 -36.473 12.519 1.00 41.62 623 LEU A C 1
ATOM 5177 O O . LEU A 1 623 ? 42.035 -35.850 12.342 1.00 41.62 623 LEU A O 1
ATOM 5181 N N . ASP A 1 624 ? 43.176 -37.760 12.844 1.00 36.09 624 ASP A N 1
ATOM 5182 C CA . ASP A 1 624 ? 42.135 -38.706 13.228 1.00 36.09 624 ASP A CA 1
ATOM 5183 C C . ASP A 1 624 ? 41.497 -38.414 14.603 1.00 36.09 624 ASP A C 1
ATOM 5185 O O . ASP A 1 624 ? 42.113 -37.853 15.511 1.00 36.09 624 ASP A O 1
ATOM 5189 N N . ASP A 1 625 ? 40.256 -38.892 14.723 1.00 38.28 625 ASP A N 1
ATOM 5190 C CA . ASP A 1 625 ? 39.588 -39.573 15.842 1.00 38.28 625 ASP A CA 1
ATOM 5191 C C . ASP A 1 625 ? 40.264 -39.655 17.235 1.00 38.28 625 ASP A C 1
ATOM 5193 O O . ASP A 1 625 ? 41.308 -40.287 17.409 1.00 38.28 625 ASP A O 1
ATOM 5197 N N . ASN A 1 626 ? 39.533 -39.218 18.278 1.00 35.22 626 ASN A N 1
ATOM 5198 C CA . ASN A 1 626 ? 38.939 -40.069 19.341 1.00 35.22 626 ASN A CA 1
ATOM 5199 C C . ASN A 1 626 ? 38.816 -39.391 20.733 1.00 35.22 626 ASN A C 1
ATOM 5201 O O . ASN A 1 626 ? 39.648 -38.576 21.120 1.00 35.22 626 ASN A O 1
ATOM 5205 N N . PHE A 1 627 ? 37.844 -39.913 21.512 1.00 33.44 627 PHE A N 1
ATOM 5206 C CA . PHE A 1 627 ? 37.657 -39.869 22.985 1.00 33.44 627 PHE A CA 1
ATOM 5207 C C . PHE A 1 627 ? 37.057 -38.572 23.592 1.00 33.44 627 PHE A C 1
ATOM 5209 O O . PHE A 1 627 ? 37.536 -37.483 23.319 1.00 33.44 627 PHE A O 1
ATOM 5216 N N . TYR A 1 628 ? 36.009 -38.561 24.438 1.00 40.22 628 TYR A N 1
ATOM 5217 C CA . TYR A 1 628 ? 35.425 -39.550 25.367 1.00 40.22 628 TYR A CA 1
ATOM 5218 C C . TYR A 1 628 ? 33.881 -39.437 25.429 1.00 40.22 628 TYR A C 1
ATOM 5220 O O . TYR A 1 628 ? 33.343 -38.340 25.564 1.00 40.22 628 TYR A O 1
ATOM 5228 N N . ASN A 1 629 ? 33.200 -40.588 25.428 1.00 38.09 629 ASN A N 1
ATOM 5229 C CA . ASN A 1 629 ? 31.931 -40.802 26.131 1.00 38.09 629 ASN A CA 1
ATOM 5230 C C . ASN A 1 629 ? 32.269 -41.238 27.561 1.00 38.09 629 ASN A C 1
ATOM 5232 O O . ASN A 1 629 ? 33.109 -42.121 27.712 1.00 38.09 629 ASN A O 1
ATOM 5236 N N . GLU A 1 630 ? 31.568 -40.720 28.565 1.00 41.94 630 GLU A N 1
ATOM 5237 C CA . GLU A 1 630 ? 31.280 -41.479 29.785 1.00 41.94 630 GLU A CA 1
ATOM 5238 C C . GLU A 1 630 ? 29.941 -41.017 30.377 1.00 41.94 630 GLU A C 1
ATOM 5240 O O . GLU A 1 630 ? 29.659 -39.825 30.516 1.00 41.94 630 GLU A O 1
ATOM 5245 N N . GLU A 1 631 ? 29.099 -42.019 30.606 1.00 44.53 631 GLU A N 1
ATOM 5246 C CA . GLU A 1 631 ? 27.780 -41.996 31.225 1.00 44.53 631 GLU A CA 1
ATOM 5247 C C . GLU A 1 631 ? 27.892 -41.760 32.743 1.00 44.53 631 GLU A C 1
ATOM 5249 O O . GLU A 1 631 ? 28.899 -42.106 33.351 1.00 44.53 631 GLU A O 1
ATOM 5254 N N . GLU A 1 632 ? 26.848 -41.203 33.363 1.00 38.91 632 GLU A N 1
ATOM 5255 C CA . GLU A 1 632 ? 26.014 -41.891 34.373 1.00 38.91 632 GLU A CA 1
ATOM 5256 C C . GLU A 1 632 ? 25.236 -40.901 35.269 1.00 38.91 632 GLU A C 1
ATOM 5258 O O . GLU A 1 632 ? 25.778 -39.966 35.852 1.00 38.91 632 GLU A O 1
ATOM 5263 N N . ASP A 1 633 ? 23.930 -41.178 35.354 1.00 40.94 633 ASP A N 1
ATOM 5264 C CA . ASP A 1 633 ? 23.028 -41.109 36.510 1.00 40.94 633 ASP A CA 1
ATOM 5265 C C . ASP A 1 633 ? 22.924 -39.848 37.397 1.00 40.94 633 ASP A C 1
ATOM 5267 O O . ASP A 1 633 ? 23.839 -39.456 38.110 1.00 40.94 633 ASP A O 1
ATOM 5271 N N . TYR A 1 634 ? 21.703 -39.293 37.503 1.00 37.03 634 TYR A N 1
ATOM 5272 C CA . TYR A 1 634 ? 20.802 -39.505 38.660 1.00 37.03 634 TYR A CA 1
ATOM 5273 C C . TYR A 1 634 ? 19.530 -38.611 38.596 1.00 37.03 634 TYR A C 1
ATOM 5275 O O . TYR A 1 634 ? 19.604 -37.388 38.607 1.00 37.03 634 TYR A O 1
ATOM 5283 N N . LYS A 1 635 ? 18.364 -39.281 38.666 1.00 36.19 635 LYS A N 1
ATOM 5284 C CA . LYS A 1 635 ? 17.066 -38.916 39.299 1.00 36.19 635 LYS A CA 1
ATOM 5285 C C . LYS A 1 635 ? 16.246 -37.678 38.857 1.00 36.19 635 LYS A C 1
ATOM 5287 O O . LYS A 1 635 ? 16.532 -36.541 39.196 1.00 36.19 635 LYS A O 1
ATOM 5292 N N . GLU A 1 636 ? 15.120 -38.019 38.222 1.00 42.88 636 GLU A N 1
ATOM 5293 C CA . GLU A 1 636 ? 13.707 -37.596 38.377 1.00 42.88 636 GLU A CA 1
ATOM 5294 C C . GLU A 1 636 ? 13.244 -36.563 39.455 1.00 42.88 636 GLU A C 1
ATOM 5296 O O . GLU A 1 636 ? 13.946 -36.272 40.421 1.00 42.88 636 GLU A O 1
ATOM 5301 N N . PRO A 1 637 ? 12.015 -36.002 39.301 1.00 50.84 637 PRO A N 1
ATOM 5302 C CA . PRO A 1 637 ? 11.718 -34.582 39.475 1.00 50.84 637 PRO A CA 1
ATOM 5303 C C . PRO A 1 637 ? 11.063 -34.232 40.818 1.00 50.84 637 PRO A C 1
ATOM 5305 O O . PRO A 1 637 ? 10.299 -35.013 41.384 1.00 50.84 637 PRO A O 1
ATOM 5308 N N . LEU A 1 638 ? 11.256 -32.992 41.277 1.00 36.00 638 LEU A N 1
ATOM 5309 C CA . LEU A 1 638 ? 10.463 -32.420 42.366 1.00 36.00 638 LEU A CA 1
ATOM 5310 C C . LEU A 1 638 ? 9.527 -31.322 41.859 1.00 36.00 638 LEU A C 1
ATOM 5312 O O . LEU A 1 638 ? 9.918 -30.213 41.505 1.00 36.00 638 LEU A O 1
ATOM 5316 N N . SER A 1 639 ? 8.250 -31.691 41.876 1.00 44.00 639 SER A N 1
ATOM 5317 C CA . SER A 1 639 ? 7.085 -30.831 42.012 1.00 44.00 639 SER A CA 1
ATOM 5318 C C . SER A 1 639 ? 7.216 -29.860 43.190 1.00 44.00 639 SER A C 1
ATOM 5320 O O . SER A 1 639 ? 7.564 -30.283 44.293 1.00 44.00 639 SER A O 1
ATOM 5322 N N . GLY A 1 640 ? 6.802 -28.607 42.995 1.00 39.25 640 GLY A N 1
ATOM 5323 C CA . GLY A 1 640 ? 6.483 -27.698 44.097 1.00 39.25 640 GLY A CA 1
ATOM 5324 C C . GLY A 1 640 ? 6.947 -26.270 43.857 1.00 39.25 640 GLY A C 1
ATOM 5325 O O . GLY A 1 640 ? 7.920 -25.834 44.461 1.00 39.25 640 GLY A O 1
ATOM 5326 N N . TRP A 1 641 ? 6.236 -25.523 43.009 1.00 39.44 641 TRP A N 1
ATOM 5327 C CA . TRP A 1 641 ? 6.364 -24.066 42.994 1.00 39.44 641 TRP A CA 1
ATOM 5328 C C . TRP A 1 641 ? 5.172 -23.455 43.732 1.00 39.44 641 TRP A C 1
ATOM 5330 O O . TRP A 1 641 ? 4.019 -23.634 43.339 1.00 39.44 641 TRP A O 1
ATOM 5340 N N . ASN A 1 642 ? 5.491 -22.817 44.858 1.00 41.97 642 ASN A N 1
ATOM 5341 C CA . ASN A 1 642 ? 4.584 -22.223 45.831 1.00 41.97 642 ASN A CA 1
ATOM 5342 C C . ASN A 1 642 ? 4.518 -20.698 45.589 1.00 41.97 642 ASN A C 1
ATOM 5344 O O . ASN A 1 642 ? 5.573 -20.059 45.594 1.00 41.97 642 ASN A O 1
ATOM 5348 N N . PRO A 1 643 ? 3.338 -20.098 45.354 1.00 43.66 643 PRO A N 1
ATOM 5349 C CA . PRO A 1 643 ? 3.211 -18.676 45.062 1.00 43.66 643 PRO A CA 1
ATOM 5350 C C . PRO A 1 643 ? 3.040 -17.880 46.362 1.00 43.66 643 PRO A C 1
ATOM 5352 O O . PRO A 1 643 ? 1.920 -17.627 46.790 1.00 43.66 643 PRO A O 1
ATOM 5355 N N . GLU A 1 644 ? 4.140 -17.485 47.004 1.00 42.62 644 GLU A N 1
ATOM 5356 C CA . GLU A 1 644 ? 4.060 -16.654 48.220 1.00 42.62 644 GLU A CA 1
ATOM 5357 C C . GLU A 1 644 ? 5.243 -15.684 48.401 1.00 42.62 644 GLU A C 1
ATOM 5359 O O . GLU A 1 644 ? 5.660 -15.390 49.515 1.00 42.62 644 GLU A O 1
ATOM 5364 N N . TRP A 1 645 ? 5.805 -15.175 47.298 1.00 47.06 645 TRP A N 1
ATOM 5365 C CA . TRP A 1 645 ? 6.909 -14.197 47.313 1.00 47.06 645 TRP A CA 1
ATOM 5366 C C . TRP A 1 645 ? 6.582 -12.912 46.534 1.00 47.06 645 TRP A C 1
ATOM 5368 O O . TRP A 1 645 ? 7.432 -12.353 45.852 1.00 47.06 645 TRP A O 1
ATOM 5378 N N . ASP A 1 646 ? 5.350 -12.421 46.680 1.00 42.59 646 ASP A N 1
ATOM 5379 C CA . ASP A 1 646 ? 4.976 -11.046 46.325 1.00 42.59 646 ASP A CA 1
ATOM 5380 C C . ASP A 1 646 ? 4.617 -10.290 47.612 1.00 42.59 646 ASP A C 1
ATOM 5382 O O . ASP A 1 646 ? 3.454 -10.222 48.011 1.00 42.59 646 ASP A O 1
ATOM 5386 N N . ASN A 1 647 ? 5.653 -9.817 48.314 1.00 38.91 647 ASN A N 1
ATOM 5387 C CA . ASN A 1 647 ? 5.677 -8.594 49.130 1.00 38.91 647 ASN A CA 1
ATOM 5388 C C . ASN A 1 647 ? 7.011 -8.510 49.889 1.00 38.91 647 ASN A C 1
ATOM 5390 O O . ASN A 1 647 ? 7.101 -8.928 51.045 1.00 38.91 647 ASN A O 1
ATOM 5394 N N . GLN A 1 648 ? 8.025 -7.932 49.242 1.00 34.88 648 GLN A N 1
ATOM 5395 C CA . GLN A 1 648 ? 9.121 -7.220 49.904 1.00 34.88 648 GLN A CA 1
ATOM 5396 C C . GLN A 1 648 ? 9.636 -6.095 49.014 1.00 34.88 648 GLN A C 1
ATOM 5398 O O . GLN A 1 648 ? 9.849 -6.355 47.808 1.00 34.88 648 GLN A O 1
#